Protein AF-0000000085160882 (afdb_homodimer)

Solvent-accessible surface area (backbone atoms only — not comparable to full-atom values): 25507 Å² total; per-residue (Å²): 126,78,73,56,57,63,55,55,50,56,64,57,47,44,73,36,48,62,81,76,40,59,69,75,69,17,59,63,46,35,28,72,73,64,34,52,86,70,51,49,61,49,45,30,41,27,54,64,60,68,56,48,44,94,96,38,24,26,48,46,39,22,46,56,49,47,56,52,55,63,71,40,87,74,83,70,56,66,67,67,45,41,66,39,79,72,28,48,68,69,53,32,46,29,53,46,23,40,47,49,48,30,42,62,68,71,31,66,46,56,45,63,49,86,46,71,68,50,49,44,68,75,46,40,73,56,23,80,40,84,51,26,42,34,32,39,32,21,14,35,87,81,31,22,30,54,40,60,42,69,68,47,78,37,82,88,40,64,85,65,58,45,64,65,69,62,45,49,57,31,59,73,68,61,30,41,27,33,37,39,32,33,34,32,61,85,54,61,35,76,80,50,73,59,51,52,50,41,49,50,52,46,44,54,50,24,58,73,74,66,28,43,63,66,36,46,34,26,28,16,80,88,49,70,31,48,38,45,77,74,44,36,68,74,63,73,100,125,76,73,56,55,62,54,54,52,53,62,58,47,44,73,35,48,62,82,75,41,59,68,74,70,17,58,63,46,36,28,72,74,65,34,52,85,69,50,48,61,49,45,31,41,25,54,64,60,70,56,48,44,96,97,38,26,26,46,46,39,22,46,54,49,48,56,53,55,64,69,41,85,73,82,70,57,64,68,68,44,41,64,39,80,72,29,48,68,68,54,32,46,29,52,46,23,40,46,50,50,28,43,61,67,72,32,65,47,58,44,64,51,88,46,70,66,50,51,44,68,74,46,40,74,56,23,79,39,84,52,25,40,34,33,40,33,22,12,36,87,80,32,24,31,55,38,58,43,68,68,46,76,38,81,88,41,64,86,66,58,46,63,65,68,63,46,51,58,33,58,74,68,60,30,42,26,33,34,37,34,32,33,31,60,86,52,61,35,76,78,52,72,60,52,52,52,40,49,52,51,46,43,55,49,24,57,72,74,66,28,43,64,67,36,45,34,26,28,15,81,89,47,71,31,46,38,46,78,75,42,37,69,75,62,75,100

Radius of gyration: 23.82 Å; Cα contacts (8 Å, |Δi|>4): 794; chains: 2; bounding box: 56×75×54 Å

Organism: Gracilinema caldarium (strain ATCC 51460 / DSM 7334 / H1) (NCBI:txid744872)

Sequence (474 aa):
MDGQCCYEEHTKNLVYSPLELPKAERPRERLAAAGPQSLSDRDLLAILLGAGIRGKSVYQVAEDLLDRLDLSKGLPALEKLSEIYGLGFSKACLVLAMLEFSRRYWGPVGTRIREPADAYQLLRHYADRKQEHFICISLNGAHEVLASRIITIGLVNRTLIHPREVFSDPLIDRACAVIVAHNHPSGQVNPSLEDEEITRRLKATADLVGITLLDHIIFSEDGYYSFSREQNSIFLSMDGQCCYEEHTKNLVYSPLELPKAERPRERLAAAGPQSLSDRDLLAILLGAGIRGKSVYQVAEDLLDRLDLSKGLPALEKLSEIYGLGFSKACLVLAMLEFSRRYWGPVGTRIREPADAYQLLRHYADRKQEHFICISLNGAHEVLASRIITIGLVNRTLIHPREVFSDPLIDRACAVIVAHNHPSGQVNPSLEDEEITRRLKATADLVGITLLDHIIFSEDGYYSFSREQNSIFLS

pLDDT: mean 88.74, std 14.65, range [26.88, 98.5]

Structure (mmCIF, N/CA/C/O backbone):
data_AF-0000000085160882-model_v1
#
loop_
_entity.id
_entity.type
_entity.pdbx_description
1 polymer 'DNA repair protein RadC'
#
loop_
_atom_site.group_PDB
_atom_site.id
_atom_site.type_symbol
_atom_site.label_atom_id
_atom_site.label_alt_id
_atom_site.label_comp_id
_atom_site.label_asym_id
_atom_site.label_entity_id
_atom_site.label_seq_id
_atom_site.pdbx_PDB_ins_code
_atom_site.Cartn_x
_atom_site.Cartn_y
_atom_site.Cartn_z
_atom_site.occupancy
_atom_site.B_iso_or_equiv
_atom_site.auth_seq_id
_atom_site.auth_comp_id
_atom_site.auth_asym_id
_at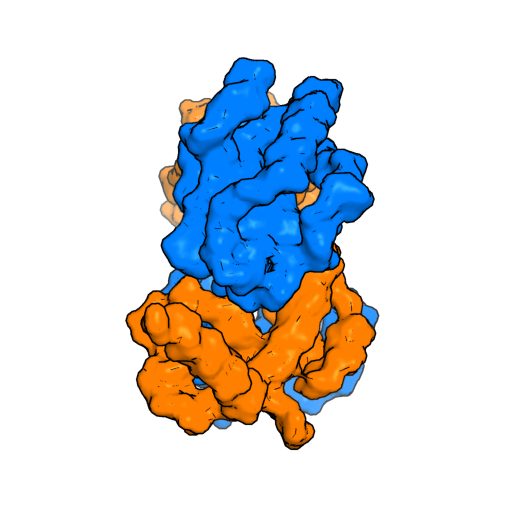om_site.auth_atom_id
_atom_site.pdbx_PDB_model_num
ATOM 1 N N . MET A 1 1 ? -2.088 -39.406 -7.824 1 26.88 1 MET A N 1
ATOM 2 C CA . MET A 1 1 ? -3.508 -39.531 -7.5 1 26.88 1 MET A CA 1
ATOM 3 C C . MET A 1 1 ? -3.971 -38.344 -6.664 1 26.88 1 MET A C 1
ATOM 5 O O . MET A 1 1 ? -5.172 -38.094 -6.535 1 26.88 1 MET A O 1
ATOM 9 N N . ASP A 1 2 ? -2.98 -37.812 -5.805 1 26.95 2 ASP A N 1
ATOM 10 C CA . ASP A 1 2 ? -3.305 -36.781 -4.793 1 26.95 2 ASP A CA 1
ATOM 11 C C . ASP A 1 2 ? -3.441 -35.406 -5.414 1 26.95 2 ASP A C 1
ATOM 13 O O . ASP A 1 2 ? -3.631 -34.406 -4.707 1 26.95 2 ASP A O 1
ATOM 17 N N . GLY A 1 3 ? -3 -35.188 -6.637 1 32.16 3 GLY A N 1
ATOM 18 C CA . GLY A 1 3 ? -3.072 -33.969 -7.387 1 32.16 3 GLY A CA 1
ATOM 19 C C . GLY A 1 3 ? -4.492 -33.562 -7.73 1 32.16 3 GLY A C 1
ATOM 20 O O . GLY A 1 3 ? -4.715 -32.5 -8.328 1 32.16 3 GLY A O 1
ATOM 21 N N . GLN A 1 4 ? -5.414 -34.531 -7.879 1 35.59 4 GLN A N 1
ATOM 22 C CA . GLN A 1 4 ? -6.797 -34.375 -8.312 1 35.59 4 GLN A CA 1
ATOM 23 C C . GLN A 1 4 ? -7.617 -33.594 -7.273 1 35.59 4 GLN A C 1
ATOM 25 O O . GLN A 1 4 ? -8.68 -33.062 -7.586 1 35.59 4 GLN A O 1
ATOM 30 N N . CYS A 1 5 ? -7.176 -33.781 -5.969 1 36.28 5 CYS A N 1
ATOM 31 C CA . CYS A 1 5 ? -8.062 -33.281 -4.926 1 36.28 5 CYS A CA 1
ATOM 32 C C . CYS A 1 5 ? -8.078 -31.75 -4.918 1 36.28 5 CYS A C 1
ATOM 34 O O . CYS A 1 5 ? -9.102 -31.125 -4.617 1 36.28 5 CYS A O 1
ATOM 36 N N . CYS A 1 6 ? -6.906 -31.062 -5.203 1 36.41 6 CYS A N 1
ATOM 37 C CA . CYS A 1 6 ? -6.91 -29.609 -5.078 1 36.41 6 CYS A CA 1
ATOM 38 C C . CYS A 1 6 ? -7.652 -28.969 -6.242 1 36.41 6 CYS A C 1
ATOM 40 O O . CYS A 1 6 ? -8.039 -27.797 -6.164 1 36.41 6 CYS A O 1
ATOM 42 N N . TYR A 1 7 ? -7.695 -29.625 -7.488 1 36.44 7 TYR A N 1
ATOM 43 C CA . TYR A 1 7 ? -8.469 -29.109 -8.609 1 36.44 7 TYR A CA 1
ATOM 44 C C . TYR A 1 7 ? -9.969 -29.172 -8.32 1 36.44 7 TYR A C 1
ATOM 46 O O . TYR A 1 7 ? -10.719 -28.281 -8.695 1 36.44 7 TYR A O 1
ATOM 54 N N . GLU A 1 8 ? -10.508 -30.297 -7.809 1 38.28 8 GLU A N 1
ATOM 55 C CA . GLU A 1 8 ? -11.93 -30.469 -7.52 1 38.28 8 GLU A CA 1
ATOM 56 C C . GLU A 1 8 ? -12.406 -29.5 -6.441 1 38.28 8 GLU A C 1
ATOM 58 O O . GLU A 1 8 ? -13.539 -29.031 -6.48 1 38.28 8 GLU A O 1
ATOM 63 N N . GLU A 1 9 ? -11.5 -29.172 -5.457 1 38.97 9 GLU A N 1
ATOM 64 C CA . GLU A 1 9 ? -11.891 -28.219 -4.414 1 38.97 9 GLU A CA 1
ATOM 65 C C . GLU A 1 9 ? -11.898 -26.797 -4.938 1 38.97 9 GLU A C 1
ATOM 67 O O . GLU A 1 9 ? -12.664 -25.953 -4.461 1 38.97 9 GLU A O 1
ATOM 72 N N . HIS A 1 10 ? -11.047 -26.406 -5.852 1 40.38 10 HIS A N 1
ATOM 73 C CA . HIS A 1 10 ? -11.125 -25.094 -6.477 1 40.38 10 HIS A CA 1
ATOM 74 C C . HIS A 1 10 ? -12.406 -24.938 -7.293 1 40.38 10 HIS A C 1
ATOM 76 O O . HIS A 1 10 ? -13 -23.859 -7.336 1 40.38 10 HIS A O 1
ATOM 82 N N . THR A 1 11 ? -12.875 -25.922 -8.141 1 43.31 11 THR A N 1
ATOM 83 C CA . THR A 1 11 ? -14.125 -25.828 -8.891 1 43.31 11 THR A CA 1
ATOM 84 C C . THR A 1 11 ? -15.312 -25.703 -7.941 1 43.31 11 THR A C 1
ATOM 86 O O . THR A 1 11 ? -16.344 -25.156 -8.297 1 43.31 11 THR A O 1
ATOM 89 N N . LYS A 1 12 ? -15.414 -26.578 -6.938 1 41.78 12 LYS A N 1
ATOM 90 C CA . LYS A 1 12 ? -16.516 -26.578 -5.973 1 41.78 12 LYS A CA 1
ATOM 91 C C . LYS A 1 12 ? -16.547 -25.281 -5.18 1 41.78 12 LYS A C 1
ATOM 93 O O . LYS A 1 12 ? -17.609 -24.859 -4.711 1 41.78 12 LYS A O 1
ATOM 98 N N . ASN A 1 13 ? -15.547 -24.625 -4.91 1 45.28 13 ASN A N 1
ATOM 99 C CA . ASN A 1 13 ? -15.508 -23.453 -4.051 1 45.28 13 ASN A CA 1
ATOM 100 C C . ASN A 1 13 ? -15.984 -22.203 -4.789 1 45.28 13 ASN A C 1
ATOM 102 O O . ASN A 1 13 ? -16 -21.109 -4.223 1 45.28 13 ASN A O 1
ATOM 106 N N . LEU A 1 14 ? -15.906 -22.141 -6.152 1 50.22 14 LEU A N 1
ATOM 107 C CA . LEU A 1 14 ? -16.406 -21 -6.922 1 50.22 14 LEU A CA 1
ATOM 108 C C . LEU A 1 14 ? -17.875 -20.734 -6.625 1 50.22 14 LEU A C 1
ATOM 110 O O . LEU A 1 14 ? -18.344 -19.594 -6.742 1 50.22 14 LEU A O 1
ATOM 114 N N . VAL A 1 15 ? -18.625 -21.828 -6.516 1 54.25 15 VAL A N 1
ATOM 115 C CA . VAL A 1 15 ? -20.062 -21.672 -6.395 1 54.25 15 VAL A CA 1
ATOM 116 C C . VAL A 1 15 ? -20.438 -21.375 -4.941 1 54.25 15 VAL A C 1
ATOM 118 O O . VAL A 1 15 ? -21.578 -21 -4.645 1 54.25 15 VAL A O 1
ATOM 121 N N . TYR A 1 16 ? -19.406 -21.547 -4.016 1 64.94 16 TYR A N 1
ATOM 122 C CA . TYR A 1 16 ? -19.891 -21.625 -2.643 1 64.94 16 TYR A CA 1
ATOM 123 C C . TYR A 1 16 ? -19.641 -20.312 -1.91 1 64.94 16 TYR A C 1
ATOM 125 O O . TYR A 1 16 ? -18.672 -19.609 -2.197 1 64.94 16 TYR A O 1
ATOM 133 N N . SER A 1 17 ? -20.703 -19.875 -1.309 1 77.12 17 SER A N 1
ATOM 134 C CA . SER A 1 17 ? -20.641 -18.828 -0.283 1 77.12 17 SER A CA 1
ATOM 135 C C . SER A 1 17 ? -19.703 -19.234 0.854 1 77.12 17 SER A C 1
ATOM 137 O O . SER A 1 17 ? -19.609 -20.422 1.203 1 77.12 17 SER A O 1
ATOM 139 N N . PRO A 1 18 ? -18.781 -18.406 1.288 1 80.62 18 PRO A N 1
ATOM 140 C CA . PRO A 1 18 ? -17.938 -18.719 2.438 1 80.62 18 PRO A CA 1
ATOM 141 C C . PRO A 1 18 ? -18.703 -19.359 3.586 1 80.62 18 PRO A C 1
ATOM 143 O O . PRO A 1 18 ? -18.125 -20.125 4.371 1 80.62 18 PRO A O 1
ATOM 146 N N . LEU A 1 19 ? -19.969 -19.031 3.594 1 82.12 19 LEU A N 1
ATOM 147 C CA . LEU A 1 19 ? -20.797 -19.531 4.688 1 82.12 19 LEU A CA 1
ATOM 148 C C . LEU A 1 19 ? -21 -21.047 4.559 1 82.12 19 LEU A C 1
ATOM 150 O O . LEU A 1 19 ? -21.375 -21.703 5.523 1 82.12 19 LEU A O 1
ATOM 154 N N . GLU A 1 20 ? -20.766 -21.594 3.398 1 84.31 20 GLU A N 1
ATOM 155 C CA . GLU A 1 20 ? -20.922 -23.031 3.146 1 84.31 20 GLU A CA 1
ATOM 156 C C . GLU A 1 20 ? -19.688 -23.797 3.602 1 84.31 20 GLU A C 1
ATOM 158 O O . GLU A 1 20 ? -19.719 -25.031 3.686 1 84.31 20 GLU A O 1
ATOM 163 N N . LEU A 1 21 ? -18.656 -23.109 3.953 1 87.25 21 LEU A N 1
ATOM 164 C CA . LEU A 1 21 ? -17.438 -23.734 4.453 1 87.25 21 LEU A CA 1
ATOM 165 C C . LEU A 1 21 ? -17.516 -23.938 5.961 1 87.25 21 LEU A C 1
ATOM 167 O O . LEU A 1 21 ? -18.203 -23.203 6.664 1 87.25 21 LEU A O 1
ATOM 171 N N . PRO A 1 22 ? -16.859 -25.016 6.402 1 90.62 22 PRO A N 1
ATOM 172 C CA . PRO A 1 22 ? -16.688 -25.062 7.855 1 90.62 22 PRO A CA 1
ATOM 173 C C . PRO A 1 22 ? -16.141 -23.766 8.43 1 90.62 22 PRO A C 1
ATOM 175 O O . PRO A 1 22 ? -15.32 -23.094 7.777 1 90.62 22 PRO A O 1
ATOM 178 N N . LYS A 1 23 ? -16.641 -23.422 9.594 1 90.62 23 LYS A N 1
ATOM 179 C CA . LYS A 1 23 ? -16.297 -22.141 10.195 1 90.62 23 LYS A CA 1
ATOM 180 C C . LYS A 1 23 ? -14.797 -21.891 10.164 1 90.62 23 LYS A C 1
ATOM 182 O O . LYS A 1 23 ? -14.344 -20.812 9.781 1 90.62 23 LYS A O 1
ATOM 187 N N . ALA A 1 24 ? -14.016 -22.906 10.516 1 91.38 24 ALA A N 1
ATOM 188 C CA . ALA A 1 24 ? -12.57 -22.766 10.641 1 91.38 24 ALA A CA 1
ATOM 189 C C . ALA A 1 24 ? -11.93 -22.5 9.281 1 91.38 24 ALA A C 1
ATOM 191 O O . ALA A 1 24 ? -10.797 -22.016 9.211 1 91.38 24 ALA A O 1
ATOM 192 N N . GLU A 1 25 ? -12.672 -22.719 8.203 1 92.81 25 GLU A N 1
ATOM 193 C CA . GLU A 1 25 ? -12.102 -22.594 6.867 1 92.81 25 GLU A CA 1
ATOM 194 C C . GLU A 1 25 ? -12.539 -21.297 6.195 1 92.81 25 GLU A C 1
ATOM 196 O O . GLU A 1 25 ? -12.078 -20.969 5.102 1 92.81 25 GLU A O 1
ATOM 201 N N . ARG A 1 26 ? -13.344 -20.625 6.918 1 94.06 26 ARG A N 1
ATOM 202 C CA . ARG A 1 26 ? -13.82 -19.359 6.363 1 94.06 26 ARG A CA 1
ATOM 203 C C . ARG A 1 26 ? -12.727 -18.297 6.395 1 94.06 26 ARG A C 1
ATOM 205 O O . ARG A 1 26 ? -11.883 -18.297 7.293 1 94.06 26 ARG A O 1
ATOM 212 N N . PRO A 1 27 ? -12.758 -17.375 5.449 1 95.56 27 PRO A N 1
ATOM 213 C CA . PRO A 1 27 ? -11.648 -16.438 5.266 1 95.56 27 PRO A CA 1
ATOM 214 C C . PRO A 1 27 ? -11.352 -15.617 6.516 1 95.56 27 PRO A C 1
ATOM 216 O O . PRO A 1 27 ? -10.195 -15.469 6.902 1 95.56 27 PRO A O 1
ATOM 219 N N . ARG A 1 28 ? -12.383 -15.156 7.227 1 96.69 28 ARG A N 1
ATOM 220 C CA . ARG A 1 28 ? -12.133 -14.336 8.414 1 96.69 28 ARG A CA 1
ATOM 221 C C . ARG A 1 28 ? -11.531 -15.164 9.539 1 96.69 28 ARG A C 1
ATOM 223 O O . ARG A 1 28 ? -10.617 -14.711 10.227 1 96.69 28 ARG A O 1
ATOM 230 N N . GLU A 1 29 ? -12.016 -16.312 9.695 1 96.81 29 GLU A N 1
ATOM 231 C CA . GLU A 1 29 ? -11.5 -17.203 10.734 1 96.81 29 GLU A CA 1
ATOM 232 C C . GLU A 1 29 ? -10.07 -17.625 10.43 1 96.81 29 GLU A C 1
ATOM 234 O O . GLU A 1 29 ? -9.234 -17.703 11.336 1 96.81 29 GLU A O 1
ATOM 239 N N . ARG A 1 30 ? -9.812 -17.891 9.18 1 96.75 30 ARG A N 1
ATOM 240 C CA . ARG A 1 30 ? -8.445 -18.219 8.781 1 96.75 30 ARG A CA 1
ATOM 241 C C . ARG A 1 30 ? -7.512 -17.031 8.992 1 96.75 30 ARG A C 1
ATOM 243 O O . ARG A 1 30 ? -6.375 -17.219 9.445 1 96.75 30 ARG A O 1
ATOM 250 N N . LEU A 1 31 ? -7.992 -15.867 8.664 1 97.69 31 LEU A N 1
ATOM 251 C CA . LEU A 1 31 ? -7.219 -14.656 8.914 1 97.69 31 LEU A CA 1
ATOM 252 C C . LEU A 1 31 ? -6.887 -14.516 10.391 1 97.69 31 LEU A C 1
ATOM 254 O O . LEU A 1 31 ? -5.75 -14.211 10.75 1 97.69 31 LEU A O 1
ATOM 258 N N . ALA A 1 32 ? -7.863 -14.758 11.211 1 97.06 32 ALA A N 1
ATOM 259 C CA . ALA A 1 32 ? -7.68 -14.641 12.656 1 97.06 32 ALA A CA 1
ATOM 260 C C . ALA A 1 32 ? -6.688 -15.68 13.172 1 97.06 32 ALA A C 1
ATOM 262 O O . ALA A 1 32 ? -5.871 -15.383 14.047 1 97.06 32 ALA A O 1
ATOM 263 N N . ALA A 1 33 ? -6.727 -16.844 12.602 1 96.56 33 ALA A N 1
ATOM 264 C CA . ALA A 1 33 ? -5.926 -17.969 13.094 1 96.56 33 ALA A CA 1
ATOM 265 C C . ALA A 1 33 ? -4.484 -17.859 12.602 1 96.56 33 ALA A C 1
ATOM 267 O O . ALA A 1 33 ? -3.545 -18.156 13.344 1 96.56 33 ALA A O 1
ATOM 268 N N . ALA A 1 34 ? -4.316 -17.391 11.352 1 96.56 34 ALA A N 1
ATOM 269 C CA . ALA A 1 34 ? -2.994 -17.531 10.75 1 96.56 34 ALA A CA 1
ATOM 270 C C . ALA A 1 34 ? -2.488 -16.188 10.227 1 96.56 34 ALA A C 1
ATOM 272 O O . ALA A 1 34 ? -1.36 -16.094 9.742 1 96.56 34 ALA A O 1
ATOM 273 N N . GLY A 1 35 ? -3.283 -15.148 10.305 1 96.69 35 GLY A N 1
ATOM 274 C CA . GLY A 1 35 ? -2.893 -13.828 9.828 1 96.69 35 GLY A CA 1
ATOM 275 C C . GLY A 1 35 ? -3.307 -13.57 8.391 1 96.69 35 GLY A C 1
ATOM 276 O O . GLY A 1 35 ? -3.52 -14.508 7.617 1 96.69 35 GLY A O 1
ATOM 277 N N . PRO A 1 36 ? -3.438 -12.336 8.031 1 97.25 36 PRO A N 1
ATOM 278 C CA . PRO A 1 36 ? -3.885 -12 6.676 1 97.25 36 PRO A CA 1
ATOM 279 C C . PRO A 1 36 ? -2.91 -12.477 5.598 1 97.25 36 PRO A C 1
ATOM 281 O O . PRO A 1 36 ? -3.318 -12.734 4.465 1 97.25 36 PRO A O 1
ATOM 284 N N . GLN A 1 37 ? -1.625 -12.578 5.914 1 94.69 37 GLN A N 1
ATOM 285 C CA . GLN A 1 37 ? -0.605 -12.984 4.953 1 94.69 37 GLN A CA 1
ATOM 286 C C . GLN A 1 37 ? -0.826 -14.422 4.488 1 94.69 37 GLN A C 1
ATOM 288 O O . GLN A 1 37 ? -0.298 -14.828 3.453 1 94.69 37 GLN A O 1
ATOM 293 N N . SER A 1 38 ? -1.555 -15.164 5.223 1 95.12 38 SER A N 1
ATOM 294 C CA . SER A 1 38 ? -1.771 -16.562 4.906 1 95.12 38 SER A CA 1
ATOM 295 C C . SER A 1 38 ? -2.887 -16.734 3.881 1 95.12 38 SER A C 1
ATOM 297 O O . SER A 1 38 ? -3.055 -17.828 3.316 1 95.12 38 SER A O 1
ATOM 299 N N . LEU A 1 39 ? -3.605 -15.75 3.602 1 96.62 39 LEU A N 1
ATOM 300 C CA . LEU A 1 39 ? -4.762 -15.836 2.719 1 96.62 39 LEU A CA 1
ATOM 301 C C . LEU A 1 39 ? -4.375 -15.508 1.281 1 96.62 39 LEU A C 1
ATOM 303 O O . LEU A 1 39 ? -3.449 -14.727 1.048 1 96.62 39 LEU A O 1
ATOM 307 N N . SER A 1 40 ? -5.105 -16.062 0.343 1 95.94 40 SER A N 1
ATOM 308 C CA . SER A 1 40 ? -4.949 -15.719 -1.065 1 95.94 40 SER A CA 1
ATOM 309 C C . SER A 1 40 ? -5.508 -14.328 -1.361 1 95.94 40 SER A C 1
ATOM 311 O O . SER A 1 40 ? -6.289 -13.789 -0.578 1 95.94 40 SER A O 1
ATOM 313 N N . ASP A 1 41 ? -5.129 -13.781 -2.502 1 97.31 41 ASP A N 1
ATOM 314 C CA . ASP A 1 41 ? -5.691 -12.508 -2.93 1 97.31 41 ASP A CA 1
ATOM 315 C C . ASP A 1 41 ? -7.211 -12.586 -3.037 1 97.31 41 ASP A C 1
ATOM 317 O O . ASP A 1 41 ? -7.918 -11.656 -2.635 1 97.31 41 ASP A O 1
ATOM 321 N N . ARG A 1 42 ? -7.66 -13.695 -3.578 1 96 42 ARG A N 1
ATOM 322 C CA . ARG A 1 42 ? -9.102 -13.898 -3.719 1 96 42 ARG A CA 1
ATOM 323 C C . ARG A 1 42 ? -9.789 -13.875 -2.361 1 96 42 ARG A C 1
ATOM 325 O O . ARG A 1 42 ? -10.836 -13.242 -2.205 1 96 42 ARG A O 1
ATOM 332 N N . ASP A 1 43 ? -9.195 -14.562 -1.371 1 97.06 43 ASP A N 1
ATOM 333 C CA . ASP A 1 43 ? -9.781 -14.609 -0.033 1 97.06 43 ASP A CA 1
ATOM 334 C C . ASP A 1 43 ? -9.773 -13.227 0.615 1 97.06 43 ASP A C 1
ATOM 336 O O . ASP A 1 43 ? -10.742 -12.836 1.271 1 97.06 43 ASP A O 1
ATOM 340 N N . LEU A 1 44 ? -8.703 -12.508 0.477 1 98.38 44 LEU A N 1
ATOM 341 C CA . LEU A 1 44 ? -8.625 -11.156 1.023 1 98.38 44 LEU A CA 1
ATOM 342 C C . LEU A 1 44 ? -9.695 -10.266 0.416 1 98.38 44 LEU A C 1
ATOM 344 O O . LEU A 1 44 ? -10.383 -9.531 1.136 1 98.38 44 LEU A O 1
ATOM 348 N N . LEU A 1 45 ? -9.844 -10.344 -0.914 1 98.06 45 LEU A N 1
ATOM 349 C CA . LEU A 1 45 ? -10.852 -9.531 -1.587 1 98.06 45 LEU A CA 1
ATOM 350 C C . LEU A 1 45 ? -12.258 -9.969 -1.188 1 98.06 45 LEU A C 1
ATOM 352 O O . LEU A 1 45 ? -13.164 -9.141 -1.099 1 98.06 45 LEU A O 1
ATOM 356 N N . ALA A 1 46 ? -12.445 -11.266 -0.967 1 97.38 46 ALA A N 1
ATOM 357 C CA . ALA A 1 46 ? -13.75 -11.75 -0.512 1 97.38 46 ALA A CA 1
ATOM 358 C C . ALA A 1 46 ? -14.125 -11.133 0.833 1 97.38 46 ALA A C 1
ATOM 360 O O . ALA A 1 46 ? -15.281 -10.781 1.059 1 97.38 46 ALA A O 1
ATOM 361 N N . ILE A 1 47 ? -13.188 -11.055 1.735 1 97.56 47 ILE A N 1
ATOM 362 C CA . ILE A 1 47 ? -13.422 -10.406 3.02 1 97.56 47 ILE A CA 1
ATOM 363 C C . ILE A 1 47 ? -13.82 -8.945 2.795 1 97.56 47 ILE A C 1
ATOM 365 O O . ILE A 1 47 ? -14.773 -8.453 3.4 1 97.56 47 ILE A O 1
ATOM 369 N N . LEU A 1 48 ? -13.109 -8.273 1.927 1 97.38 48 LEU A N 1
ATOM 370 C CA . LEU A 1 48 ? -13.352 -6.867 1.63 1 97.38 48 LEU A CA 1
ATOM 371 C C . LEU A 1 48 ? -14.758 -6.66 1.078 1 97.38 48 LEU A C 1
ATOM 373 O O . LEU A 1 48 ? -15.469 -5.754 1.512 1 97.38 48 LEU A O 1
ATOM 377 N N . LEU A 1 49 ? -15.156 -7.535 0.206 1 96.81 49 LEU A N 1
ATOM 378 C CA . LEU A 1 49 ? -16.422 -7.367 -0.503 1 96.81 49 LEU A CA 1
ATOM 379 C C . LEU A 1 49 ? -17.594 -7.797 0.37 1 96.81 49 LEU A C 1
ATOM 381 O O . LEU A 1 49 ? -18.703 -7.285 0.218 1 96.81 49 LEU A O 1
ATOM 385 N N . GLY A 1 50 ? -17.422 -8.75 1.271 1 93.62 50 GLY A N 1
ATOM 386 C CA . GLY A 1 50 ? -18.422 -9.164 2.242 1 93.62 50 GLY A CA 1
ATOM 387 C C . GLY A 1 50 ? -19.391 -10.188 1.694 1 93.62 50 GLY A C 1
ATOM 388 O O . GLY A 1 50 ? -19.562 -11.258 2.271 1 93.62 50 GLY A O 1
ATOM 389 N N . ALA A 1 51 ? -20.062 -9.82 0.61 1 91.88 51 ALA A N 1
ATOM 390 C CA . ALA A 1 51 ? -21.094 -10.703 0.046 1 91.88 51 ALA A CA 1
ATOM 391 C C . ALA A 1 51 ? -21.156 -10.562 -1.472 1 91.88 51 ALA A C 1
ATOM 393 O O . ALA A 1 51 ? -20.781 -9.523 -2.023 1 91.88 51 ALA A O 1
ATOM 394 N N . GLY A 1 52 ? -21.516 -11.664 -2.059 1 92.75 52 GLY A N 1
ATOM 395 C CA . GLY A 1 52 ? -21.828 -11.602 -3.479 1 92.75 52 GLY A CA 1
ATOM 396 C C . GLY A 1 52 ? -23.219 -11.078 -3.76 1 92.75 52 GLY A C 1
ATOM 397 O O . GLY A 1 52 ? -23.75 -10.25 -3.008 1 92.75 52 GLY A O 1
ATOM 398 N N . ILE A 1 53 ? -23.703 -11.391 -4.883 1 92.88 53 ILE A N 1
ATOM 399 C CA . ILE A 1 53 ? -25.062 -11.062 -5.27 1 92.88 53 ILE A CA 1
ATOM 400 C C . ILE A 1 53 ? -25.797 -12.336 -5.699 1 92.88 53 ILE A C 1
ATOM 402 O O . ILE A 1 53 ? -25.219 -13.422 -5.684 1 92.88 53 ILE A O 1
ATOM 406 N N . ARG A 1 54 ? -27.109 -12.141 -5.875 1 90.62 54 ARG A N 1
ATOM 407 C CA . ARG A 1 54 ? -27.875 -13.289 -6.336 1 90.62 54 ARG A CA 1
ATOM 408 C C . ARG A 1 54 ? -27.266 -13.883 -7.602 1 90.62 54 ARG A C 1
ATOM 410 O O . ARG A 1 54 ? -27.062 -13.172 -8.594 1 90.62 54 ARG A O 1
ATOM 417 N N . GLY A 1 55 ? -26.875 -15.188 -7.582 1 91.19 55 GLY A N 1
ATOM 418 C CA . GLY A 1 55 ? -26.359 -15.898 -8.75 1 91.19 55 GLY A CA 1
ATOM 419 C C . GLY A 1 55 ? -24.859 -15.773 -8.906 1 91.19 55 GLY A C 1
ATOM 420 O O . GLY A 1 55 ? -24.266 -16.344 -9.828 1 91.19 55 GLY A O 1
ATOM 421 N N . LYS A 1 56 ? -24.297 -15.047 -8.125 1 94.38 56 LYS A N 1
ATOM 422 C CA . LYS A 1 56 ? -22.859 -14.859 -8.211 1 94.38 56 LYS A CA 1
ATOM 423 C C . LYS A 1 56 ? -22.219 -14.766 -6.824 1 94.38 56 LYS A C 1
ATOM 425 O O . LYS A 1 56 ? -22.484 -13.812 -6.086 1 94.38 56 LYS A O 1
ATOM 430 N N . SER A 1 57 ? -21.375 -15.727 -6.465 1 94 57 SER A N 1
ATOM 431 C CA . SER A 1 57 ? -20.781 -15.766 -5.137 1 94 57 SER A CA 1
ATOM 432 C C . SER A 1 57 ? -19.75 -14.648 -4.965 1 94 57 SER A C 1
ATOM 434 O O . SER A 1 57 ? -19.266 -14.078 -5.949 1 94 57 SER A O 1
ATOM 436 N N . VAL A 1 58 ? -19.438 -14.383 -3.721 1 96.12 58 VAL A N 1
ATOM 437 C CA . VAL A 1 58 ? -18.453 -13.344 -3.443 1 96.12 58 VAL A CA 1
ATOM 438 C C . VAL A 1 58 ? -17.109 -13.727 -4.047 1 96.12 58 VAL A C 1
ATOM 440 O O . VAL A 1 58 ? -16.344 -12.867 -4.484 1 96.12 58 VAL A O 1
ATOM 443 N N . TYR A 1 59 ? -16.797 -14.992 -4.117 1 95.31 59 TYR A N 1
ATOM 444 C CA . TYR A 1 59 ? -15.539 -15.469 -4.688 1 95.31 59 TYR A CA 1
ATOM 445 C C . TYR A 1 59 ? -15.477 -15.188 -6.184 1 95.31 59 TYR A C 1
ATOM 447 O O . TYR A 1 59 ? -14.43 -14.797 -6.711 1 95.31 59 TYR A O 1
ATOM 455 N N . GLN A 1 60 ? -16.594 -15.375 -6.828 1 95.62 60 GLN A N 1
ATOM 456 C CA . GLN A 1 60 ? -16.641 -15.086 -8.258 1 95.62 60 GLN A CA 1
ATOM 457 C C . GLN A 1 60 ? -16.469 -13.594 -8.523 1 95.62 60 GLN A C 1
ATOM 459 O O . GLN A 1 60 ? -15.758 -13.195 -9.453 1 95.62 60 GLN A O 1
ATOM 464 N N . VAL A 1 61 ? -17.125 -12.789 -7.719 1 97.12 61 VAL A N 1
ATOM 465 C CA . VAL A 1 61 ? -16.969 -11.344 -7.855 1 97.12 61 VAL A CA 1
ATOM 466 C C . VAL A 1 61 ? -15.508 -10.961 -7.594 1 97.12 61 VAL A C 1
ATOM 468 O O . VAL A 1 61 ? -14.93 -10.156 -8.328 1 97.12 61 VAL A O 1
ATOM 471 N N . ALA A 1 62 ? -14.914 -11.555 -6.547 1 97.31 62 ALA A N 1
ATOM 472 C CA . ALA A 1 62 ? -13.523 -11.289 -6.188 1 97.31 62 ALA A CA 1
ATOM 473 C C . ALA A 1 62 ? -12.578 -11.672 -7.328 1 97.31 62 ALA A C 1
ATOM 475 O O . ALA A 1 62 ? -11.609 -10.961 -7.605 1 97.31 62 ALA A O 1
ATOM 476 N N . GLU A 1 63 ? -12.867 -12.727 -7.957 1 95.62 63 GLU A N 1
ATOM 477 C CA . GLU A 1 63 ? -12.047 -13.172 -9.078 1 95.62 63 GLU A CA 1
ATOM 478 C C . GLU A 1 63 ? -12.109 -12.195 -10.242 1 95.62 63 GLU A C 1
ATOM 480 O O . GLU A 1 63 ? -11.086 -11.844 -10.828 1 95.62 63 GLU A O 1
ATOM 485 N N . ASP A 1 64 ? -13.32 -11.805 -10.586 1 96.56 64 ASP A N 1
ATOM 486 C CA . ASP A 1 64 ? -13.484 -10.805 -11.641 1 96.56 64 ASP A CA 1
ATOM 487 C C . ASP A 1 64 ? -12.742 -9.516 -11.305 1 96.56 64 ASP A C 1
ATOM 489 O O . ASP A 1 64 ? -12.102 -8.922 -12.172 1 96.56 64 ASP A O 1
ATOM 493 N N . LEU A 1 65 ? -12.875 -9.109 -10.07 1 97.56 65 LEU A N 1
ATOM 494 C CA . LEU A 1 65 ? -12.18 -7.91 -9.602 1 97.56 65 LEU A CA 1
ATOM 495 C C . LEU A 1 65 ? -10.664 -8.086 -9.711 1 97.56 65 LEU A C 1
ATOM 497 O O . LEU A 1 65 ? -9.969 -7.18 -10.18 1 97.56 65 LEU A O 1
ATOM 501 N N . LEU A 1 66 ? -10.188 -9.195 -9.242 1 96.44 66 LEU A N 1
ATOM 502 C CA . LEU A 1 66 ? -8.758 -9.484 -9.289 1 96.44 66 LEU A CA 1
ATOM 503 C C . LEU A 1 66 ? -8.242 -9.414 -10.719 1 96.44 66 LEU A C 1
ATOM 505 O O . LEU A 1 66 ? -7.172 -8.859 -10.969 1 96.44 66 LEU A O 1
ATOM 509 N N . ASP A 1 67 ? -9.008 -9.93 -11.664 1 94.44 67 ASP A N 1
ATOM 510 C CA . ASP A 1 67 ? -8.648 -9.883 -13.078 1 94.44 67 ASP A CA 1
ATOM 511 C C . ASP A 1 67 ? -8.492 -8.438 -13.555 1 94.44 67 ASP A C 1
ATOM 513 O O . ASP A 1 67 ? -7.562 -8.117 -14.289 1 94.44 67 ASP A O 1
ATOM 517 N N . ARG A 1 68 ? -9.375 -7.664 -13.125 1 95 68 ARG A N 1
ATOM 518 C CA . ARG A 1 68 ? -9.336 -6.258 -13.516 1 95 68 ARG A CA 1
ATOM 519 C C . ARG A 1 68 ? -8.148 -5.543 -12.875 1 95 68 ARG A C 1
ATOM 521 O O . ARG A 1 68 ? -7.457 -4.762 -13.539 1 95 68 ARG A O 1
ATOM 528 N N . LEU A 1 69 ? -7.875 -5.832 -11.633 1 95.5 69 LEU A N 1
ATOM 529 C CA . LEU A 1 69 ? -6.801 -5.168 -10.898 1 95.5 69 LEU A CA 1
ATOM 530 C C . LEU A 1 69 ? -5.438 -5.602 -11.43 1 95.5 69 LEU A C 1
ATOM 532 O O . LEU A 1 69 ? -4.496 -4.805 -11.461 1 95.5 69 LEU A O 1
ATOM 536 N N . ASP A 1 70 ? -5.332 -6.867 -11.805 1 93.31 70 ASP A N 1
ATOM 537 C CA . ASP A 1 70 ? -4.074 -7.375 -12.336 1 93.31 70 ASP A CA 1
ATOM 538 C C . ASP A 1 70 ? -3.693 -6.648 -13.625 1 93.31 70 ASP A C 1
ATOM 540 O O . ASP A 1 70 ? -2.51 -6.539 -13.953 1 93.31 70 ASP A O 1
ATOM 544 N N . LEU A 1 71 ? -4.723 -6.121 -14.281 1 90 71 LEU A N 1
ATOM 545 C CA . LEU A 1 71 ? -4.5 -5.426 -15.547 1 90 71 LEU A CA 1
ATOM 546 C C . LEU A 1 71 ? -4.242 -3.943 -15.312 1 90 71 LEU A C 1
ATOM 548 O O . LEU A 1 71 ? -3.83 -3.229 -16.234 1 90 71 LEU A O 1
ATOM 552 N N . SER A 1 72 ? -4.469 -3.51 -14.148 1 87.94 72 SER A N 1
ATOM 553 C CA . SER A 1 72 ? -4.395 -2.08 -13.867 1 87.94 72 SER A CA 1
ATOM 554 C C . SER A 1 72 ? -2.992 -1.674 -13.438 1 87.94 72 SER A C 1
ATOM 556 O O . SER A 1 72 ? -2.281 -2.455 -12.797 1 87.94 72 SER A O 1
ATOM 558 N N . LYS A 1 73 ? -2.572 -0.505 -14.008 1 80 73 LYS A N 1
ATOM 559 C CA . LYS A 1 73 ? -1.364 0.152 -13.523 1 80 73 LYS A CA 1
ATOM 560 C C . LYS A 1 73 ? -1.704 1.249 -12.516 1 80 73 LYS A C 1
ATOM 562 O O . LYS A 1 73 ? -2.084 2.355 -12.906 1 80 73 LYS A O 1
ATOM 567 N N . GLY A 1 74 ? -1.806 0.965 -11.281 1 87.38 74 GLY A N 1
ATOM 568 C CA . GLY A 1 74 ? -2.195 1.957 -10.297 1 87.38 74 GLY A CA 1
ATOM 569 C C . GLY A 1 74 ? -3.658 1.871 -9.906 1 87.38 74 GLY A C 1
ATOM 570 O O . GLY A 1 74 ? -4.207 0.775 -9.773 1 87.38 74 GLY A O 1
ATOM 571 N N . LEU A 1 75 ? -4.289 3.094 -9.695 1 92.94 75 LEU A N 1
ATOM 572 C CA . LEU A 1 75 ? -5.703 3.111 -9.328 1 92.94 75 LEU A CA 1
ATOM 573 C C . LEU A 1 75 ? -6.59 2.98 -10.562 1 92.94 75 LEU A C 1
ATOM 575 O O . LEU A 1 75 ? -6.496 3.793 -11.484 1 92.94 75 LEU A O 1
ATOM 579 N N . PRO A 1 76 ? -7.438 1.979 -10.625 1 94.56 76 PRO A N 1
ATOM 580 C CA . PRO A 1 76 ? -8.367 1.877 -11.75 1 94.56 76 PRO A CA 1
ATOM 581 C C . PRO A 1 76 ? -9.438 2.965 -11.734 1 94.56 76 PRO A C 1
ATOM 583 O O . PRO A 1 76 ? -9.719 3.545 -10.68 1 94.56 76 PRO A O 1
ATOM 586 N N . ALA A 1 77 ? -9.953 3.217 -12.922 1 95 77 ALA A N 1
ATOM 587 C CA . ALA A 1 77 ? -11.086 4.129 -13.008 1 95 77 ALA A CA 1
ATOM 588 C C . ALA A 1 77 ? -12.328 3.527 -12.359 1 95 77 ALA A C 1
ATOM 590 O O . ALA A 1 77 ? -12.586 2.328 -12.484 1 95 77 ALA A O 1
ATOM 591 N N . LEU A 1 78 ? -13.086 4.379 -11.711 1 96.69 78 LEU A N 1
ATOM 592 C CA . LEU A 1 78 ? -14.305 3.941 -11.039 1 96.69 78 LEU A CA 1
ATOM 593 C C . LEU A 1 78 ? -15.242 3.252 -12.023 1 96.69 78 LEU A C 1
ATOM 595 O O . LEU A 1 78 ? -15.852 2.23 -11.703 1 96.69 78 LEU A O 1
ATOM 599 N N . GLU A 1 79 ? -15.359 3.777 -13.203 1 94.56 79 GLU A N 1
ATOM 600 C CA . GLU A 1 79 ? -16.234 3.242 -14.227 1 94.56 79 GLU A CA 1
ATOM 601 C C . GLU A 1 79 ? -15.844 1.817 -14.609 1 94.56 79 GLU A C 1
ATOM 603 O O . GLU A 1 79 ? -16.703 0.96 -14.805 1 94.56 79 GLU A O 1
ATOM 608 N N . LYS A 1 80 ? -14.586 1.569 -14.727 1 94.31 80 LYS A N 1
ATOM 609 C CA . LYS A 1 80 ? -14.086 0.246 -15.094 1 94.31 80 LYS A CA 1
ATOM 610 C C . LYS A 1 80 ? -14.422 -0.784 -14.016 1 94.31 80 LYS A C 1
ATOM 612 O O . LYS A 1 80 ? -14.773 -1.923 -14.328 1 94.31 80 LYS A O 1
ATOM 617 N N . LEU A 1 81 ? -14.328 -0.404 -12.766 1 96.81 81 LEU A N 1
ATOM 618 C CA . LEU A 1 81 ? -14.672 -1.304 -11.672 1 96.81 81 LEU A CA 1
ATOM 619 C C . LEU A 1 81 ? -16.172 -1.555 -11.633 1 96.81 81 LEU A C 1
ATOM 621 O O . LEU A 1 81 ? -16.625 -2.689 -11.422 1 96.81 81 LEU A O 1
ATOM 625 N N . SER A 1 82 ? -16.969 -0.518 -11.891 1 94.31 82 SER A N 1
ATOM 626 C CA . SER A 1 82 ? -18.422 -0.61 -11.781 1 94.31 82 SER A CA 1
ATOM 627 C C . SER A 1 82 ? -19 -1.5 -12.875 1 94.31 82 SER A C 1
ATOM 629 O O . SER A 1 82 ? -20.141 -1.938 -12.789 1 94.31 82 SER A O 1
ATOM 631 N N . GLU A 1 83 ? -18.219 -1.754 -13.875 1 94.06 83 GLU A N 1
ATOM 632 C CA . GLU A 1 83 ? -18.641 -2.609 -14.977 1 94.06 83 GLU A CA 1
ATOM 633 C C . GLU A 1 83 ? -18.625 -4.082 -14.57 1 94.06 83 GLU A C 1
ATOM 635 O O . GLU A 1 83 ? -19.219 -4.926 -15.258 1 94.06 83 GLU A O 1
ATOM 640 N N . ILE A 1 84 ? -17.984 -4.395 -13.57 1 96 84 ILE A N 1
ATOM 641 C CA . ILE A 1 84 ? -17.938 -5.777 -13.109 1 96 84 ILE A CA 1
ATOM 642 C C . ILE A 1 84 ? -19.281 -6.172 -12.516 1 96 84 ILE A C 1
ATOM 644 O O . ILE A 1 84 ? -19.75 -5.555 -11.555 1 96 84 ILE A O 1
ATOM 648 N N . TYR A 1 85 ? -19.875 -7.203 -13.078 1 95.75 85 TYR A N 1
ATOM 649 C CA . TYR A 1 85 ? -21.156 -7.672 -12.57 1 95.75 85 TYR A CA 1
ATOM 650 C C . TYR A 1 85 ? -21.047 -8.117 -11.117 1 95.75 85 TYR A C 1
ATOM 652 O O . TYR A 1 85 ? -20.219 -8.977 -10.789 1 95.75 85 TYR A O 1
ATOM 660 N N . GLY A 1 86 ? -21.75 -7.488 -10.25 1 95.06 86 GLY A N 1
ATOM 661 C CA . GLY A 1 86 ? -21.703 -7.82 -8.836 1 95.06 86 GLY A CA 1
ATOM 662 C C . GLY A 1 86 ? -20.906 -6.828 -8.008 1 95.06 86 GLY A C 1
ATOM 663 O O . GLY A 1 86 ? -20.906 -6.891 -6.781 1 95.06 86 GLY A O 1
ATOM 664 N N . LEU A 1 87 ? -20.141 -6.02 -8.781 1 95.5 87 LEU A N 1
ATOM 665 C CA . LEU A 1 87 ? -19.391 -4.941 -8.141 1 95.5 87 LEU A CA 1
ATOM 666 C C . LEU A 1 87 ? -20.078 -3.596 -8.375 1 95.5 87 LEU A C 1
ATOM 668 O O . LEU A 1 87 ? -19.719 -2.861 -9.297 1 95.5 87 LEU A O 1
ATOM 672 N N . GLY A 1 88 ? -21.188 -3.246 -7.621 1 92.06 88 GLY A N 1
ATOM 673 C CA . GLY A 1 88 ? -21.938 -2.006 -7.75 1 92.06 88 GLY A CA 1
ATOM 674 C C . GLY A 1 88 ? -21.156 -0.786 -7.309 1 92.06 88 GLY A C 1
ATOM 675 O O . GLY A 1 88 ? -19.969 -0.89 -6.973 1 92.06 88 GLY A O 1
ATOM 676 N N . PHE A 1 89 ? -21.75 0.296 -7.309 1 94.62 89 PHE A N 1
ATOM 677 C CA . PHE A 1 89 ? -21.156 1.597 -7.02 1 94.62 89 PHE A CA 1
ATOM 678 C C . PHE A 1 89 ? -20.5 1.596 -5.648 1 94.62 89 PHE A C 1
ATOM 680 O O . PHE A 1 89 ? -19.344 1.993 -5.516 1 94.62 89 PHE A O 1
ATOM 687 N N . SER A 1 90 ? -21.188 1.072 -4.668 1 95 90 SER A N 1
ATOM 688 C CA . SER A 1 90 ? -20.688 1.091 -3.301 1 95 90 SER A CA 1
ATOM 689 C C . SER A 1 90 ? -19.422 0.245 -3.166 1 95 90 SER A C 1
ATOM 691 O O . SER A 1 90 ? -18.453 0.67 -2.543 1 95 90 SER A O 1
ATOM 693 N N . LYS A 1 91 ? -19.406 -0.909 -3.729 1 96.81 91 LYS A N 1
ATOM 694 C CA . LYS A 1 91 ? -18.234 -1.791 -3.641 1 96.81 91 LYS A CA 1
ATOM 695 C C . LYS A 1 91 ? -17.062 -1.238 -4.441 1 96.81 91 LYS A C 1
ATOM 697 O O . LYS A 1 91 ? -15.906 -1.398 -4.051 1 96.81 91 LYS A O 1
ATOM 702 N N . ALA A 1 92 ? -17.359 -0.632 -5.594 1 97.88 92 ALA A N 1
ATOM 703 C CA . ALA A 1 92 ? -16.297 -0.01 -6.379 1 97.88 92 ALA A CA 1
ATOM 704 C C . ALA A 1 92 ? -15.609 1.096 -5.59 1 97.88 92 ALA A C 1
ATOM 706 O O . ALA A 1 92 ? -14.375 1.188 -5.59 1 97.88 92 ALA A O 1
ATOM 707 N N . CYS A 1 93 ? -16.422 1.889 -4.914 1 97.88 93 CYS A N 1
ATOM 708 C CA . CYS A 1 93 ? -15.859 2.938 -4.066 1 97.88 93 CYS A CA 1
ATOM 709 C C . CYS A 1 93 ? -15.031 2.34 -2.938 1 97.88 93 CYS A C 1
ATOM 711 O O . CYS A 1 93 ? -13.977 2.879 -2.58 1 97.88 93 CYS A O 1
ATOM 713 N N . LEU A 1 94 ? -15.523 1.261 -2.42 1 97.88 94 LEU A N 1
ATOM 714 C CA . LEU A 1 94 ? -14.812 0.565 -1.354 1 97.88 94 LEU A CA 1
ATOM 715 C C . LEU A 1 94 ? -13.422 0.137 -1.817 1 97.88 94 LEU A C 1
ATOM 717 O O . LEU A 1 94 ? -12.43 0.352 -1.112 1 97.88 94 LEU A O 1
ATOM 721 N N . VAL A 1 95 ? -13.297 -0.421 -2.977 1 98.44 95 VAL A N 1
ATOM 722 C CA . VAL A 1 95 ? -12.039 -0.907 -3.527 1 98.44 95 VAL A CA 1
ATOM 723 C C . VAL A 1 95 ? -11.078 0.262 -3.73 1 98.44 95 VAL A C 1
ATOM 725 O O . VAL A 1 95 ? -9.914 0.188 -3.344 1 98.44 95 VAL A O 1
ATOM 728 N N . LEU A 1 96 ? -11.602 1.328 -4.281 1 98.5 96 LEU A N 1
ATOM 729 C CA . LEU A 1 96 ? -10.766 2.494 -4.539 1 98.5 96 LEU A CA 1
ATOM 730 C C . LEU A 1 96 ? -10.305 3.133 -3.232 1 98.5 96 LEU A C 1
ATOM 732 O O . LEU A 1 96 ? -9.148 3.559 -3.117 1 98.5 96 LEU A O 1
ATOM 736 N N . ALA A 1 97 ? -11.203 3.217 -2.264 1 98.5 97 ALA A N 1
ATOM 737 C CA . ALA A 1 97 ? -10.844 3.758 -0.956 1 98.5 97 ALA A CA 1
ATOM 738 C C . ALA A 1 97 ? -9.758 2.914 -0.292 1 98.5 97 ALA A C 1
ATOM 740 O O . ALA A 1 97 ? -8.805 3.451 0.276 1 98.5 97 ALA A O 1
ATOM 741 N N . MET A 1 98 ? -9.898 1.597 -0.38 1 98.06 98 MET A N 1
ATOM 742 C CA . MET A 1 98 ? -8.922 0.676 0.185 1 98.06 98 MET A CA 1
ATOM 743 C C . MET A 1 98 ? -7.547 0.886 -0.451 1 98.06 98 MET A C 1
ATOM 745 O O . MET A 1 98 ? -6.543 0.986 0.253 1 98.06 98 MET A O 1
ATOM 749 N N . LEU A 1 99 ? -7.512 0.948 -1.725 1 97 99 LEU A N 1
ATOM 750 C CA . LEU A 1 99 ? -6.246 1.072 -2.436 1 97 99 LEU A CA 1
ATOM 751 C C . LEU A 1 99 ? -5.582 2.412 -2.131 1 97 99 LEU A C 1
ATOM 753 O O . LEU A 1 99 ? -4.375 2.467 -1.875 1 97 99 LEU A O 1
ATOM 757 N N . GLU A 1 100 ? -6.355 3.484 -2.1 1 96.94 100 GLU A N 1
ATOM 758 C CA . GLU A 1 100 ? -5.793 4.805 -1.837 1 96.94 100 GLU A CA 1
ATOM 759 C C . GLU A 1 100 ? -5.312 4.922 -0.394 1 96.94 100 GLU A C 1
ATOM 761 O O . GLU A 1 100 ? -4.203 5.398 -0.141 1 96.94 100 GLU A O 1
ATOM 766 N N . PHE A 1 101 ? -6.148 4.477 0.522 1 97.44 101 PHE A N 1
ATOM 767 C CA . PHE A 1 101 ? -5.762 4.57 1.925 1 97.44 101 PHE A CA 1
ATOM 768 C C . PHE A 1 101 ? -4.477 3.787 2.184 1 97.44 101 PHE A C 1
ATOM 770 O O . PHE A 1 101 ? -3.572 4.277 2.859 1 97.44 101 PHE A O 1
ATOM 777 N N . SER A 1 102 ? -4.469 2.602 1.67 1 95.56 102 SER A N 1
ATOM 778 C CA . SER A 1 102 ? -3.322 1.733 1.926 1 95.56 102 SER A CA 1
ATOM 779 C C . SER A 1 102 ? -2.064 2.262 1.245 1 95.56 102 SER A C 1
ATOM 781 O O . SER A 1 102 ? -0.957 2.086 1.755 1 95.56 102 SER A O 1
ATOM 783 N N . ARG A 1 103 ? -2.248 2.867 0.049 1 92.31 103 ARG A N 1
ATOM 784 C CA . ARG A 1 103 ? -1.111 3.512 -0.599 1 92.31 103 ARG A CA 1
ATOM 785 C C . ARG A 1 103 ? -0.467 4.539 0.325 1 92.31 103 ARG A C 1
ATOM 787 O O . ARG A 1 103 ? 0.76 4.605 0.43 1 92.31 103 ARG A O 1
ATOM 794 N N . ARG A 1 104 ? -1.29 5.309 0.993 1 92.06 104 ARG A N 1
ATOM 795 C CA . ARG A 1 104 ? -0.817 6.301 1.952 1 92.06 104 ARG A CA 1
ATOM 796 C C . ARG A 1 104 ? -0.196 5.633 3.174 1 92.06 104 ARG A C 1
ATOM 798 O O . ARG A 1 104 ? 0.866 6.047 3.643 1 92.06 104 ARG A O 1
ATOM 805 N N . TYR A 1 105 ? -0.809 4.613 3.637 1 92.62 105 TYR A N 1
ATOM 806 C CA . TYR A 1 105 ? -0.416 3.922 4.859 1 92.62 105 TYR A CA 1
ATOM 807 C C . TYR A 1 105 ? 0.961 3.285 4.707 1 92.62 105 TYR A C 1
ATOM 809 O O . TYR A 1 105 ? 1.818 3.428 5.582 1 92.62 105 TYR A O 1
ATOM 817 N N . TRP A 1 106 ? 1.104 2.564 3.553 1 87.31 106 TRP A N 1
ATOM 818 C CA . TRP A 1 106 ? 2.365 1.864 3.34 1 87.31 106 TRP A CA 1
ATOM 819 C C . TRP A 1 106 ? 3.428 2.811 2.787 1 87.31 106 TRP A C 1
ATOM 821 O O . TRP A 1 106 ? 4.621 2.518 2.852 1 87.31 106 TRP A O 1
ATOM 831 N N . GLY A 1 107 ? 3.02 4.012 2.389 1 81.62 107 GLY A N 1
ATOM 832 C CA . GLY A 1 107 ? 3.945 5 1.859 1 81.62 107 GLY A CA 1
ATOM 833 C C . GLY A 1 107 ? 4.23 4.82 0.38 1 81.62 107 GLY A C 1
ATOM 834 O O . GLY A 1 107 ? 4.297 3.691 -0.111 1 81.62 107 GLY A O 1
ATOM 835 N N . PRO A 1 108 ? 4.141 5.984 -0.316 1 76.31 108 PRO A N 1
ATOM 836 C CA . PRO A 1 108 ? 4.449 5.914 -1.746 1 76.31 108 PRO A CA 1
ATOM 837 C C . PRO A 1 108 ? 5.938 5.695 -2.02 1 76.31 108 PRO A C 1
ATOM 839 O O . PRO A 1 108 ? 6.629 6.609 -2.473 1 76.31 108 PRO A O 1
ATOM 842 N N . VAL A 1 109 ? 6.363 4.594 -1.88 1 73.75 109 VAL A N 1
ATOM 843 C CA . VAL A 1 109 ? 7.762 4.223 -2.072 1 73.75 109 VAL A CA 1
ATOM 844 C C . VAL A 1 109 ? 8.156 4.441 -3.529 1 73.75 109 VAL A C 1
ATOM 846 O O . VAL A 1 109 ? 7.367 4.184 -4.441 1 73.75 109 VAL A O 1
ATOM 849 N N . GLY A 1 110 ? 9.281 5.012 -3.705 1 76.44 110 GLY A N 1
ATOM 850 C CA . GLY A 1 110 ? 9.797 5.215 -5.051 1 76.44 110 GLY A CA 1
ATOM 851 C C . GLY A 1 110 ? 9.531 6.605 -5.59 1 76.44 110 GLY A C 1
ATOM 852 O O . GLY A 1 110 ? 10.117 7.012 -6.594 1 76.44 110 GLY A O 1
ATOM 853 N N . THR A 1 111 ? 8.695 7.285 -4.879 1 83.69 111 THR A N 1
ATOM 854 C CA . THR A 1 111 ? 8.422 8.656 -5.301 1 83.69 111 THR A CA 1
ATOM 855 C C . THR A 1 111 ? 9.648 9.539 -5.105 1 83.69 111 THR A C 1
ATOM 857 O O . THR A 1 111 ? 10.25 9.547 -4.031 1 83.69 111 THR A O 1
ATOM 860 N N . ARG A 1 112 ? 10 10.188 -6.078 1 88.62 112 ARG A N 1
ATOM 861 C CA . ARG A 1 112 ? 11.164 11.07 -6 1 88.62 112 ARG A CA 1
ATOM 862 C C . ARG A 1 112 ? 10.773 12.438 -5.453 1 88.62 112 ARG A C 1
ATOM 864 O O . ARG A 1 112 ? 9.773 13.016 -5.875 1 88.62 112 ARG A O 1
ATOM 871 N N . ILE A 1 113 ? 11.547 12.922 -4.531 1 94.25 113 ILE A N 1
ATOM 872 C CA . ILE A 1 113 ? 11.352 14.25 -3.965 1 94.25 113 ILE A CA 1
ATOM 873 C C . ILE A 1 113 ? 12.367 15.219 -4.555 1 94.25 113 ILE A C 1
ATOM 875 O O . ILE A 1 113 ? 13.578 15.07 -4.332 1 94.25 113 ILE A O 1
ATOM 879 N N . ARG A 1 114 ? 11.883 16.203 -5.25 1 93.62 114 ARG A N 1
ATOM 880 C CA . ARG A 1 114 ? 12.758 17.172 -5.906 1 93.62 114 ARG A CA 1
ATOM 881 C C . ARG A 1 114 ? 12.688 18.531 -5.219 1 93.62 114 ARG A C 1
ATOM 883 O O . ARG A 1 114 ? 13.633 19.312 -5.297 1 93.62 114 ARG A O 1
ATOM 890 N N . GLU A 1 115 ? 11.617 18.75 -4.613 1 95.75 115 GLU A N 1
ATOM 891 C CA . GLU A 1 115 ? 11.328 20.016 -3.947 1 95.75 115 GLU A CA 1
ATOM 892 C C . GLU A 1 115 ? 10.375 19.812 -2.771 1 95.75 115 GLU A C 1
ATOM 894 O O . GLU A 1 115 ? 9.734 18.781 -2.66 1 95.75 115 GLU A O 1
ATOM 899 N N . PRO A 1 116 ? 10.312 20.859 -1.93 1 96.5 116 PRO A N 1
ATOM 900 C CA . PRO A 1 116 ? 9.469 20.719 -0.736 1 96.5 116 PRO A CA 1
ATOM 901 C C . PRO A 1 116 ? 8.016 20.406 -1.069 1 96.5 116 PRO A C 1
ATOM 903 O O . PRO A 1 116 ? 7.352 19.672 -0.323 1 96.5 116 PRO A O 1
ATOM 906 N N . ALA A 1 117 ? 7.559 20.891 -2.152 1 96.5 117 ALA A N 1
ATOM 907 C CA . ALA A 1 117 ? 6.176 20.656 -2.553 1 96.5 117 ALA A CA 1
ATOM 908 C C . ALA A 1 117 ? 5.91 19.172 -2.756 1 96.5 117 ALA A C 1
ATOM 910 O O . ALA A 1 117 ? 4.816 18.688 -2.465 1 96.5 117 ALA A O 1
ATOM 911 N N . ASP A 1 118 ? 6.887 18.453 -3.256 1 96.19 118 ASP A N 1
ATOM 912 C CA . ASP A 1 118 ? 6.754 17 -3.428 1 96.19 118 ASP A CA 1
ATOM 913 C C . ASP A 1 118 ? 6.57 16.297 -2.082 1 96.19 118 ASP A C 1
ATOM 915 O O . ASP A 1 118 ? 5.723 15.422 -1.948 1 96.19 118 ASP A O 1
ATOM 919 N N . ALA A 1 119 ? 7.367 16.719 -1.139 1 96.31 119 ALA A N 1
ATOM 920 C CA . ALA A 1 119 ? 7.254 16.156 0.202 1 96.31 119 ALA A CA 1
ATOM 921 C C . ALA A 1 119 ? 5.895 16.469 0.817 1 96.31 119 ALA A C 1
ATOM 923 O O . ALA A 1 119 ? 5.266 15.609 1.436 1 96.31 119 ALA A O 1
ATOM 924 N N . TYR A 1 120 ? 5.496 17.719 0.597 1 96.75 120 TYR A N 1
ATOM 925 C CA . TYR A 1 120 ? 4.207 18.141 1.132 1 96.75 120 TYR A CA 1
ATOM 926 C C . TYR A 1 120 ? 3.078 17.266 0.605 1 96.75 120 TYR A C 1
ATOM 928 O O . TYR A 1 120 ? 2.162 16.906 1.35 1 96.75 120 TYR A O 1
ATOM 936 N N . GLN A 1 121 ? 3.137 16.922 -0.626 1 94.12 121 GLN A N 1
ATOM 937 C CA . GLN A 1 121 ? 2.096 16.094 -1.224 1 94.12 121 GLN A CA 1
ATOM 938 C C . GLN A 1 121 ? 1.992 14.742 -0.514 1 94.12 121 GLN A C 1
ATOM 940 O O . GLN A 1 121 ? 0.906 14.172 -0.412 1 94.12 121 GLN A O 1
ATOM 945 N N . LEU A 1 122 ? 3.072 14.266 0.004 1 93.62 122 LEU A N 1
ATOM 946 C CA . LEU A 1 122 ? 3.105 12.984 0.703 1 93.62 122 LEU A CA 1
ATOM 947 C C . LEU A 1 122 ? 2.623 13.141 2.143 1 93.62 122 LEU A C 1
ATOM 949 O O . LEU A 1 122 ? 2.229 12.156 2.777 1 93.62 122 LEU A O 1
ATOM 953 N N . LEU A 1 123 ? 2.633 14.328 2.645 1 95.94 123 LEU A N 1
ATOM 954 C CA . LEU A 1 123 ? 2.414 14.586 4.066 1 95.94 123 LEU A CA 1
ATOM 955 C C . LEU A 1 123 ? 1.007 15.117 4.312 1 95.94 123 LEU A C 1
ATOM 957 O O . LEU A 1 123 ? 0.495 15.039 5.43 1 95.94 123 LEU A O 1
ATOM 961 N N . ARG A 1 124 ? 0.394 15.625 3.318 1 94.56 124 ARG A N 1
ATOM 962 C CA . ARG A 1 124 ? -0.807 16.453 3.438 1 94.56 124 ARG A CA 1
ATOM 963 C C . ARG A 1 124 ? -1.947 15.664 4.078 1 94.56 124 ARG A C 1
ATOM 965 O O . ARG A 1 124 ? -2.754 16.219 4.82 1 94.56 124 ARG A O 1
ATOM 972 N N . HIS A 1 125 ? -1.991 14.422 3.812 1 93.44 125 HIS A N 1
ATOM 973 C CA . HIS A 1 125 ? -3.104 13.625 4.32 1 93.44 125 HIS A CA 1
ATOM 974 C C . HIS A 1 125 ? -3.033 13.484 5.84 1 93.44 125 HIS A C 1
ATOM 976 O O . HIS A 1 125 ? -4.012 13.094 6.477 1 93.44 125 HIS A O 1
ATOM 982 N N . TYR A 1 126 ? -1.926 13.852 6.5 1 95.38 126 TYR A N 1
ATOM 983 C CA . TYR A 1 126 ? -1.789 13.852 7.953 1 95.38 126 TYR A CA 1
ATOM 984 C C . TYR A 1 126 ? -2.242 15.18 8.547 1 95.38 126 TYR A C 1
ATOM 986 O O . TYR A 1 126 ? -2.318 15.328 9.766 1 95.38 126 TYR A O 1
ATOM 994 N N . ALA A 1 127 ? -2.535 16.156 7.746 1 94.88 127 ALA A N 1
ATOM 995 C CA . ALA A 1 127 ? -2.752 17.531 8.203 1 94.88 127 ALA A CA 1
ATOM 996 C C . ALA A 1 127 ? -3.984 17.609 9.102 1 94.88 127 ALA A C 1
ATOM 998 O O . ALA A 1 127 ? -4.07 18.484 9.961 1 94.88 127 ALA A O 1
ATOM 999 N N . ASP A 1 128 ? -4.871 16.719 8.961 1 92.38 128 ASP A N 1
ATOM 1000 C CA . ASP A 1 128 ? -6.145 16.828 9.672 1 92.38 128 ASP A CA 1
ATOM 1001 C C . ASP A 1 128 ? -6.09 16.125 11.023 1 92.38 128 ASP A C 1
ATOM 1003 O O . ASP A 1 128 ? -7.09 16.062 11.742 1 92.38 128 ASP A O 1
ATOM 1007 N N . ARG A 1 129 ? -4.918 15.57 11.344 1 94.19 129 ARG A N 1
ATOM 1008 C CA . ARG A 1 129 ? -4.785 14.938 12.656 1 94.19 129 ARG A CA 1
ATOM 1009 C C . ARG A 1 129 ? -4.957 15.961 13.773 1 94.19 1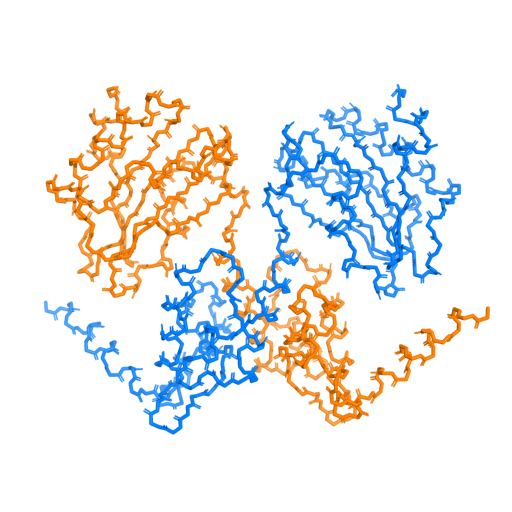29 ARG A C 1
ATOM 1011 O O . ARG A 1 129 ? -4.469 17.094 13.672 1 94.19 129 ARG A O 1
ATOM 1018 N N . LYS A 1 130 ? -5.512 15.531 14.859 1 90.81 130 LYS A N 1
ATOM 1019 C CA . LYS A 1 130 ? -5.809 16.422 15.977 1 90.81 130 LYS A CA 1
ATOM 1020 C C . LYS A 1 130 ? -4.57 16.656 16.828 1 90.81 130 LYS A C 1
ATOM 1022 O O . LYS A 1 130 ? -4.52 17.625 17.609 1 90.81 130 LYS A O 1
ATOM 1027 N N . GLN A 1 131 ? -3.67 15.766 16.766 1 91.75 131 GLN A N 1
ATOM 1028 C CA . GLN A 1 131 ? -2.398 15.898 17.469 1 91.75 131 GLN A CA 1
ATOM 1029 C C . GLN A 1 131 ? -1.242 16.078 16.5 1 91.75 131 GLN A C 1
ATOM 1031 O O . GLN A 1 131 ? -1.352 15.695 15.328 1 91.75 131 GLN A O 1
ATOM 1036 N N . GLU A 1 132 ? -0.183 16.641 17.016 1 93.44 132 GLU A N 1
ATOM 1037 C CA . GLU A 1 132 ? 1.017 16.75 16.188 1 93.44 132 GLU A CA 1
ATOM 1038 C C . GLU A 1 132 ? 1.634 15.391 15.906 1 93.44 132 GLU A C 1
ATOM 1040 O O . GLU A 1 132 ? 1.805 14.578 16.828 1 93.44 132 GLU A O 1
ATOM 1045 N N . HIS A 1 133 ? 1.756 15.125 14.711 1 95.19 133 HIS A N 1
ATOM 1046 C CA . HIS A 1 133 ? 2.477 13.945 14.25 1 95.19 133 HIS A CA 1
ATOM 1047 C C . HIS A 1 133 ? 3.852 14.32 13.703 1 95.19 133 HIS A C 1
ATOM 1049 O O . HIS A 1 133 ? 3.953 15.07 12.727 1 95.19 133 HIS A O 1
ATOM 1055 N N . PHE A 1 134 ? 4.879 13.852 14.359 1 96.25 134 PHE A N 1
ATOM 1056 C CA . PHE A 1 134 ? 6.23 14.031 13.836 1 96.25 134 PHE A CA 1
ATOM 1057 C C . PHE A 1 134 ? 6.621 12.867 12.938 1 96.25 134 PHE A C 1
ATOM 1059 O O . PHE A 1 134 ? 6.645 11.711 13.375 1 96.25 134 PHE A O 1
ATOM 1066 N N . ILE A 1 135 ? 6.934 13.18 11.703 1 96.62 135 ILE A N 1
ATOM 1067 C CA . ILE A 1 135 ? 7.109 12.172 10.664 1 96.62 135 ILE A CA 1
ATOM 1068 C C . ILE A 1 135 ? 8.531 12.25 10.109 1 96.62 135 ILE A C 1
ATOM 1070 O O . ILE A 1 135 ? 9.086 13.336 9.945 1 96.62 135 ILE A O 1
ATOM 1074 N N . CYS A 1 136 ? 9.102 11.117 9.82 1 96.81 136 CYS A N 1
ATOM 1075 C CA . CYS A 1 136 ? 10.398 11.031 9.156 1 96.81 136 CYS A CA 1
ATOM 1076 C C . CYS A 1 136 ? 10.281 10.289 7.832 1 96.81 136 CYS A C 1
ATOM 1078 O O . CYS A 1 136 ? 9.773 9.172 7.781 1 96.81 136 CYS A O 1
ATOM 1080 N N . ILE A 1 137 ? 10.703 10.883 6.785 1 96.5 137 ILE A N 1
ATOM 1081 C CA . ILE A 1 137 ? 10.742 10.273 5.461 1 96.5 137 ILE A CA 1
ATOM 1082 C C . ILE A 1 137 ? 12.18 9.883 5.113 1 96.5 137 ILE A C 1
ATOM 1084 O O . ILE A 1 137 ? 13.062 10.742 5.043 1 96.5 137 ILE A O 1
ATOM 1088 N N . SER A 1 138 ? 12.414 8.617 4.871 1 94.62 138 SER A N 1
ATOM 1089 C CA . SER A 1 138 ? 13.719 8.102 4.453 1 94.62 138 SER A CA 1
ATOM 1090 C C . SER A 1 138 ? 13.859 8.125 2.934 1 94.62 138 SER A C 1
ATOM 1092 O O . SER A 1 138 ? 12.938 7.727 2.213 1 94.62 138 SER A O 1
ATOM 1094 N N . LEU A 1 139 ? 15.031 8.555 2.541 1 93.38 139 LEU A N 1
ATOM 1095 C CA . LEU A 1 139 ? 15.266 8.672 1.105 1 93.38 139 LEU A CA 1
ATOM 1096 C C . LEU A 1 139 ? 16.562 7.969 0.705 1 93.38 139 LEU A C 1
ATOM 1098 O O . LEU A 1 139 ? 17.531 7.953 1.471 1 93.38 139 LEU A O 1
ATOM 1102 N N . ASN A 1 140 ? 16.531 7.473 -0.506 1 87.19 140 ASN A N 1
ATOM 1103 C CA . ASN A 1 140 ? 17.781 6.934 -1.041 1 87.19 140 ASN A CA 1
ATOM 1104 C C . ASN A 1 140 ? 18.625 8.023 -1.698 1 87.19 140 ASN A C 1
ATOM 1106 O O . ASN A 1 140 ? 18.328 9.211 -1.565 1 87.19 140 ASN A O 1
ATOM 1110 N N . GLY A 1 141 ? 19.672 7.648 -2.352 1 86.94 141 GLY A N 1
ATOM 1111 C CA . GLY A 1 141 ? 20.594 8.602 -2.941 1 86.94 141 GLY A CA 1
ATOM 1112 C C . GLY A 1 141 ? 19.969 9.453 -4.027 1 86.94 141 GLY A C 1
ATOM 1113 O O . GLY A 1 141 ? 20.375 10.602 -4.234 1 86.94 141 GLY A O 1
ATOM 1114 N N . ALA A 1 142 ? 19.016 8.906 -4.676 1 84.06 142 ALA A N 1
ATOM 1115 C CA . ALA A 1 142 ? 18.312 9.625 -5.734 1 84.06 142 ALA A CA 1
ATOM 1116 C C . ALA A 1 142 ? 17.156 10.445 -5.172 1 84.06 142 ALA A C 1
ATOM 1118 O O . ALA A 1 142 ? 16.375 11.039 -5.926 1 84.06 142 ALA A O 1
ATOM 1119 N N . HIS A 1 143 ? 17 10.453 -3.83 1 92.88 143 HIS A N 1
ATOM 1120 C CA . HIS A 1 143 ? 15.945 11.133 -3.094 1 92.88 143 HIS A CA 1
ATOM 1121 C C . HIS A 1 143 ? 14.578 10.547 -3.414 1 92.88 143 HIS A C 1
ATOM 1123 O O . HIS A 1 143 ? 13.594 11.281 -3.561 1 92.88 143 HIS A O 1
ATOM 1129 N N . GLU A 1 144 ? 14.633 9.297 -3.605 1 88.38 144 GLU A N 1
ATOM 1130 C CA . GLU A 1 144 ? 13.391 8.547 -3.688 1 88.38 144 GLU A CA 1
ATOM 1131 C C . GLU A 1 144 ? 12.961 8.039 -2.314 1 88.38 144 GLU A C 1
ATOM 1133 O O . GLU A 1 144 ? 13.797 7.598 -1.521 1 88.38 144 GLU A O 1
ATOM 1138 N N . VAL A 1 145 ? 11.688 8.047 -2.105 1 90.75 145 VAL A N 1
ATOM 1139 C CA . VAL A 1 145 ? 11.133 7.684 -0.803 1 90.75 145 VAL A CA 1
ATOM 1140 C C . VAL A 1 145 ? 11.352 6.195 -0.547 1 90.75 145 VAL A C 1
ATOM 1142 O O . VAL A 1 145 ? 10.992 5.359 -1.377 1 90.75 145 VAL A O 1
ATOM 1145 N N . LEU A 1 146 ? 11.961 5.945 0.581 1 85.44 146 LEU A N 1
ATOM 1146 C CA . LEU A 1 146 ? 12.117 4.574 1.045 1 85.44 146 LEU A CA 1
ATOM 1147 C C . LEU A 1 146 ? 11.016 4.199 2.033 1 85.44 146 LEU A C 1
ATOM 1149 O O . LEU A 1 146 ? 10.523 3.07 2.021 1 85.44 146 LEU A O 1
ATOM 1153 N N . ALA A 1 147 ? 10.703 5.148 2.834 1 88.25 147 ALA A N 1
ATOM 1154 C CA . ALA A 1 147 ? 9.68 4.934 3.857 1 88.25 147 ALA A CA 1
ATOM 1155 C C . ALA A 1 147 ? 9.258 6.254 4.496 1 88.25 147 ALA A C 1
ATOM 1157 O O . ALA A 1 147 ? 10.008 7.23 4.465 1 88.25 147 ALA A O 1
ATOM 1158 N N . SER A 1 148 ? 8.086 6.305 4.961 1 92.19 148 SER A N 1
ATOM 1159 C CA . SER A 1 148 ? 7.555 7.383 5.789 1 92.19 148 SER A CA 1
ATOM 1160 C C . SER A 1 148 ? 7 6.844 7.105 1 92.19 148 SER A C 1
ATOM 1162 O O . SER A 1 148 ? 6.145 5.957 7.109 1 92.19 148 SER A O 1
ATOM 1164 N N . ARG A 1 149 ? 7.531 7.414 8.188 1 92.31 149 ARG A N 1
ATOM 1165 C CA . ARG A 1 149 ? 7.152 6.836 9.477 1 92.31 149 ARG A CA 1
ATOM 1166 C C . ARG A 1 149 ? 6.805 7.926 10.484 1 92.31 149 ARG A C 1
ATOM 1168 O O . ARG A 1 149 ? 7.484 8.953 10.562 1 92.31 149 ARG A O 1
ATOM 1175 N N . ILE A 1 150 ? 5.75 7.66 11.258 1 93.75 150 ILE A N 1
ATOM 1176 C CA . ILE A 1 150 ? 5.449 8.516 12.398 1 93.75 150 ILE A CA 1
ATOM 1177 C C . ILE A 1 150 ? 6.383 8.172 13.562 1 93.75 150 ILE A C 1
ATOM 1179 O O . ILE A 1 150 ? 6.43 7.023 14.008 1 93.75 150 ILE A O 1
ATOM 1183 N N . ILE A 1 151 ? 7.094 9.148 14.016 1 94.06 151 ILE A N 1
ATOM 1184 C CA . ILE A 1 151 ? 8.078 8.953 15.078 1 94.06 151 ILE A CA 1
ATOM 1185 C C . ILE A 1 151 ? 7.43 9.195 16.438 1 94.06 151 ILE A C 1
ATOM 1187 O O . ILE A 1 151 ? 7.617 8.406 17.375 1 94.06 151 ILE A O 1
ATOM 1191 N N . THR A 1 152 ? 6.676 10.273 16.547 1 92.31 152 THR A N 1
ATOM 1192 C CA . THR A 1 152 ? 5.992 10.617 17.781 1 92.31 152 THR A CA 1
ATOM 1193 C C . THR A 1 152 ? 4.648 11.281 17.5 1 92.31 152 THR A C 1
ATOM 1195 O O . THR A 1 152 ? 4.461 11.883 16.438 1 92.31 152 THR A O 1
ATOM 1198 N N . ILE A 1 153 ? 3.742 11.062 18.406 1 92.69 153 ILE A N 1
ATOM 1199 C CA . ILE A 1 153 ? 2.441 11.727 18.375 1 92.69 153 ILE A CA 1
ATOM 1200 C C . ILE A 1 153 ? 2.252 12.547 19.656 1 92.69 153 ILE A C 1
ATOM 1202 O O . ILE A 1 153 ? 2.463 12.039 20.766 1 92.69 153 ILE A O 1
ATOM 1206 N N . GLY A 1 154 ? 1.847 13.766 19.469 1 87.44 154 GLY A N 1
ATOM 1207 C CA . GLY A 1 154 ? 1.696 14.664 20.609 1 87.44 154 GLY A CA 1
ATOM 1208 C C . GLY A 1 154 ? 2.641 15.852 20.562 1 87.44 154 GLY A C 1
ATOM 1209 O O . GLY A 1 154 ? 3.088 16.25 19.484 1 87.44 154 GLY A O 1
ATOM 1210 N N . LEU A 1 155 ? 2.932 16.328 21.672 1 74.62 155 LEU A N 1
ATOM 1211 C CA . LEU A 1 155 ? 3.717 17.562 21.719 1 74.62 155 LEU A CA 1
ATOM 1212 C C . LEU A 1 155 ? 5.121 17.328 21.172 1 74.62 155 LEU A C 1
ATOM 1214 O O . LEU A 1 155 ? 5.805 16.391 21.578 1 74.62 155 LEU A O 1
ATOM 1218 N N . VAL A 1 156 ? 5.344 18.141 20.109 1 71.44 156 VAL A N 1
ATOM 1219 C CA . VAL A 1 156 ? 6.691 18.125 19.547 1 71.44 156 VAL A CA 1
ATOM 1220 C C . VAL A 1 156 ? 7.598 19.047 20.359 1 71.44 156 VAL A C 1
ATOM 1222 O O . VAL A 1 156 ? 7.434 20.266 20.344 1 71.44 156 VAL A O 1
ATOM 1225 N N . ASN A 1 157 ? 8.266 18.531 21.312 1 72 157 ASN A N 1
ATOM 1226 C CA . ASN A 1 157 ? 9.289 19.297 22.016 1 72 157 ASN A CA 1
ATOM 1227 C C . ASN A 1 157 ? 10.617 18.547 22.062 1 72 157 ASN A C 1
ATOM 1229 O O . ASN A 1 157 ? 10.68 17.375 21.703 1 72 157 ASN A O 1
ATOM 1233 N N . ARG A 1 158 ? 11.586 19.297 22.203 1 69.88 158 ARG A N 1
ATOM 1234 C CA . ARG A 1 158 ? 12.953 18.781 22.172 1 69.88 158 ARG A CA 1
ATOM 1235 C C . ARG A 1 158 ? 13.086 17.516 23.016 1 69.88 158 ARG A C 1
ATOM 1237 O O . ARG A 1 158 ? 13.828 16.594 22.656 1 69.88 158 ARG A O 1
ATOM 1244 N N . THR A 1 159 ? 12.305 17.453 24.031 1 62.56 159 THR A N 1
ATOM 1245 C CA . THR A 1 159 ? 12.445 16.328 24.953 1 62.56 159 THR A CA 1
ATOM 1246 C C . THR A 1 159 ? 11.773 15.086 24.391 1 62.56 159 THR A C 1
ATOM 1248 O O . THR A 1 159 ? 12.227 13.969 24.641 1 62.56 159 THR A O 1
ATOM 1251 N N . LEU A 1 160 ? 10.891 15.336 23.484 1 76.38 160 LEU A N 1
ATOM 1252 C CA . LEU A 1 160 ? 10.086 14.203 23.031 1 76.38 160 LEU A CA 1
ATOM 1253 C C . LEU A 1 160 ? 10.648 13.633 21.734 1 76.38 160 LEU A C 1
ATOM 1255 O O . LEU A 1 160 ? 10.391 12.477 21.391 1 76.38 160 LEU A O 1
ATOM 1259 N N . ILE A 1 161 ? 11.414 14.453 21.094 1 88.25 161 ILE A N 1
ATOM 1260 C CA . ILE A 1 161 ? 11.977 13.961 19.828 1 88.25 161 ILE A CA 1
ATOM 1261 C C . ILE A 1 161 ? 13.461 13.641 20.031 1 88.25 161 ILE A C 1
ATOM 1263 O O . ILE A 1 161 ? 14.305 14.539 20 1 88.25 161 ILE A O 1
ATOM 1267 N N . HIS A 1 162 ? 13.742 12.414 20.297 1 88.56 162 HIS A N 1
ATOM 1268 C CA . HIS A 1 162 ? 15.125 11.961 20.438 1 88.56 162 HIS A CA 1
ATOM 1269 C C . HIS A 1 162 ? 15.719 11.562 19.094 1 88.56 162 HIS A C 1
ATOM 1271 O O . HIS A 1 162 ? 15.109 10.789 18.344 1 88.56 162 HIS A O 1
ATOM 1277 N N . PRO A 1 163 ? 16.922 12.109 18.859 1 93.12 163 PRO A N 1
ATOM 1278 C CA . PRO A 1 163 ? 17.547 11.773 17.578 1 93.12 163 PRO A CA 1
ATOM 1279 C C . PRO A 1 163 ? 17.641 10.273 17.328 1 93.12 163 PRO A C 1
ATOM 1281 O O . PRO A 1 163 ? 17.5 9.82 16.188 1 93.12 163 PRO A O 1
ATOM 1284 N N . ARG A 1 164 ? 17.734 9.531 18.406 1 91 164 ARG A N 1
ATOM 1285 C CA . ARG A 1 164 ? 17.797 8.078 18.25 1 91 164 ARG A CA 1
ATOM 1286 C C . ARG A 1 164 ? 16.531 7.535 17.609 1 91 164 ARG A C 1
ATOM 1288 O O . ARG A 1 164 ? 16.578 6.648 16.766 1 91 164 ARG A O 1
ATOM 1295 N N . GLU A 1 165 ? 15.438 8.055 18.016 1 92.06 165 GLU A N 1
ATOM 1296 C CA . GLU A 1 165 ? 14.156 7.602 17.5 1 92.06 165 GLU A CA 1
ATOM 1297 C C . GLU A 1 165 ? 13.969 8.023 16.047 1 92.06 165 GLU A C 1
ATOM 1299 O O . GLU A 1 165 ? 13.359 7.301 15.25 1 92.06 165 GLU A O 1
ATOM 1304 N N . VAL A 1 166 ? 14.531 9.117 15.727 1 95.62 166 VAL A N 1
ATOM 1305 C CA . VAL A 1 166 ? 14.352 9.68 14.391 1 95.62 166 VAL A CA 1
ATOM 1306 C C . VAL A 1 166 ? 15.234 8.93 13.398 1 95.62 166 VAL A C 1
ATOM 1308 O O . VAL A 1 166 ? 14.797 8.633 12.281 1 95.62 166 VAL A O 1
ATOM 1311 N N . PHE A 1 167 ? 16.438 8.523 13.828 1 95.94 167 PHE A N 1
ATOM 1312 C CA . PHE A 1 167 ? 17.406 8.086 12.836 1 95.94 167 PHE A CA 1
ATOM 1313 C C . PHE A 1 167 ? 17.562 6.57 12.867 1 95.94 167 PHE A C 1
ATOM 1315 O O . PHE A 1 167 ? 18.188 5.988 11.977 1 95.94 167 PHE A O 1
ATOM 1322 N N . SER A 1 168 ? 16.906 5.891 13.812 1 93.19 168 SER A N 1
ATOM 1323 C CA . SER A 1 168 ? 17.016 4.438 13.898 1 93.19 168 SER A CA 1
ATOM 1324 C C . SER A 1 168 ? 16.547 3.771 12.609 1 93.19 168 SER A C 1
ATOM 1326 O O . SER A 1 168 ? 17.297 3.004 11.992 1 93.19 168 SER A O 1
ATOM 1328 N N . ASP A 1 169 ? 15.414 4.137 12.156 1 91.06 169 ASP A N 1
ATOM 1329 C CA . ASP A 1 169 ? 14.836 3.49 10.984 1 91.06 169 ASP A CA 1
ATOM 1330 C C . ASP A 1 169 ? 15.562 3.91 9.711 1 91.06 169 ASP A C 1
ATOM 1332 O O . ASP A 1 169 ? 15.914 3.066 8.883 1 91.06 169 ASP A O 1
ATOM 1336 N N . PRO A 1 170 ? 15.844 5.156 9.57 1 93.69 170 PRO A N 1
ATOM 1337 C CA . PRO A 1 170 ? 16.609 5.555 8.383 1 93.69 170 PRO A CA 1
ATOM 1338 C C . PRO A 1 170 ? 17.938 4.805 8.258 1 93.69 170 PRO A C 1
ATOM 1340 O O . PRO A 1 170 ? 18.344 4.473 7.145 1 93.69 170 PRO A O 1
ATOM 1343 N N . LEU A 1 171 ? 18.562 4.598 9.359 1 91.06 171 LEU A N 1
ATOM 1344 C CA . LEU A 1 171 ? 19.812 3.861 9.336 1 91.06 171 LEU A CA 1
ATOM 1345 C C . LEU A 1 171 ? 19.594 2.418 8.898 1 91.06 171 LEU A C 1
ATOM 1347 O O . LEU A 1 171 ? 20.359 1.886 8.094 1 91.06 171 LEU A O 1
ATOM 1351 N N . ILE A 1 172 ? 18.578 1.853 9.406 1 84.88 172 ILE A N 1
ATOM 1352 C CA . ILE A 1 172 ? 18.219 0.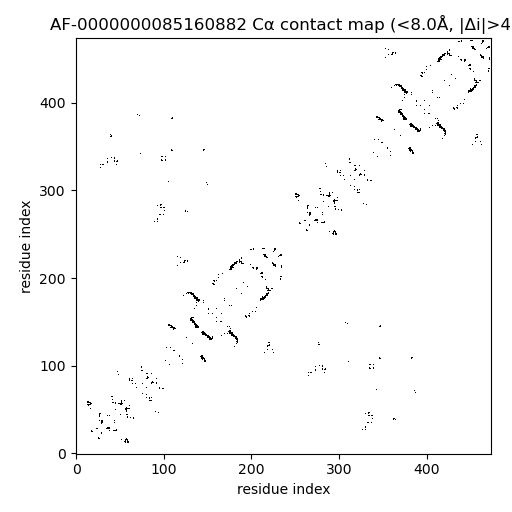49 9.023 1 84.88 172 ILE A CA 1
ATOM 1353 C C . ILE A 1 172 ? 17.891 0.442 7.539 1 84.88 172 ILE A C 1
ATOM 1355 O O . ILE A 1 172 ? 18.266 -0.502 6.84 1 84.88 172 ILE A O 1
ATOM 1359 N N . ASP A 1 173 ? 17.219 1.465 7.023 1 84.12 173 ASP A N 1
ATOM 1360 C CA . ASP A 1 173 ? 16.828 1.584 5.625 1 84.12 173 ASP A CA 1
ATOM 1361 C C . ASP A 1 173 ? 18.031 1.822 4.727 1 84.12 173 ASP A C 1
ATOM 1363 O O . ASP A 1 173 ? 17.922 1.793 3.498 1 84.12 173 ASP A O 1
ATOM 1367 N N . ARG A 1 174 ? 19.109 2.188 5.34 1 85.5 174 ARG A N 1
ATOM 1368 C CA . ARG A 1 174 ? 20.281 2.65 4.602 1 85.5 174 ARG A CA 1
ATOM 1369 C C . ARG A 1 174 ? 19.969 3.91 3.803 1 85.5 174 ARG A C 1
ATOM 1371 O O . ARG A 1 174 ? 20.344 4.023 2.633 1 85.5 174 ARG A O 1
ATOM 1378 N N . ALA A 1 175 ? 19.234 4.738 4.402 1 92.38 175 ALA A N 1
ATOM 1379 C CA . ALA A 1 175 ? 18.859 6 3.773 1 92.38 175 ALA A CA 1
ATOM 1380 C C . ALA A 1 175 ? 20.062 6.914 3.604 1 92.38 175 ALA A C 1
ATOM 1382 O O . ALA A 1 175 ? 20.938 6.957 4.473 1 92.38 175 ALA A O 1
ATOM 1383 N N . CYS A 1 176 ? 20.047 7.621 2.475 1 93.94 176 CYS A N 1
ATOM 1384 C CA . CYS A 1 176 ? 21.062 8.625 2.236 1 93.94 176 CYS A CA 1
ATOM 1385 C C . CYS A 1 176 ? 20.641 9.984 2.785 1 93.94 176 CYS A C 1
ATOM 1387 O O . CYS A 1 176 ? 21.484 10.805 3.156 1 93.94 176 CYS A O 1
ATOM 1389 N N . ALA A 1 177 ? 19.375 10.172 2.855 1 97.06 177 ALA A N 1
ATOM 1390 C CA . ALA A 1 177 ? 18.828 11.445 3.318 1 97.06 177 ALA A CA 1
ATOM 1391 C C . ALA A 1 177 ? 17.484 11.234 4.035 1 97.06 177 ALA A C 1
ATOM 1393 O O . ALA A 1 177 ? 16.891 10.156 3.939 1 97.06 177 ALA A O 1
ATOM 1394 N N . VAL A 1 178 ? 17.094 12.281 4.797 1 97.75 178 VAL A N 1
ATOM 1395 C CA . VAL A 1 178 ? 15.789 12.25 5.445 1 97.75 178 VAL A CA 1
ATOM 1396 C C . VAL A 1 178 ? 15.133 13.625 5.348 1 97.75 178 VAL A C 1
ATOM 1398 O O . VAL A 1 178 ? 15.82 14.641 5.172 1 97.75 178 VAL A O 1
ATOM 1401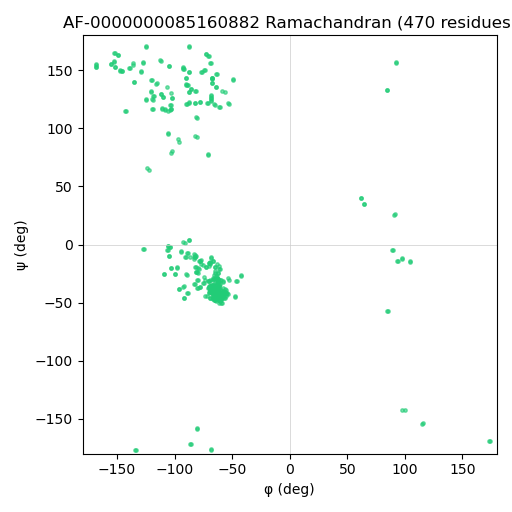 N N . ILE A 1 179 ? 13.859 13.602 5.352 1 97.88 179 ILE A N 1
ATOM 1402 C CA . ILE A 1 179 ? 13.023 14.773 5.594 1 97.88 179 ILE A CA 1
ATOM 1403 C C . ILE A 1 179 ? 12.172 14.547 6.844 1 97.88 179 ILE A C 1
ATOM 1405 O O . ILE A 1 179 ? 11.539 13.5 6.992 1 97.88 179 ILE A O 1
ATOM 1409 N N . VAL A 1 180 ? 12.266 15.5 7.719 1 97.56 180 VAL A N 1
ATOM 1410 C CA . VAL A 1 180 ? 11.367 15.422 8.867 1 97.56 180 VAL A CA 1
ATOM 1411 C C . VAL A 1 180 ? 10.234 16.438 8.703 1 97.56 180 VAL A C 1
ATOM 1413 O O . VAL A 1 180 ? 10.375 17.422 7.973 1 97.56 180 VAL A O 1
ATOM 1416 N N . ALA A 1 181 ? 9.109 16.109 9.344 1 97.56 181 ALA A N 1
ATOM 1417 C CA . ALA A 1 181 ? 7.941 16.969 9.195 1 97.56 181 ALA A CA 1
ATOM 1418 C C . ALA A 1 181 ? 6.996 16.828 10.383 1 97.56 181 ALA A C 1
ATOM 1420 O O . ALA A 1 181 ? 7.031 15.812 11.086 1 97.56 181 ALA A O 1
ATOM 1421 N N . HIS A 1 182 ? 6.227 17.828 10.633 1 96.69 182 HIS A N 1
ATOM 1422 C CA . HIS A 1 182 ? 5.133 17.688 11.586 1 96.69 182 HIS A CA 1
ATOM 1423 C C . HIS A 1 182 ? 3.988 18.641 11.258 1 96.69 182 HIS A C 1
ATOM 1425 O O . HIS A 1 182 ? 4.199 19.656 10.609 1 96.69 182 HIS A O 1
ATOM 1431 N N . ASN A 1 183 ? 2.795 18.234 11.656 1 95.94 183 ASN A N 1
ATOM 1432 C CA . ASN A 1 183 ? 1.63 19.078 11.453 1 95.94 183 ASN A CA 1
ATOM 1433 C C . ASN A 1 183 ? 1.367 19.969 12.672 1 95.94 183 ASN A C 1
ATOM 1435 O O . ASN A 1 183 ? 1.755 19.609 13.789 1 95.94 183 ASN A O 1
ATOM 1439 N N . HIS A 1 184 ? 0.818 21.062 12.453 1 92.12 184 HIS A N 1
ATOM 1440 C CA . HIS A 1 184 ? 0.257 21.875 13.516 1 92.12 184 HIS A CA 1
ATOM 1441 C C . HIS A 1 184 ? -1.268 21.875 13.477 1 92.12 184 HIS A C 1
ATOM 1443 O O . HIS A 1 184 ? -1.867 22.438 12.555 1 92.12 184 HIS A O 1
ATOM 1449 N N . PRO A 1 185 ? -1.868 21.375 14.469 1 88.75 185 PRO A N 1
ATOM 1450 C CA . PRO A 1 185 ? -3.332 21.328 14.477 1 88.75 185 PRO A CA 1
ATOM 1451 C C . PRO A 1 185 ? -3.967 22.719 14.406 1 88.75 185 PRO A C 1
ATOM 1453 O O . PRO A 1 185 ? -5.09 22.859 13.914 1 88.75 185 PRO A O 1
ATOM 1456 N N . SER A 1 186 ? -3.201 23.703 14.773 1 88.94 186 SER A N 1
ATOM 1457 C CA . SER A 1 186 ? -3.689 25.078 14.758 1 88.94 186 SER A CA 1
ATOM 1458 C C . SER A 1 186 ? -3.814 25.594 13.328 1 88.94 186 SER A C 1
ATOM 1460 O O . SER A 1 186 ? -4.473 26.609 13.086 1 88.94 186 SER A O 1
ATOM 1462 N N . GLY A 1 187 ? -3.141 24.969 12.383 1 90.19 187 GLY A N 1
ATOM 1463 C CA . GLY A 1 187 ? -3.16 25.391 10.992 1 90.19 187 GLY A CA 1
ATOM 1464 C C . GLY A 1 187 ? -2.018 26.328 10.641 1 90.19 187 GLY A C 1
ATOM 1465 O O . GLY A 1 187 ? -1.722 26.547 9.469 1 90.19 187 GLY A O 1
ATOM 1466 N N . GLN A 1 188 ? -1.314 26.891 11.656 1 92.38 188 GLN A N 1
ATOM 1467 C CA . GLN A 1 188 ? -0.196 27.797 11.406 1 92.38 188 GLN A CA 1
ATOM 1468 C C . GLN A 1 188 ? 1.08 27.031 11.094 1 92.38 188 GLN A C 1
ATOM 1470 O O . GLN A 1 188 ? 1.427 26.078 11.805 1 92.38 188 GLN A O 1
ATOM 1475 N N . VAL A 1 189 ? 1.751 27.438 10.039 1 95.56 189 VAL A N 1
ATOM 1476 C CA . VAL A 1 189 ? 2.889 26.625 9.617 1 95.56 189 VAL A CA 1
ATOM 1477 C C . VAL A 1 189 ? 4.191 27.328 9.992 1 95.56 189 VAL A C 1
ATOM 1479 O O . VAL A 1 189 ? 5.277 26.781 9.812 1 95.56 189 VAL A O 1
ATOM 1482 N N . ASN A 1 190 ? 4.121 28.516 10.578 1 94.75 190 ASN A N 1
ATOM 1483 C CA . ASN A 1 190 ? 5.336 29.188 11 1 94.75 190 ASN A CA 1
ATOM 1484 C C . ASN A 1 190 ? 6.02 28.453 12.148 1 94.75 190 ASN A C 1
ATOM 1486 O O . ASN A 1 190 ? 5.359 28.031 13.102 1 94.75 190 ASN A O 1
ATOM 1490 N N . PRO A 1 191 ? 7.27 28.375 12.102 1 94.12 191 PRO A N 1
ATOM 1491 C CA . PRO A 1 191 ? 7.988 27.594 13.125 1 94.12 191 PRO A CA 1
ATOM 1492 C C . PRO A 1 191 ? 8.078 28.328 14.453 1 94.12 191 PRO A C 1
ATOM 1494 O O . PRO A 1 191 ? 8.18 29.562 14.484 1 94.12 191 PRO A O 1
ATOM 1497 N N . SER A 1 192 ? 8.086 27.531 15.555 1 90.75 192 SER A N 1
ATOM 1498 C CA . SER A 1 192 ? 8.414 28.031 16.875 1 90.75 192 SER A CA 1
ATOM 1499 C C . SER A 1 192 ? 9.922 27.984 17.141 1 90.75 192 SER A C 1
ATOM 1501 O O . SER A 1 192 ? 10.672 27.453 16.312 1 90.75 192 SER A O 1
ATOM 1503 N N . LEU A 1 193 ? 10.312 28.625 18.266 1 91 193 LEU A N 1
ATOM 1504 C CA . LEU A 1 193 ? 11.711 28.531 18.672 1 91 193 LEU A CA 1
ATOM 1505 C C . LEU A 1 193 ? 12.102 27.078 18.953 1 91 193 LEU A C 1
ATOM 1507 O O . LEU A 1 193 ? 13.227 26.672 18.641 1 91 193 LEU A O 1
ATOM 1511 N N . GLU A 1 194 ? 11.18 26.359 19.5 1 90.75 194 GLU A N 1
ATOM 1512 C CA . GLU A 1 194 ? 11.438 24.953 19.781 1 90.75 194 GLU A CA 1
ATOM 1513 C C . GLU A 1 194 ? 11.641 24.156 18.5 1 90.75 194 GLU A C 1
ATOM 1515 O O . GLU A 1 194 ? 12.477 23.25 18.453 1 90.75 194 GLU A O 1
ATOM 1520 N N . ASP A 1 195 ? 10.875 24.5 17.469 1 92.25 195 ASP A N 1
ATOM 1521 C CA . ASP A 1 195 ? 11.039 23.844 16.172 1 92.25 195 ASP A CA 1
ATOM 1522 C C . ASP A 1 195 ? 12.438 24.094 15.609 1 92.25 195 ASP A C 1
ATOM 1524 O O . ASP A 1 195 ? 13.062 23.172 15.062 1 92.25 195 ASP A O 1
ATOM 1528 N N . GLU A 1 196 ? 12.891 25.281 15.734 1 93.25 196 GLU A N 1
ATOM 1529 C CA . GLU A 1 196 ? 14.227 25.641 15.25 1 93.25 196 GLU A CA 1
ATOM 1530 C C . GLU A 1 196 ? 15.305 24.859 16 1 93.25 196 GLU A C 1
ATOM 1532 O O . GLU A 1 196 ? 16.25 24.359 15.398 1 93.25 196 GLU A O 1
ATOM 1537 N N . GLU A 1 197 ? 15.102 24.797 17.266 1 91.56 197 GLU A N 1
ATOM 1538 C CA . GLU A 1 197 ? 16.078 24.109 18.109 1 91.56 197 GLU A CA 1
ATOM 1539 C C . GLU A 1 197 ? 16.156 22.625 17.75 1 91.56 197 GLU A C 1
ATOM 1541 O O . GLU A 1 197 ? 17.25 22.062 17.625 1 91.56 197 GLU A O 1
ATOM 1546 N N . ILE A 1 198 ? 15.023 22.031 17.625 1 92.94 198 ILE A N 1
ATOM 1547 C CA . ILE A 1 198 ? 14.977 20.609 17.297 1 92.94 198 ILE A CA 1
ATOM 1548 C C . ILE A 1 198 ? 15.602 20.391 15.914 1 92.94 198 ILE A C 1
ATOM 1550 O O . ILE A 1 198 ? 16.312 19.406 15.711 1 92.94 198 ILE A O 1
ATOM 1554 N N . THR A 1 199 ? 15.312 21.25 14.992 1 94.31 199 THR A N 1
ATOM 1555 C CA . THR A 1 199 ? 15.859 21.141 13.641 1 94.31 199 THR A CA 1
ATOM 1556 C C . THR A 1 199 ? 17.391 21.203 13.672 1 94.31 199 THR A C 1
ATOM 1558 O O . THR A 1 199 ? 18.047 20.391 13.023 1 94.31 199 THR A O 1
ATOM 1561 N N . ARG A 1 200 ? 17.922 22.125 14.43 1 93.69 200 ARG A N 1
ATOM 1562 C CA . ARG A 1 200 ? 19.359 22.25 14.555 1 93.69 200 ARG A CA 1
ATOM 1563 C C . ARG A 1 200 ? 19.984 20.984 15.156 1 93.69 200 ARG A C 1
ATOM 1565 O O . ARG A 1 200 ? 21.016 20.5 14.68 1 93.69 200 ARG A O 1
ATOM 1572 N N . ARG A 1 201 ? 19.328 20.531 16.156 1 92.81 201 ARG A N 1
ATOM 1573 C CA . ARG A 1 201 ? 19.812 19.312 16.828 1 92.81 201 ARG A CA 1
ATOM 1574 C C . ARG A 1 201 ? 19.797 18.125 15.867 1 92.81 201 ARG A C 1
ATOM 1576 O O . ARG A 1 201 ? 20.766 17.375 15.805 1 92.81 201 ARG A O 1
ATOM 1583 N N . LEU A 1 202 ? 18.734 17.969 15.125 1 95.5 202 LEU A N 1
ATOM 1584 C CA . LEU A 1 202 ? 18.609 16.859 14.188 1 95.5 202 LEU A CA 1
ATOM 1585 C C . LEU A 1 202 ? 19.625 17.016 13.047 1 95.5 202 LEU A C 1
ATOM 1587 O O . LEU A 1 202 ? 20.172 16.016 12.57 1 95.5 202 LEU A O 1
ATOM 1591 N N . LYS A 1 203 ? 19.797 18.219 12.617 1 95.56 203 LYS A N 1
ATOM 1592 C CA . LYS A 1 203 ? 20.781 18.469 11.57 1 95.56 203 LYS A CA 1
ATOM 1593 C C . LYS A 1 203 ? 22.188 18.047 12.008 1 95.56 203 LYS A C 1
ATOM 1595 O O . LYS A 1 203 ? 22.891 17.375 11.266 1 95.56 203 LYS A O 1
ATOM 1600 N N . ALA A 1 204 ? 22.531 18.469 13.18 1 94.88 204 ALA A N 1
ATOM 1601 C CA . ALA A 1 204 ? 23.828 18.125 13.727 1 94.88 204 ALA A CA 1
ATOM 1602 C C . ALA A 1 204 ? 24 16.609 13.844 1 94.88 204 ALA A C 1
ATOM 1604 O O . ALA A 1 204 ? 25.047 16.062 13.484 1 94.88 204 ALA A O 1
ATOM 1605 N N . THR A 1 205 ? 22.984 15.984 14.352 1 95.31 205 THR A N 1
ATOM 1606 C CA . THR A 1 205 ? 23.031 14.539 14.516 1 95.31 205 THR A CA 1
ATOM 1607 C C . THR A 1 205 ? 23.125 13.844 13.164 1 95.31 205 THR A C 1
ATOM 1609 O O . THR A 1 205 ? 23.891 12.891 13 1 95.31 205 THR A O 1
ATOM 1612 N N . ALA A 1 206 ? 22.297 14.281 12.211 1 96.25 206 ALA A N 1
ATOM 1613 C CA . ALA A 1 206 ? 22.312 13.719 10.867 1 96.25 206 ALA A CA 1
ATOM 1614 C C . ALA A 1 206 ? 23.719 13.758 10.266 1 96.25 206 ALA A C 1
ATOM 1616 O O . ALA A 1 206 ? 24.188 12.766 9.711 1 96.25 206 ALA A O 1
ATOM 1617 N N . ASP A 1 207 ? 24.406 14.852 10.445 1 94.38 207 ASP A N 1
ATOM 1618 C CA . ASP A 1 207 ? 25.75 15.016 9.938 1 94.38 207 ASP A CA 1
ATOM 1619 C C . ASP A 1 207 ? 26.719 14.016 10.586 1 94.38 207 ASP A C 1
ATOM 1621 O O . ASP A 1 207 ? 27.562 13.445 9.906 1 94.38 207 ASP A O 1
ATOM 1625 N N . LEU A 1 208 ? 26.531 13.82 11.781 1 95 208 LEU A N 1
ATOM 1626 C CA . LEU A 1 208 ? 27.422 12.93 12.531 1 95 208 LEU A CA 1
ATOM 1627 C C . LEU A 1 208 ? 27.234 11.484 12.094 1 95 208 LEU A C 1
ATOM 1629 O O . LEU A 1 208 ? 28.203 10.719 12.039 1 95 208 LEU A O 1
ATOM 1633 N N . VAL A 1 209 ? 26.047 11.141 11.789 1 94.69 209 VAL A N 1
ATOM 1634 C CA . VAL A 1 209 ? 25.797 9.734 11.492 1 94.69 209 VAL A CA 1
ATOM 1635 C C . VAL A 1 209 ? 25.891 9.508 9.984 1 94.69 209 VAL A C 1
ATOM 1637 O O . VAL A 1 209 ? 25.688 8.391 9.508 1 94.69 209 VAL A O 1
ATOM 1640 N N . GLY A 1 210 ? 26.031 10.5 9.219 1 94.62 210 GLY A N 1
ATOM 1641 C CA . GLY A 1 210 ? 26.281 10.375 7.789 1 94.62 210 GLY A CA 1
ATOM 1642 C C . GLY A 1 210 ? 25 10.367 6.965 1 94.62 210 GLY A C 1
ATOM 1643 O O . GLY A 1 210 ? 24.938 9.734 5.91 1 94.62 210 GLY A O 1
ATOM 1644 N N . ILE A 1 211 ? 23.953 10.945 7.438 1 96.25 211 ILE A N 1
ATOM 1645 C CA . ILE A 1 211 ? 22.688 11.109 6.734 1 96.25 211 ILE A CA 1
ATOM 1646 C C . ILE A 1 211 ? 22.422 12.602 6.512 1 96.25 211 ILE A C 1
ATOM 1648 O O . ILE A 1 211 ? 22.641 13.422 7.402 1 96.25 211 ILE A O 1
ATOM 1652 N N . THR A 1 212 ? 21.953 12.906 5.332 1 96.75 212 THR A N 1
ATOM 1653 C CA . THR A 1 212 ? 21.656 14.305 5.047 1 96.75 212 THR A CA 1
ATOM 1654 C C . THR A 1 212 ? 20.234 14.648 5.484 1 96.75 212 THR A C 1
ATOM 1656 O O . THR A 1 212 ? 19.281 13.992 5.07 1 96.75 212 THR A O 1
ATOM 1659 N N . LEU A 1 213 ? 20.109 15.617 6.336 1 97.44 213 LEU A N 1
ATOM 1660 C CA . LEU A 1 213 ? 18.797 16.188 6.578 1 97.44 213 LEU A CA 1
ATOM 1661 C C . LEU A 1 213 ? 18.438 17.203 5.5 1 97.44 213 LEU A C 1
ATOM 1663 O O . LEU A 1 213 ? 18.953 18.328 5.496 1 97.44 213 LEU A O 1
ATOM 1667 N N . LEU A 1 214 ? 17.5 16.875 4.672 1 96.88 214 LEU A N 1
ATOM 1668 C CA . LEU A 1 214 ? 17.203 17.688 3.5 1 96.88 214 LEU A CA 1
ATOM 1669 C C . LEU A 1 214 ? 16.281 18.844 3.865 1 96.88 214 LEU A C 1
ATOM 1671 O O . LEU A 1 214 ? 16.344 19.906 3.25 1 96.88 214 LEU A O 1
ATOM 1675 N N . ASP A 1 215 ? 15.406 18.562 4.816 1 97.38 215 ASP A N 1
ATOM 1676 C CA . ASP A 1 215 ? 14.414 19.578 5.141 1 97.38 215 ASP A CA 1
ATOM 1677 C C . ASP A 1 215 ? 13.672 19.25 6.43 1 97.38 215 ASP A C 1
ATOM 1679 O O . ASP A 1 215 ? 13.688 18.094 6.875 1 97.38 215 ASP A O 1
ATOM 1683 N N . HIS A 1 216 ? 13.211 20.203 7.023 1 97.56 216 HIS A N 1
ATOM 1684 C CA . HIS A 1 216 ? 12.172 20.109 8.039 1 97.56 216 HIS A CA 1
ATOM 1685 C C . HIS A 1 216 ? 10.922 20.875 7.629 1 97.56 216 HIS A C 1
ATOM 1687 O O . HIS A 1 216 ? 10.945 22.094 7.531 1 97.56 216 HIS A O 1
ATOM 1693 N N . ILE A 1 217 ? 9.836 20.109 7.457 1 97.62 217 ILE A N 1
ATOM 1694 C CA . ILE A 1 217 ? 8.633 20.719 6.902 1 97.62 217 ILE A CA 1
ATOM 1695 C C . ILE A 1 217 ? 7.559 20.812 7.984 1 97.62 217 ILE A C 1
ATOM 1697 O O . ILE A 1 217 ? 7.273 19.844 8.68 1 97.62 217 ILE A O 1
ATOM 1701 N N . ILE A 1 218 ? 7.055 21.953 8.164 1 97.19 218 ILE A N 1
ATOM 1702 C CA . ILE A 1 218 ? 5.852 22.156 8.969 1 97.19 218 ILE A CA 1
ATOM 1703 C C . ILE A 1 218 ? 4.645 22.359 8.055 1 97.19 218 ILE A C 1
ATOM 1705 O O . ILE A 1 218 ? 4.676 23.188 7.145 1 97.19 218 ILE A O 1
ATOM 1709 N N . PHE A 1 219 ? 3.561 21.516 8.289 1 97.31 219 PHE A N 1
ATOM 1710 C CA . PHE A 1 219 ? 2.539 21.531 7.25 1 97.31 219 PHE A CA 1
ATOM 1711 C C . PHE A 1 219 ? 1.145 21.578 7.863 1 97.31 219 PHE A C 1
ATOM 1713 O O . PHE A 1 219 ? 0.97 21.266 9.047 1 97.31 219 PHE A O 1
ATOM 1720 N N . SER A 1 220 ? 0.206 22.094 7.117 1 96.19 220 SER A N 1
ATOM 1721 C CA . SER A 1 220 ? -1.231 22.125 7.371 1 96.19 220 SER A CA 1
ATOM 1722 C C . SER A 1 220 ? -2.018 21.719 6.125 1 96.19 220 SER A C 1
ATOM 1724 O O . SER A 1 220 ? -1.433 21.312 5.121 1 96.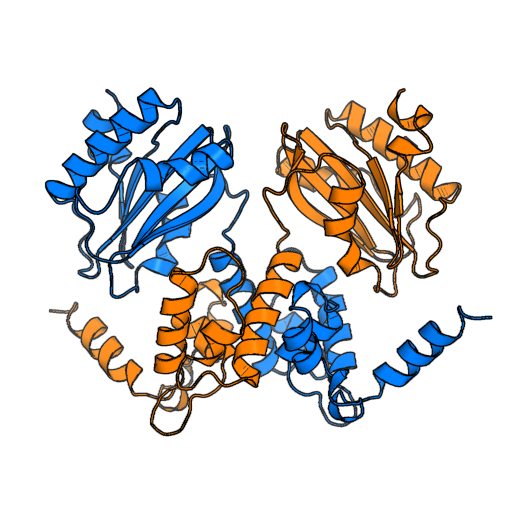19 220 SER A O 1
ATOM 1726 N N . GLU A 1 221 ? -3.316 21.781 6.227 1 93 221 GLU A N 1
ATOM 1727 C CA . GLU A 1 221 ? -4.16 21.438 5.086 1 93 221 GLU A CA 1
ATOM 1728 C C . GLU A 1 221 ? -3.975 22.438 3.943 1 93 221 GLU A C 1
ATOM 1730 O O . GLU A 1 221 ? -4.086 22.078 2.771 1 93 221 GLU A O 1
ATOM 1735 N N . ASP A 1 222 ? -3.586 23.609 4.32 1 93.38 222 ASP A N 1
ATOM 1736 C CA . ASP A 1 222 ? -3.65 24.703 3.344 1 93.38 222 ASP A CA 1
ATOM 1737 C C . ASP A 1 222 ? -2.26 25.047 2.822 1 93.38 222 ASP A C 1
ATOM 1739 O O . ASP A 1 222 ? -2.121 25.891 1.923 1 93.38 222 ASP A O 1
ATOM 1743 N N . GLY A 1 223 ? -1.23 24.469 3.48 1 95.69 223 GLY A N 1
ATOM 1744 C CA . GLY A 1 223 ? 0.11 24.812 3.031 1 95.69 223 GLY A CA 1
ATOM 1745 C C . GLY A 1 223 ? 1.2 24.234 3.922 1 95.69 223 GLY A C 1
ATOM 1746 O O . GLY A 1 223 ? 0.943 23.359 4.746 1 95.69 223 GLY A O 1
ATOM 1747 N N . TYR A 1 224 ? 2.469 24.781 3.627 1 97.44 224 TYR A N 1
ATOM 1748 C CA . TYR A 1 224 ? 3.6 24.25 4.383 1 97.44 224 TYR A CA 1
ATOM 1749 C C . TYR A 1 224 ? 4.707 25.297 4.496 1 97.44 224 TYR A C 1
ATOM 1751 O O . TYR A 1 224 ? 4.703 26.297 3.785 1 97.44 224 TYR A O 1
ATOM 1759 N N . TYR A 1 225 ? 5.547 25.094 5.512 1 97.38 225 TYR A N 1
ATOM 1760 C CA . TYR A 1 225 ? 6.805 25.797 5.719 1 97.38 225 TYR A CA 1
ATOM 1761 C C . TYR A 1 225 ? 7.992 24.859 5.543 1 97.38 225 TYR A C 1
ATOM 1763 O O . TYR A 1 225 ? 8 23.75 6.098 1 97.38 225 TYR A O 1
ATOM 1771 N N . SER A 1 226 ? 8.938 25.266 4.75 1 97.5 226 SER A N 1
ATOM 1772 C CA . SER A 1 226 ? 10.164 24.516 4.516 1 97.5 226 SER A CA 1
ATOM 1773 C C . SER A 1 226 ? 11.367 25.234 5.125 1 97.5 226 SER A C 1
ATOM 1775 O O . SER A 1 226 ? 11.719 26.344 4.719 1 97.5 226 SER A O 1
ATOM 1777 N N . PHE A 1 227 ? 12.016 24.625 6.07 1 95.88 227 PHE A N 1
ATOM 1778 C CA . PHE A 1 227 ? 13.203 25.219 6.684 1 95.88 227 PHE A CA 1
ATOM 1779 C C . PHE A 1 227 ? 14.312 25.391 5.66 1 95.88 227 PHE A C 1
ATOM 1781 O O . PHE A 1 227 ? 15.016 26.406 5.668 1 95.88 227 PHE A O 1
ATOM 1788 N N . SER A 1 228 ? 14.461 24.406 4.828 1 93.56 228 SER A N 1
ATOM 1789 C CA . SER A 1 228 ? 15.539 24.453 3.842 1 93.56 228 SER A CA 1
ATOM 1790 C C . SER A 1 228 ? 15.359 25.625 2.887 1 93.56 228 SER A C 1
ATOM 1792 O O . SER A 1 228 ? 16.344 26.234 2.443 1 93.56 228 SER A O 1
ATOM 1794 N N . ARG A 1 229 ? 14.18 26.047 2.613 1 90.31 229 ARG A N 1
ATOM 1795 C CA . ARG A 1 229 ? 13.914 27.141 1.698 1 90.31 229 ARG A CA 1
ATOM 1796 C C . ARG A 1 229 ? 13.922 28.484 2.434 1 90.31 229 ARG A C 1
ATOM 1798 O O . ARG A 1 229 ? 14.469 29.469 1.936 1 90.31 229 ARG A O 1
ATOM 1805 N N . GLU A 1 230 ? 13.344 28.516 3.582 1 86.5 230 GLU A N 1
ATOM 1806 C CA . GLU A 1 230 ? 13.109 29.766 4.285 1 86.5 230 GLU A CA 1
ATOM 1807 C C . GLU A 1 230 ? 14.258 30.109 5.227 1 86.5 230 GLU A C 1
ATOM 1809 O O . GLU A 1 230 ? 14.492 31.266 5.547 1 86.5 230 GLU A O 1
ATOM 1814 N N . GLN A 1 231 ? 14.867 29.172 5.855 1 80.69 231 GLN A N 1
ATOM 1815 C CA . GLN A 1 231 ? 15.977 29.359 6.785 1 80.69 231 GLN A CA 1
ATOM 1816 C C . GLN A 1 231 ? 17.188 28.547 6.355 1 80.69 231 GLN A C 1
ATOM 1818 O O . GLN A 1 231 ? 17.641 27.656 7.082 1 80.69 231 GLN A O 1
ATOM 1823 N N . ASN A 1 232 ? 17.672 28.875 5.348 1 74.69 232 ASN A N 1
ATOM 1824 C CA . ASN A 1 232 ? 18.75 28.141 4.688 1 74.69 232 ASN A CA 1
ATOM 1825 C C . ASN A 1 232 ? 20.016 28.109 5.543 1 74.69 232 ASN A C 1
ATOM 1827 O O . ASN A 1 232 ? 20.859 27.219 5.391 1 74.69 232 ASN A O 1
ATOM 1831 N N . SER A 1 233 ? 20.047 29 6.5 1 75.69 233 SER A N 1
ATOM 1832 C CA . SER A 1 233 ? 21.25 29.078 7.328 1 75.69 233 SER A CA 1
ATOM 1833 C C . SER A 1 233 ? 21.438 27.797 8.133 1 75.69 233 SER A C 1
ATOM 1835 O O . SER A 1 233 ? 22.578 27.375 8.375 1 75.69 233 SER A O 1
ATOM 1837 N N . ILE A 1 234 ? 20.375 27.188 8.516 1 77.75 234 ILE A N 1
ATOM 1838 C CA . ILE A 1 234 ? 20.438 25.953 9.281 1 77.75 234 ILE A CA 1
ATOM 1839 C C . ILE A 1 234 ? 20.953 24.812 8.391 1 77.75 234 ILE A C 1
ATOM 1841 O O . ILE A 1 234 ? 21.656 23.922 8.859 1 77.75 234 ILE A O 1
ATOM 1845 N N . PHE A 1 235 ? 20.672 24.859 7.141 1 79.25 235 PHE A N 1
ATOM 1846 C CA . PHE A 1 235 ? 20.953 23.75 6.242 1 79.25 235 PHE A CA 1
ATOM 1847 C C . PHE A 1 235 ? 22.234 24 5.457 1 79.25 235 PHE A C 1
ATOM 1849 O O . PHE A 1 235 ? 22.812 23.062 4.887 1 79.25 235 PHE A O 1
ATOM 1856 N N . LEU A 1 236 ? 22.625 25.219 5.254 1 67.94 236 LEU A N 1
ATOM 1857 C CA . LEU A 1 236 ? 23.859 25.562 4.555 1 67.94 236 LEU A CA 1
ATOM 1858 C C . LEU A 1 236 ? 25.062 25.375 5.469 1 67.94 236 LEU A C 1
ATOM 1860 O O . LEU A 1 236 ? 26.203 25.266 4.996 1 67.94 236 LEU A O 1
ATOM 1864 N N . SER A 1 237 ? 24.797 25.234 6.773 1 54.12 237 SER A N 1
ATOM 1865 C CA . SER A 1 237 ? 26.016 25.156 7.594 1 54.12 237 SER A CA 1
ATOM 1866 C C . SER A 1 237 ? 26.516 23.719 7.695 1 54.12 237 SER A C 1
ATOM 1868 O O . SER A 1 237 ? 25.734 22.766 7.629 1 54.12 237 SER A O 1
ATOM 1870 N N . MET B 1 1 ? -12.297 35.75 10.102 1 28.22 1 MET B N 1
ATOM 1871 C CA . MET B 1 1 ? -13.648 35.375 10.492 1 28.22 1 MET B CA 1
ATOM 1872 C C . MET B 1 1 ? -14.039 34.031 9.883 1 28.22 1 MET B C 1
ATOM 1874 O O . MET B 1 1 ? -15.016 33.406 10.305 1 28.22 1 MET B O 1
ATOM 1878 N N . ASP B 1 2 ? -13.438 33.781 8.633 1 27.86 2 ASP B N 1
ATOM 1879 C CA . ASP B 1 2 ? -13.836 32.656 7.801 1 27.86 2 ASP B CA 1
ATOM 1880 C C . ASP B 1 2 ? -13.211 31.344 8.297 1 27.86 2 ASP B C 1
ATOM 1882 O O . ASP B 1 2 ? -13.367 30.297 7.672 1 27.86 2 ASP B O 1
ATOM 1886 N N . GLY B 1 3 ? -12.227 31.391 9.164 1 33.12 3 GLY B N 1
ATOM 1887 C CA . GLY B 1 3 ? -11.57 30.234 9.742 1 33.12 3 GLY B CA 1
ATOM 1888 C C . GLY B 1 3 ? -12.477 29.422 10.648 1 33.12 3 GLY B C 1
ATOM 1889 O O . GLY B 1 3 ? -12.078 28.375 11.164 1 33.12 3 GLY B O 1
ATOM 1890 N N . GLN B 1 4 ? -13.484 30.078 11.305 1 34.41 4 GLN B N 1
ATOM 1891 C CA . GLN B 1 4 ? -14.406 29.5 12.273 1 34.41 4 GLN B CA 1
ATOM 1892 C C . GLN B 1 4 ? -15.328 28.484 11.609 1 34.41 4 GLN B C 1
ATOM 1894 O O . GLN B 1 4 ? -15.883 27.609 12.289 1 34.41 4 GLN B O 1
ATOM 1899 N N . CYS B 1 5 ? -15.594 28.75 10.266 1 35.44 5 CYS B N 1
ATOM 1900 C CA . CYS B 1 5 ? -16.609 27.906 9.656 1 35.44 5 CYS B CA 1
ATOM 1901 C C . CYS B 1 5 ? -16.094 26.484 9.469 1 35.44 5 CYS B C 1
ATOM 1903 O O . CYS B 1 5 ? -16.875 25.516 9.57 1 35.44 5 CYS B O 1
ATOM 1905 N N . CYS B 1 6 ? -14.797 26.312 9.117 1 36.78 6 CYS B N 1
ATOM 1906 C CA . CYS B 1 6 ? -14.344 24.953 8.852 1 36.78 6 CYS B CA 1
ATOM 1907 C C . CYS B 1 6 ? -14.203 24.156 10.141 1 36.78 6 CYS B C 1
ATOM 1909 O O . CYS B 1 6 ? -14.211 22.922 10.117 1 36.78 6 CYS B O 1
ATOM 1911 N N . TYR B 1 7 ? -13.867 24.828 11.32 1 37.41 7 TYR B N 1
ATOM 1912 C CA . TYR B 1 7 ? -13.828 24.141 12.609 1 37.41 7 TYR B CA 1
ATOM 1913 C C . TYR B 1 7 ? -15.219 23.703 13.039 1 37.41 7 TYR B C 1
ATOM 1915 O O . TYR B 1 7 ? -15.391 22.609 13.594 1 37.41 7 TYR B O 1
ATOM 1923 N N . GLU B 1 8 ? -16.219 24.547 12.945 1 39.62 8 GLU B N 1
ATOM 1924 C CA . GLU B 1 8 ? -17.594 24.234 13.336 1 39.62 8 GLU B CA 1
ATOM 1925 C C . GLU B 1 8 ? -18.172 23.109 12.477 1 39.62 8 GLU B C 1
ATOM 1927 O O . GLU B 1 8 ? -18.922 22.266 12.969 1 39.62 8 GLU B O 1
ATOM 1932 N N . GLU B 1 9 ? -17.766 23.078 11.172 1 40.75 9 GLU B N 1
ATOM 1933 C CA . GLU B 1 9 ? -18.234 22 10.305 1 40.75 9 GLU B CA 1
ATOM 1934 C C . GLU B 1 9 ? -17.531 20.688 10.609 1 40.75 9 GLU B C 1
ATOM 1936 O O . GLU B 1 9 ? -18.109 19.609 10.477 1 40.75 9 GLU B O 1
ATOM 1941 N N . HIS B 1 10 ? -16.266 20.703 11.016 1 42.66 10 HIS B N 1
ATOM 1942 C CA . HIS B 1 10 ? -15.594 19.484 11.461 1 42.66 10 HIS B CA 1
ATOM 1943 C C . HIS B 1 10 ? -16.203 18.953 12.75 1 42.66 10 HIS B C 1
ATOM 1945 O O . HIS B 1 10 ? -16.312 17.734 12.93 1 42.66 10 HIS B O 1
ATOM 1951 N N . THR B 1 11 ? -16.5 19.766 13.797 1 44.91 11 THR B N 1
ATOM 1952 C CA . THR B 1 11 ? -17.125 19.297 15.031 1 44.91 11 THR B CA 1
ATOM 1953 C C . THR B 1 11 ? -18.5 18.688 14.742 1 44.91 11 THR B C 1
ATOM 1955 O O . THR B 1 11 ? -18.953 17.797 15.453 1 44.91 11 THR B O 1
ATOM 1958 N N . LYS B 1 12 ? -19.328 19.359 13.977 1 43 12 LYS B N 1
ATOM 1959 C CA . LYS B 1 12 ? -20.672 18.906 13.648 1 43 12 LYS B CA 1
ATOM 1960 C C . LYS B 1 12 ? -20.625 17.594 12.867 1 43 12 LYS B C 1
ATOM 1962 O O . LYS B 1 12 ? -21.562 16.797 12.93 1 43 12 LYS B O 1
ATOM 1967 N N . ASN B 1 13 ? -19.672 17.281 12.125 1 46.97 13 ASN B N 1
ATOM 1968 C CA . ASN B 1 13 ? -19.625 16.094 11.266 1 46.97 13 ASN B CA 1
ATOM 1969 C C . ASN B 1 13 ? -19.234 14.859 12.055 1 46.97 13 ASN B C 1
ATOM 1971 O O . ASN B 1 13 ? -19.156 13.758 11.5 1 46.97 13 ASN B O 1
ATOM 1975 N N . LEU B 1 14 ? -18.531 14.992 13.219 1 51.59 14 LEU B N 1
ATOM 1976 C CA . LEU B 1 14 ? -18.172 13.859 14.062 1 51.59 14 LEU B CA 1
ATOM 1977 C C . LEU B 1 14 ? -19.422 13.094 14.5 1 51.59 14 LEU B C 1
ATOM 1979 O O . LEU B 1 14 ? -19.375 11.891 14.734 1 51.59 14 LEU B O 1
ATOM 1983 N N . VAL B 1 15 ? -20.5 13.844 14.766 1 55.06 15 VAL B N 1
ATOM 1984 C CA . VAL B 1 15 ? -21.688 13.211 15.328 1 55.06 15 VAL B CA 1
ATOM 1985 C C . VAL B 1 15 ? -22.562 12.672 14.203 1 55.06 15 VAL B C 1
ATOM 1987 O O . VAL B 1 15 ? -23.469 11.883 14.453 1 55.06 15 VAL B O 1
ATOM 1990 N N . TYR B 1 16 ? -22.203 13.07 12.93 1 65.06 16 TYR B N 1
ATOM 1991 C CA . TYR B 1 16 ? -23.25 12.82 11.945 1 65.06 16 TYR B CA 1
ATOM 1992 C C . TYR B 1 16 ? -22.875 11.648 11.047 1 65.06 16 TYR B C 1
ATOM 1994 O O . TYR B 1 16 ? -21.703 11.383 10.82 1 65.06 16 TYR B O 1
ATOM 2002 N N . SER B 1 17 ? -23.875 10.828 10.867 1 77.25 17 SER B N 1
ATOM 2003 C CA . SER B 1 17 ? -23.859 9.805 9.828 1 77.25 17 SER B CA 1
ATOM 2004 C C . SER B 1 17 ? -23.688 10.422 8.445 1 77.25 17 SER B C 1
ATOM 2006 O O . SER B 1 17 ? -24.188 11.516 8.188 1 77.25 17 SER B O 1
ATOM 2008 N N . PRO B 1 18 ? -22.812 9.938 7.598 1 80.75 18 PRO B N 1
ATOM 2009 C CA . PRO B 1 18 ? -22.688 10.438 6.23 1 80.75 18 PRO B CA 1
ATOM 2010 C C . PRO B 1 18 ? -24.031 10.672 5.555 1 80.75 18 PRO B C 1
ATOM 2012 O O . PRO B 1 18 ? -24.141 11.531 4.672 1 80.75 18 PRO B O 1
ATOM 2015 N N . LEU B 1 19 ? -24.984 9.906 6.027 1 82.31 19 LEU B N 1
ATOM 2016 C CA . LEU B 1 19 ? -26.297 10.008 5.41 1 82.31 19 LEU B CA 1
ATOM 2017 C C . LEU B 1 19 ? -26.953 11.344 5.734 1 82.31 19 LEU B C 1
ATOM 2019 O O . LEU B 1 19 ? -27.906 11.758 5.066 1 82.31 19 LEU B O 1
ATOM 2023 N N . GLU B 1 20 ? -26.469 12.031 6.734 1 84.69 20 GLU B N 1
ATOM 2024 C CA . GLU B 1 20 ? -27.016 13.328 7.141 1 84.69 20 GLU B CA 1
ATOM 2025 C C . GLU B 1 20 ? -26.438 14.453 6.285 1 84.69 20 GLU B C 1
ATOM 2027 O O . GLU B 1 20 ? -26.938 15.578 6.328 1 84.69 20 GLU B O 1
ATOM 2032 N N . LEU B 1 21 ? -25.469 14.141 5.484 1 87.56 21 LEU B N 1
ATOM 2033 C CA . LEU B 1 21 ? -24.875 15.117 4.578 1 87.56 21 LEU B CA 1
ATOM 2034 C C . LEU B 1 21 ? -25.641 15.164 3.256 1 87.56 21 LEU B C 1
ATOM 2036 O O . LEU B 1 21 ? -26.234 14.172 2.844 1 87.56 21 LEU B O 1
ATOM 2040 N N . PRO B 1 22 ? -25.656 16.359 2.676 1 90.88 22 PRO B N 1
ATOM 2041 C CA . PRO B 1 22 ? -26.125 16.359 1.289 1 90.88 22 PRO B CA 1
ATOM 2042 C C . PRO B 1 22 ? -25.422 15.297 0.438 1 90.88 22 PRO B C 1
ATOM 2044 O O . PRO B 1 22 ? -24.234 15.016 0.639 1 90.88 22 PRO B O 1
ATOM 2047 N N . LYS B 1 23 ? -26.203 14.695 -0.436 1 90.75 23 LYS B N 1
ATOM 2048 C CA . LYS B 1 23 ? -25.703 13.57 -1.222 1 90.75 23 LYS B CA 1
ATOM 2049 C C . LYS B 1 23 ? -24.344 13.875 -1.835 1 90.75 23 LYS B C 1
ATOM 2051 O O . LYS B 1 23 ? -23.422 13.062 -1.757 1 90.75 23 LYS B O 1
ATOM 2056 N N . ALA B 1 24 ? -24.203 15.07 -2.396 1 91.44 24 ALA B N 1
ATOM 2057 C CA . ALA B 1 24 ? -22.984 15.445 -3.113 1 91.44 24 ALA B CA 1
ATOM 2058 C C . ALA B 1 24 ? -21.797 15.539 -2.166 1 91.44 24 ALA B C 1
ATOM 2060 O O . ALA B 1 24 ? -20.641 15.484 -2.602 1 91.44 24 ALA B O 1
ATOM 2061 N N . GLU B 1 25 ? -22.062 15.562 -0.867 1 92.94 25 GLU B N 1
ATOM 2062 C CA . GLU B 1 25 ? -20.984 15.758 0.104 1 92.94 25 GLU B CA 1
ATOM 2063 C C . GLU B 1 25 ? -20.625 14.445 0.795 1 92.94 25 GLU B C 1
ATOM 2065 O O . GLU B 1 25 ? -19.672 14.391 1.575 1 92.94 25 GLU B O 1
ATOM 2070 N N . ARG B 1 26 ? -21.344 13.484 0.42 1 94.19 26 ARG B N 1
ATOM 2071 C CA . ARG B 1 26 ? -21.078 12.18 1.025 1 94.19 26 ARG B CA 1
ATOM 2072 C C . ARG B 1 26 ? -19.797 11.57 0.464 1 94.19 26 ARG B C 1
ATOM 2074 O O . ARG B 1 26 ? -19.453 11.797 -0.7 1 94.19 26 ARG B O 1
ATOM 2081 N N . PRO B 1 27 ? -19.109 10.781 1.258 1 95.69 27 PRO B N 1
ATOM 2082 C CA . PRO B 1 27 ? -17.766 10.312 0.896 1 95.69 27 PRO B CA 1
ATOM 2083 C C . PRO B 1 27 ? -17.75 9.547 -0.424 1 95.69 27 PRO B C 1
ATOM 2085 O O . PRO B 1 27 ? -16.875 9.789 -1.264 1 95.69 27 PRO B O 1
ATOM 2088 N N . ARG B 1 28 ? -18.719 8.695 -0.68 1 96.81 28 ARG B N 1
ATOM 2089 C CA . ARG B 1 28 ? -18.719 7.926 -1.919 1 96.81 28 ARG B CA 1
ATOM 2090 C C . ARG B 1 28 ? -18.969 8.828 -3.125 1 96.81 28 ARG B C 1
ATOM 2092 O O . ARG B 1 28 ? -18.312 8.672 -4.164 1 96.81 28 ARG B O 1
ATOM 2099 N N . GLU B 1 29 ? -19.844 9.719 -2.982 1 96.88 29 GLU B N 1
ATOM 2100 C CA . GLU B 1 29 ? -20.141 10.648 -4.066 1 96.88 29 GLU B CA 1
ATOM 2101 C C . GLU B 1 29 ? -18.969 11.578 -4.344 1 96.88 29 GLU B C 1
ATOM 2103 O O . GLU B 1 29 ? -18.656 11.859 -5.5 1 96.88 29 GLU B O 1
ATOM 2108 N N . ARG B 1 30 ? -18.328 12 -3.293 1 96.81 30 ARG B N 1
ATOM 2109 C CA . ARG B 1 30 ? -17.141 12.82 -3.467 1 96.81 30 ARG B CA 1
ATOM 2110 C C . ARG B 1 30 ? -16.031 12.031 -4.141 1 96.81 30 ARG B C 1
ATOM 2112 O O . ARG B 1 30 ? -15.312 12.562 -4.996 1 96.81 30 ARG B O 1
ATOM 2119 N N . LEU B 1 31 ? -15.883 10.797 -3.732 1 97.75 31 LEU B N 1
ATOM 2120 C CA . LEU B 1 31 ? -14.906 9.914 -4.367 1 97.75 31 LEU B CA 1
ATOM 2121 C C . LEU B 1 31 ? -15.18 9.781 -5.859 1 97.75 31 LEU B C 1
ATOM 2123 O O . LEU B 1 31 ? -14.258 9.875 -6.676 1 97.75 31 LEU B O 1
ATOM 2127 N N . ALA B 1 32 ? -16.422 9.609 -6.184 1 97.19 32 ALA B N 1
ATOM 2128 C CA . ALA B 1 32 ? -16.812 9.453 -7.582 1 97.19 32 ALA B CA 1
ATOM 2129 C C . ALA B 1 32 ? -16.562 10.727 -8.375 1 97.19 32 ALA B C 1
ATOM 2131 O O . ALA B 1 32 ? -16.125 10.672 -9.531 1 97.19 32 ALA B O 1
ATOM 2132 N N . ALA B 1 33 ? -16.766 11.844 -7.754 1 96.56 33 ALA B N 1
ATOM 2133 C CA . ALA B 1 33 ? -16.688 13.133 -8.438 1 96.56 33 ALA B CA 1
ATOM 2134 C C . ALA B 1 33 ? -15.242 13.586 -8.586 1 96.56 33 ALA B C 1
ATOM 2136 O O . ALA B 1 33 ? -14.859 14.133 -9.625 1 96.56 33 ALA B O 1
ATOM 2137 N N . ALA B 1 34 ? -14.438 13.312 -7.562 1 96.56 34 ALA B N 1
ATOM 2138 C CA . ALA B 1 34 ? -13.125 13.961 -7.543 1 96.56 34 ALA B CA 1
ATOM 2139 C C . ALA B 1 34 ? -12.008 12.93 -7.387 1 96.56 34 ALA B C 1
ATOM 2141 O O . ALA B 1 34 ? -10.828 13.273 -7.41 1 96.56 34 ALA B O 1
ATOM 2142 N N . GLY B 1 35 ? -12.336 11.656 -7.215 1 96.75 35 GLY B N 1
ATOM 2143 C CA . GLY B 1 35 ? -11.352 10.609 -7.043 1 96.75 35 GLY B CA 1
ATOM 2144 C C . GLY B 1 35 ? -11.016 10.328 -5.59 1 96.75 35 GLY B C 1
ATOM 2145 O O . GLY B 1 35 ? -11.211 11.188 -4.73 1 96.75 35 GLY B O 1
ATOM 2146 N N . PRO B 1 36 ? -10.539 9.164 -5.312 1 97.38 36 PRO B N 1
ATOM 2147 C CA . PRO B 1 36 ? -10.242 8.797 -3.924 1 97.38 36 PRO B CA 1
ATOM 2148 C C . PRO B 1 36 ? -9.156 9.672 -3.307 1 97.38 36 PRO B C 1
ATOM 2150 O O . PRO B 1 36 ? -9.125 9.867 -2.09 1 97.38 36 PRO B O 1
ATOM 2153 N N . GLN B 1 37 ? -8.25 10.195 -4.117 1 94.81 37 GLN B N 1
ATOM 2154 C CA . GLN B 1 37 ? -7.141 11.008 -3.629 1 94.81 37 GLN B CA 1
ATOM 2155 C C . GLN B 1 37 ? -7.645 12.305 -3.008 1 94.81 37 GLN B C 1
ATOM 2157 O O . GLN B 1 37 ? -6.922 12.961 -2.252 1 94.81 37 GLN B O 1
ATOM 2162 N N . SER B 1 38 ? -8.82 12.688 -3.307 1 95.25 38 SER B N 1
ATOM 2163 C CA . SER B 1 38 ? -9.375 13.953 -2.82 1 95.25 38 SER B CA 1
ATOM 2164 C C . SER B 1 38 ? -9.945 13.805 -1.417 1 95.25 38 SER B C 1
ATOM 2166 O O . SER B 1 38 ? -10.242 14.797 -0.749 1 95.25 38 SER B O 1
ATOM 2168 N N . LEU B 1 39 ? -10.094 12.648 -0.951 1 96.69 39 LEU B N 1
ATOM 2169 C CA . LEU B 1 39 ? -10.727 12.391 0.335 1 96.69 39 LEU B CA 1
ATOM 2170 C C . LEU B 1 39 ? -9.695 12.328 1.454 1 96.69 39 LEU B C 1
ATOM 2172 O O . LEU B 1 39 ? -8.547 11.945 1.224 1 96.69 39 LEU B O 1
ATOM 2176 N N . SER B 1 40 ? -10.125 12.672 2.65 1 96 40 SER B N 1
ATOM 2177 C CA . SER B 1 40 ? -9.289 12.516 3.836 1 96 40 SER B CA 1
ATOM 2178 C C . SER B 1 40 ? -9.148 11.047 4.223 1 96 40 SER B C 1
ATOM 2180 O O . SER B 1 40 ? -9.938 10.203 3.793 1 96 40 SER B O 1
ATOM 2182 N N . ASP B 1 41 ? -8.164 10.766 5.066 1 97.38 41 ASP B N 1
ATOM 2183 C CA . ASP B 1 41 ? -8.016 9.406 5.582 1 97.38 41 ASP B CA 1
ATOM 2184 C C . ASP B 1 41 ? -9.273 8.953 6.312 1 97.38 41 ASP B C 1
ATOM 2186 O O . ASP B 1 41 ? -9.703 7.809 6.164 1 97.38 41 ASP B O 1
ATOM 2190 N N . ARG B 1 42 ? -9.812 9.867 7.074 1 96 42 ARG B N 1
ATOM 2191 C CA . ARG B 1 42 ? -11.031 9.57 7.809 1 96 42 ARG B CA 1
ATOM 2192 C C . ARG B 1 42 ? -12.164 9.188 6.859 1 96 42 ARG B C 1
ATOM 2194 O O . ARG B 1 42 ? -12.883 8.219 7.098 1 96 42 ARG B O 1
ATOM 2201 N N . ASP B 1 43 ? -12.32 9.961 5.781 1 97.06 43 ASP B N 1
ATOM 2202 C CA . ASP B 1 43 ? -13.375 9.695 4.809 1 97.06 43 ASP B CA 1
ATOM 2203 C C . ASP B 1 43 ? -13.148 8.359 4.105 1 97.06 43 ASP B C 1
ATOM 2205 O O . ASP B 1 43 ? -14.102 7.609 3.871 1 97.06 43 ASP B O 1
ATOM 2209 N N . LEU B 1 44 ? -11.945 8.078 3.727 1 98.38 44 LEU B N 1
ATOM 2210 C CA . LEU B 1 44 ? -11.625 6.805 3.09 1 98.38 44 LEU B CA 1
ATOM 2211 C C . LEU B 1 44 ? -11.961 5.637 4.012 1 98.38 44 LEU B C 1
ATOM 2213 O O . LEU B 1 44 ? -12.57 4.656 3.582 1 98.38 44 LEU B O 1
ATOM 2217 N N . LEU B 1 45 ? -11.57 5.762 5.293 1 98.06 45 LEU B N 1
ATOM 2218 C CA . LEU B 1 45 ? -11.852 4.699 6.254 1 98.06 45 LEU B CA 1
ATOM 2219 C C . LEU B 1 45 ? -13.352 4.578 6.5 1 98.06 45 LEU B C 1
ATOM 2221 O O . LEU B 1 45 ? -13.859 3.475 6.727 1 98.06 45 LEU B O 1
ATOM 2225 N N . ALA B 1 46 ? -14.055 5.707 6.477 1 97.44 46 ALA B N 1
ATOM 2226 C CA . ALA B 1 46 ? -15.5 5.66 6.637 1 97.44 46 ALA B CA 1
ATOM 2227 C C . ALA B 1 46 ? -16.156 4.848 5.52 1 97.44 46 ALA B C 1
ATOM 2229 O O . ALA B 1 46 ? -17.094 4.09 5.762 1 97.44 46 ALA B O 1
ATOM 2230 N N . ILE B 1 47 ? -15.703 5.027 4.305 1 97.56 47 ILE B N 1
ATOM 2231 C CA . ILE B 1 47 ? -16.203 4.234 3.186 1 97.56 47 ILE B CA 1
ATOM 2232 C C . ILE B 1 47 ? -15.922 2.756 3.438 1 97.56 47 ILE B C 1
ATOM 2234 O O . ILE B 1 47 ? -16.797 1.911 3.238 1 97.56 47 ILE B O 1
ATOM 2238 N N . LEU B 1 48 ? -14.742 2.449 3.889 1 97.44 48 LEU B N 1
ATOM 2239 C CA . LEU B 1 48 ? -14.32 1.074 4.145 1 97.44 48 LEU B CA 1
ATOM 2240 C C . LEU B 1 48 ? -15.195 0.426 5.207 1 97.44 48 LEU B C 1
ATOM 2242 O O . LEU B 1 48 ? -15.656 -0.707 5.035 1 97.44 48 LEU B O 1
ATOM 2246 N N . LEU B 1 49 ? -15.5 1.176 6.227 1 96.81 49 LEU B N 1
ATOM 2247 C CA . LEU B 1 49 ? -16.219 0.631 7.375 1 96.81 49 LEU B CA 1
ATOM 2248 C C . LEU B 1 49 ? -17.703 0.546 7.098 1 96.81 49 LEU B C 1
ATOM 2250 O O . LEU B 1 49 ? -18.406 -0.309 7.656 1 96.81 49 LEU B O 1
ATOM 2254 N N . GLY B 1 50 ? -18.266 1.429 6.273 1 93.56 50 GLY B N 1
ATOM 2255 C CA . GLY B 1 50 ? -19.656 1.376 5.832 1 93.56 50 GLY B CA 1
ATOM 2256 C C . GLY B 1 50 ? -20.609 2.021 6.809 1 93.56 50 GLY B C 1
ATOM 2257 O O . GLY B 1 50 ? -21.391 2.906 6.434 1 93.56 50 GLY B O 1
ATOM 2258 N N . ALA B 1 51 ? -20.594 1.534 8.055 1 91.81 51 ALA B N 1
ATOM 2259 C CA . ALA B 1 51 ? -21.531 2.035 9.055 1 91.81 51 ALA B CA 1
ATOM 2260 C C . ALA B 1 51 ? -20.922 2.01 10.445 1 91.81 51 ALA B C 1
ATOM 2262 O O . ALA B 1 51 ? -20 1.222 10.719 1 91.81 51 ALA B O 1
ATOM 2263 N N . GLY B 1 52 ? -21.391 2.955 11.211 1 92.69 52 GLY B N 1
ATOM 2264 C CA . GLY B 1 52 ? -21.047 2.9 12.625 1 92.69 52 GLY B CA 1
ATOM 2265 C C . GLY B 1 52 ? -21.906 1.936 13.414 1 92.69 52 GLY B C 1
ATOM 2266 O O . GLY B 1 52 ? -22.359 0.92 12.875 1 92.69 52 GLY B O 1
ATOM 2267 N N . ILE B 1 53 ? -21.953 2.146 14.656 1 92.81 53 ILE B N 1
ATOM 2268 C CA . ILE B 1 53 ? -22.828 1.388 15.547 1 92.81 53 ILE B CA 1
ATOM 2269 C C . ILE B 1 53 ? -23.719 2.344 16.344 1 92.81 53 ILE B C 1
ATOM 2271 O O . ILE B 1 53 ? -23.625 3.564 16.172 1 92.81 53 ILE B O 1
ATOM 2275 N N . ARG B 1 54 ? -24.672 1.712 17.016 1 90.62 54 ARG B N 1
ATOM 2276 C CA . ARG B 1 54 ? -25.531 2.549 17.844 1 90.62 54 ARG B CA 1
ATOM 2277 C C . ARG B 1 54 ? -24.719 3.422 18.781 1 90.62 54 ARG B C 1
ATOM 2279 O O . ARG B 1 54 ? -23.891 2.916 19.547 1 90.62 54 ARG B O 1
ATOM 2286 N N . GLY B 1 55 ? -24.859 4.781 18.703 1 91.19 55 GLY B N 1
ATOM 2287 C CA . GLY B 1 55 ? -24.203 5.715 19.609 1 91.19 55 GLY B CA 1
ATOM 2288 C C . GLY B 1 55 ? -22.844 6.148 19.125 1 91.19 55 GLY B C 1
ATOM 2289 O O . GLY B 1 55 ? -22.172 6.965 19.766 1 91.19 55 GLY B O 1
ATOM 2290 N N . LYS B 1 56 ? -22.438 5.613 18.125 1 94.38 56 LYS B N 1
ATOM 2291 C CA . LYS B 1 56 ? -21.125 5.957 17.594 1 94.38 56 LYS B CA 1
ATOM 2292 C C . LYS B 1 56 ? -21.125 5.973 16.078 1 94.38 56 LYS B C 1
ATOM 2294 O O . LYS B 1 56 ? -21.312 4.934 15.438 1 94.38 56 LYS B O 1
ATOM 2299 N N . SER B 1 57 ? -20.906 7.145 15.477 1 94 57 SER B N 1
ATOM 2300 C CA . SER B 1 57 ? -20.953 7.281 14.023 1 94 57 SER B CA 1
ATOM 2301 C C . SER B 1 57 ? -19.766 6.586 13.359 1 94 57 SER B C 1
ATOM 2303 O O . SER B 1 57 ? -18.75 6.309 14.016 1 94 57 SER B O 1
ATOM 2305 N N . VAL B 1 58 ? -19.906 6.348 12.078 1 96.12 58 VAL B N 1
ATOM 2306 C CA . VAL B 1 58 ? -18.828 5.703 11.344 1 96.12 58 VAL B CA 1
ATOM 2307 C C . VAL B 1 58 ? -17.578 6.59 11.375 1 96.12 58 VAL B C 1
ATOM 2309 O O . VAL B 1 58 ? -16.453 6.086 11.391 1 96.12 58 VAL B O 1
ATOM 2312 N N . TYR B 1 59 ? -17.734 7.895 11.406 1 95.31 59 TYR B N 1
ATOM 2313 C CA . TYR B 1 59 ? -16.625 8.82 11.445 1 95.31 59 TYR B CA 1
ATOM 2314 C C . TYR B 1 59 ? -15.852 8.695 12.758 1 95.31 59 TYR B C 1
ATOM 2316 O O . TYR B 1 59 ? -14.625 8.75 12.773 1 95.31 59 TYR B O 1
ATOM 2324 N N . GLN B 1 60 ? -16.594 8.539 13.812 1 95.69 60 GLN B N 1
ATOM 2325 C CA . GLN B 1 60 ? -15.945 8.359 15.109 1 95.69 60 GLN B CA 1
ATOM 2326 C C . GLN B 1 60 ? -15.164 7.055 15.164 1 95.69 60 GLN B C 1
ATOM 2328 O O . GLN B 1 60 ? -14.047 7.012 15.688 1 95.69 60 GLN B O 1
ATOM 2333 N N . VAL B 1 61 ? -15.758 6.008 14.648 1 97.12 61 VAL B N 1
ATOM 2334 C CA . VAL B 1 61 ? -15.055 4.73 14.594 1 97.12 61 VAL B CA 1
ATOM 2335 C C . VAL B 1 61 ? -13.805 4.863 13.734 1 97.12 61 VAL B C 1
ATOM 2337 O O . VAL B 1 61 ? -12.734 4.371 14.102 1 97.12 61 VAL B O 1
ATOM 2340 N N . ALA B 1 62 ? -13.945 5.539 12.57 1 97.31 62 ALA B N 1
ATOM 2341 C CA . ALA B 1 62 ? -12.828 5.754 11.656 1 97.31 62 ALA B CA 1
ATOM 2342 C C . ALA B 1 62 ? -11.703 6.531 12.336 1 97.31 62 ALA B C 1
ATOM 2344 O O . ALA B 1 62 ? -10.523 6.23 12.141 1 97.31 62 ALA B O 1
ATOM 2345 N N . GLU B 1 63 ? -12.055 7.469 13.117 1 95.62 63 GLU B N 1
ATOM 2346 C CA . GLU B 1 63 ? -11.07 8.266 13.828 1 95.62 63 GLU B CA 1
ATOM 2347 C C . GLU B 1 63 ? -10.297 7.418 14.844 1 95.62 63 GLU B C 1
ATOM 2349 O O . GLU B 1 63 ? -9.07 7.504 14.93 1 95.62 63 GLU B O 1
ATOM 2354 N N . ASP B 1 64 ? -11.039 6.656 15.617 1 96.56 64 ASP B N 1
ATOM 2355 C CA . ASP B 1 64 ? -10.391 5.754 16.562 1 96.56 64 ASP B CA 1
ATOM 2356 C C . ASP B 1 64 ? -9.445 4.793 15.852 1 96.56 64 ASP B C 1
ATOM 2358 O O . ASP B 1 64 ? -8.344 4.531 16.328 1 96.56 64 ASP B O 1
ATOM 2362 N N . LEU B 1 65 ? -9.922 4.258 14.758 1 97.56 65 LEU B N 1
ATOM 2363 C CA . LEU B 1 65 ? -9.102 3.35 13.953 1 97.56 65 LEU B CA 1
ATOM 2364 C C . LEU B 1 65 ? -7.844 4.051 13.453 1 97.56 65 LEU B C 1
ATOM 2366 O O . LEU B 1 65 ? -6.75 3.492 13.516 1 97.56 65 LEU B O 1
ATOM 2370 N N . LEU B 1 66 ? -8.039 5.219 12.898 1 96.44 66 LEU B N 1
ATOM 2371 C CA . LEU B 1 66 ? -6.918 6 12.383 1 96.44 66 LEU B CA 1
ATOM 2372 C C . LEU B 1 66 ? -5.867 6.23 13.469 1 96.44 66 LEU B C 1
ATOM 2374 O O . LEU B 1 66 ? -4.668 6.105 13.211 1 96.44 66 LEU B O 1
ATOM 2378 N N . ASP B 1 67 ? -6.309 6.52 14.68 1 94.44 67 ASP B N 1
ATOM 2379 C CA . ASP B 1 67 ? -5.41 6.715 15.812 1 94.44 67 ASP B CA 1
ATOM 2380 C C . ASP B 1 67 ? -4.578 5.461 16.078 1 94.44 67 ASP B C 1
ATOM 2382 O O . ASP B 1 67 ? -3.377 5.547 16.344 1 94.44 67 ASP B O 1
ATOM 2386 N N . ARG B 1 68 ? -5.211 4.387 15.984 1 95 68 ARG B N 1
ATOM 2387 C CA . ARG B 1 68 ? -4.523 3.121 16.219 1 95 68 ARG B CA 1
ATOM 2388 C C . ARG B 1 68 ? -3.533 2.824 15.094 1 95 68 ARG B C 1
ATOM 2390 O O . ARG B 1 68 ? -2.406 2.395 15.352 1 95 68 ARG B O 1
ATOM 2397 N N . LEU B 1 69 ? -3.92 3.082 13.867 1 95.5 69 LEU B N 1
ATOM 2398 C CA . LEU B 1 69 ? -3.078 2.785 12.719 1 95.5 69 LEU B CA 1
ATOM 2399 C C . LEU B 1 69 ? -1.867 3.711 12.672 1 95.5 69 LEU B C 1
ATOM 2401 O O . LEU B 1 69 ? -0.779 3.299 12.266 1 95.5 69 LEU B O 1
ATOM 2405 N N . ASP B 1 70 ? -2.074 4.953 13.07 1 93.25 70 ASP B N 1
ATOM 2406 C CA . ASP B 1 70 ? -0.976 5.914 13.078 1 93.25 70 ASP B CA 1
ATOM 2407 C C . ASP B 1 70 ? 0.129 5.473 14.039 1 93.25 70 ASP B C 1
ATOM 2409 O O . ASP B 1 70 ? 1.297 5.82 13.852 1 93.25 70 ASP B O 1
ATOM 2413 N N . LEU B 1 71 ? -0.286 4.672 15 1 90 71 LEU B N 1
ATOM 2414 C CA . LEU B 1 71 ? 0.665 4.203 16 1 90 71 LEU B CA 1
ATOM 2415 C C . LEU B 1 71 ? 1.309 2.891 15.57 1 90 71 LEU B C 1
ATOM 2417 O O . LEU B 1 71 ? 2.279 2.439 16.188 1 90 71 LEU B O 1
ATOM 2421 N N . SER B 1 72 ? 0.802 2.316 14.57 1 88.12 72 SER B N 1
ATOM 2422 C CA . SER B 1 72 ? 1.249 0.985 14.172 1 88.12 72 SER B CA 1
ATOM 2423 C C . SER B 1 72 ? 2.404 1.062 13.18 1 88.12 72 SER B C 1
ATOM 2425 O O . SER B 1 72 ? 2.482 1.999 12.383 1 88.12 72 SER B O 1
ATOM 2427 N N . LYS B 1 73 ? 3.389 0.155 13.422 1 80.25 73 LYS B N 1
ATOM 2428 C CA . LYS B 1 73 ? 4.438 -0.08 12.43 1 80.25 73 LYS B CA 1
ATOM 2429 C C . LYS B 1 73 ? 4.125 -1.304 11.578 1 80.25 73 LYS B C 1
ATOM 2431 O O . LYS B 1 73 ? 4.344 -2.439 12.008 1 80.25 73 LYS B O 1
ATOM 2436 N N . GLY B 1 74 ? 3.471 -1.17 10.5 1 87.38 74 GLY B N 1
ATOM 2437 C CA . GLY B 1 74 ? 3.08 -2.311 9.688 1 87.38 74 GLY B CA 1
ATOM 2438 C C . GLY B 1 74 ? 1.659 -2.77 9.945 1 87.38 74 GLY B C 1
ATOM 2439 O O . GLY B 1 74 ? 0.763 -1.949 10.156 1 87.38 74 GLY B O 1
ATOM 2440 N N . LEU B 1 75 ? 1.463 -4.141 9.914 1 92.94 75 LEU B N 1
ATOM 2441 C CA . LEU B 1 75 ? 0.129 -4.68 10.164 1 92.94 75 LEU B CA 1
ATOM 2442 C C . LEU B 1 75 ? -0.151 -4.77 11.656 1 92.94 75 LEU B C 1
ATOM 2444 O O . LEU B 1 75 ? 0.592 -5.426 12.398 1 92.94 75 LEU B O 1
ATOM 2448 N N . PRO B 1 76 ? -1.189 -4.129 12.156 1 94.56 76 PRO B N 1
ATOM 2449 C CA . PRO B 1 76 ? -1.545 -4.273 13.57 1 94.56 76 PRO B CA 1
ATOM 2450 C C . PRO B 1 76 ? -2.068 -5.668 13.906 1 94.56 76 PRO B C 1
ATOM 2452 O O . PRO B 1 76 ? -2.533 -6.387 13.016 1 94.56 76 PRO B O 1
ATOM 2455 N N . ALA B 1 77 ? -1.928 -5.98 15.18 1 95 77 ALA B N 1
ATOM 2456 C CA . ALA B 1 77 ? -2.521 -7.227 15.656 1 95 77 ALA B CA 1
ATOM 2457 C C . ALA B 1 77 ? -4.047 -7.156 15.617 1 95 77 ALA B C 1
ATOM 2459 O O . ALA B 1 77 ? -4.633 -6.117 15.938 1 95 77 ALA B O 1
ATOM 2460 N N . LEU B 1 78 ? -4.641 -8.281 15.266 1 96.75 78 LEU B N 1
ATOM 2461 C CA . LEU B 1 78 ? -6.098 -8.359 15.203 1 96.75 78 LEU B CA 1
ATOM 2462 C C . LEU B 1 78 ? -6.723 -7.969 16.531 1 96.75 78 LEU B C 1
ATOM 2464 O O . LEU B 1 78 ? -7.73 -7.258 16.562 1 96.75 78 LEU B O 1
ATOM 2468 N N . GLU B 1 79 ? -6.152 -8.391 17.609 1 94.62 79 GLU B N 1
ATOM 2469 C CA . GLU B 1 79 ? -6.664 -8.125 18.953 1 94.62 79 GLU B CA 1
ATOM 2470 C C . GLU B 1 79 ? -6.68 -6.625 19.234 1 94.62 79 GLU B C 1
ATOM 2472 O O . GLU B 1 79 ? -7.629 -6.117 19.844 1 94.62 79 GLU B O 1
ATOM 2477 N N . LYS B 1 80 ? -5.664 -5.938 18.844 1 94.31 80 LYS B N 1
ATOM 2478 C CA . LYS B 1 80 ? -5.57 -4.5 19.078 1 94.31 80 LYS B CA 1
ATOM 2479 C C . LYS B 1 80 ? -6.656 -3.746 18.312 1 94.31 80 LYS B C 1
ATOM 2481 O O . LYS B 1 80 ? -7.223 -2.781 18.828 1 94.31 80 LYS B O 1
ATOM 2486 N N . LEU B 1 81 ? -6.953 -4.164 17.109 1 96.81 81 LEU B N 1
ATOM 2487 C CA . LEU B 1 81 ? -8.016 -3.537 16.328 1 96.81 81 LEU B CA 1
ATOM 2488 C C . LEU B 1 81 ? -9.383 -3.838 16.938 1 96.81 81 LEU B C 1
ATOM 2490 O O . LEU B 1 81 ? -10.234 -2.955 17.016 1 96.81 81 LEU B O 1
ATOM 2494 N N . SER B 1 82 ? -9.578 -5.062 17.406 1 94.31 82 SER B N 1
ATOM 2495 C CA . SER B 1 82 ? -10.875 -5.5 17.906 1 94.31 82 SER B CA 1
ATOM 2496 C C . SER B 1 82 ? -11.227 -4.789 19.219 1 94.31 82 SER B C 1
ATOM 2498 O O . SER B 1 82 ? -12.383 -4.797 19.641 1 94.31 82 SER B O 1
ATOM 2500 N N . GLU B 1 83 ? -10.266 -4.188 19.812 1 93.94 83 GLU B N 1
ATOM 2501 C CA . GLU B 1 83 ? -10.477 -3.455 21.062 1 93.94 83 GLU B CA 1
ATOM 2502 C C . GLU B 1 83 ? -11.148 -2.111 20.797 1 93.94 83 GLU B C 1
ATOM 2504 O O . GLU B 1 83 ? -11.656 -1.477 21.734 1 93.94 83 GLU B O 1
ATOM 2509 N N . ILE B 1 84 ? -11.125 -1.682 19.656 1 96.06 84 ILE B N 1
ATOM 2510 C CA . ILE B 1 84 ? -11.758 -0.411 19.312 1 96.06 84 ILE B CA 1
ATOM 2511 C C . ILE B 1 84 ? -13.281 -0.565 19.359 1 96.06 84 ILE B C 1
ATOM 2513 O O . ILE B 1 84 ? -13.844 -1.383 18.625 1 96.06 84 ILE B O 1
ATOM 2517 N N . TYR B 1 85 ? -13.898 0.243 20.188 1 95.75 85 TYR B N 1
ATOM 2518 C CA . TYR B 1 85 ? -15.352 0.185 20.297 1 95.75 85 TYR B CA 1
ATOM 2519 C C . TYR B 1 85 ? -16 0.526 18.969 1 95.75 85 TYR B C 1
ATOM 2521 O O . TYR B 1 85 ? -15.75 1.591 18.391 1 95.75 85 TYR B O 1
ATOM 2529 N N . GLY B 1 86 ? -16.719 -0.371 18.422 1 95 86 GLY B N 1
ATOM 2530 C CA . GLY B 1 86 ? -17.391 -0.16 17.156 1 95 86 GLY B CA 1
ATOM 2531 C C . GLY B 1 86 ? -16.703 -0.862 16 1 95 86 GLY B C 1
ATOM 2532 O O . GLY B 1 86 ? -17.234 -0.896 14.883 1 95 86 GLY B O 1
ATOM 2533 N N . LEU B 1 87 ? -15.438 -1.269 16.359 1 95.19 87 LEU B N 1
ATOM 2534 C CA . LEU B 1 87 ? -14.695 -2.064 15.383 1 95.19 87 LEU B CA 1
ATOM 2535 C C . LEU B 1 87 ? -14.711 -3.541 15.766 1 95.19 87 LEU B C 1
ATOM 2537 O O . LEU B 1 87 ? -13.812 -4.012 16.469 1 95.19 87 LEU B O 1
ATOM 2541 N N . GLY B 1 88 ? -15.852 -4.34 15.469 1 91.81 88 GLY B N 1
ATOM 2542 C CA . GLY B 1 88 ? -16 -5.75 15.781 1 91.81 88 GLY B CA 1
ATOM 2543 C C . GLY B 1 88 ? -15.086 -6.645 14.969 1 91.81 88 GLY B C 1
ATOM 2544 O O . GLY B 1 88 ? -14.266 -6.16 14.195 1 91.81 88 GLY B O 1
ATOM 2545 N N . PHE B 1 89 ? -15.203 -7.867 15.141 1 94.62 89 PHE B N 1
ATOM 2546 C CA . PHE B 1 89 ? -14.359 -8.891 14.539 1 94.62 89 PHE B CA 1
ATOM 2547 C C . PHE B 1 89 ? -14.359 -8.766 13.016 1 94.62 89 PHE B C 1
ATOM 2549 O O . PHE B 1 89 ? -13.297 -8.742 12.391 1 94.62 89 PHE B O 1
ATOM 2556 N N . SER B 1 90 ? -15.531 -8.602 12.453 1 94.88 90 SER B N 1
ATOM 2557 C CA . SER B 1 90 ? -15.664 -8.547 11 1 94.88 90 SER B CA 1
ATOM 2558 C C . SER B 1 90 ? -14.953 -7.324 10.422 1 94.88 90 SER B C 1
ATOM 2560 O O . SER B 1 90 ? -14.234 -7.43 9.43 1 94.88 90 SER B O 1
ATOM 2562 N N . LYS B 1 91 ? -15.109 -6.203 11.016 1 96.75 91 LYS B N 1
ATOM 2563 C CA . LYS B 1 91 ? -14.477 -4.977 10.531 1 96.75 91 LYS B CA 1
ATOM 2564 C C . LYS B 1 91 ? -12.969 -5.016 10.734 1 96.75 91 LYS B C 1
ATOM 2566 O O . LYS B 1 91 ? -12.211 -4.492 9.914 1 96.75 91 LYS B O 1
ATOM 2571 N N . ALA B 1 92 ? -12.531 -5.598 11.859 1 97.88 92 ALA B N 1
ATOM 2572 C CA . ALA B 1 92 ? -11.102 -5.742 12.094 1 97.88 92 ALA B CA 1
ATOM 2573 C C . ALA B 1 92 ? -10.445 -6.59 11 1 97.88 92 ALA B C 1
ATOM 2575 O O . ALA B 1 92 ? -9.383 -6.238 10.484 1 97.88 92 ALA B O 1
ATOM 2576 N N . CYS B 1 93 ? -11.125 -7.672 10.656 1 97.88 93 CYS B N 1
ATOM 2577 C CA . CYS B 1 93 ? -10.633 -8.516 9.57 1 97.88 93 CYS B CA 1
ATOM 2578 C C . CYS B 1 93 ? -10.602 -7.762 8.25 1 97.88 93 CYS B C 1
ATOM 2580 O O . CYS B 1 93 ? -9.68 -7.922 7.457 1 97.88 93 CYS B O 1
ATOM 2582 N N . LEU B 1 94 ? -11.609 -6.969 8.062 1 97.88 94 LEU B N 1
ATOM 2583 C CA . LEU B 1 94 ? -11.695 -6.152 6.852 1 97.88 94 LEU B CA 1
ATOM 2584 C C . LEU B 1 94 ? -10.484 -5.227 6.742 1 97.88 94 LEU B C 1
ATOM 2586 O O . LEU B 1 94 ? -9.859 -5.137 5.68 1 97.88 94 LEU B O 1
ATOM 2590 N N . VAL B 1 95 ? -10.109 -4.57 7.793 1 98.44 95 VAL B N 1
ATOM 2591 C CA . VAL B 1 95 ? -9 -3.627 7.816 1 98.44 95 VAL B CA 1
ATOM 2592 C C . VAL B 1 95 ? -7.691 -4.359 7.52 1 98.44 95 VAL B C 1
ATOM 2594 O O . VAL B 1 95 ? -6.895 -3.908 6.695 1 98.44 95 VAL B O 1
ATOM 2597 N N . LEU B 1 96 ? -7.531 -5.488 8.141 1 98.5 96 LEU B N 1
ATOM 2598 C CA . LEU B 1 96 ? -6.309 -6.258 7.941 1 98.5 96 LEU B CA 1
ATOM 2599 C C . LEU B 1 96 ? -6.23 -6.793 6.516 1 98.5 96 LEU B C 1
ATOM 2601 O O . LEU B 1 96 ? -5.16 -6.789 5.906 1 98.5 96 LEU B O 1
ATOM 2605 N N . ALA B 1 97 ? -7.344 -7.266 6.004 1 98.5 97 ALA B N 1
ATOM 2606 C CA . ALA B 1 97 ? -7.391 -7.75 4.625 1 98.5 97 ALA B CA 1
ATOM 2607 C C . ALA B 1 97 ? -7.051 -6.633 3.641 1 98.5 97 ALA B C 1
ATOM 2609 O O . ALA B 1 97 ? -6.289 -6.844 2.691 1 98.5 97 ALA B O 1
ATOM 2610 N N . MET B 1 98 ? -7.605 -5.465 3.883 1 98 98 MET B N 1
ATOM 2611 C CA . MET B 1 98 ? -7.344 -4.312 3.029 1 98 98 MET B CA 1
ATOM 2612 C C . MET B 1 98 ? -5.863 -3.955 3.033 1 98 98 MET B C 1
ATOM 2614 O O . MET B 1 98 ? -5.27 -3.73 1.976 1 98 98 MET B O 1
ATOM 2618 N N . LEU B 1 99 ? -5.285 -3.895 4.168 1 97 99 LEU B N 1
ATOM 2619 C CA . LEU B 1 99 ? -3.887 -3.5 4.281 1 97 99 LEU B CA 1
ATOM 2620 C C . LEU B 1 99 ? -2.975 -4.535 3.629 1 97 99 LEU B C 1
ATOM 2622 O O . LEU B 1 99 ? -2.049 -4.176 2.898 1 97 99 LEU B O 1
ATOM 2626 N N . GLU B 1 100 ? -3.26 -5.809 3.84 1 96.88 100 GLU B N 1
ATOM 2627 C CA . GLU B 1 100 ? -2.424 -6.859 3.27 1 96.88 100 GLU B CA 1
ATOM 2628 C C . GLU B 1 100 ? -2.564 -6.918 1.751 1 96.88 100 GLU B C 1
ATOM 2630 O O . GLU B 1 100 ? -1.566 -6.992 1.031 1 96.88 100 GLU B O 1
ATOM 2635 N N . PHE B 1 101 ? -3.809 -6.867 1.294 1 97.44 101 PHE B N 1
ATOM 2636 C CA . PHE B 1 101 ? -4.02 -6.93 -0.147 1 97.44 101 PHE B CA 1
ATOM 2637 C C . PHE B 1 101 ? -3.322 -5.77 -0.847 1 97.44 101 PHE B C 1
ATOM 2639 O O . PHE B 1 101 ? -2.66 -5.961 -1.868 1 97.44 101 PHE B O 1
ATOM 2646 N N . SER B 1 102 ? -3.514 -4.621 -0.292 1 95.5 102 SER B N 1
ATOM 2647 C CA . SER B 1 102 ? -2.961 -3.428 -0.926 1 95.5 102 SER B CA 1
ATOM 2648 C C . SER B 1 102 ? -1.438 -3.42 -0.859 1 95.5 102 SER B C 1
ATOM 2650 O O . SER B 1 102 ? -0.773 -2.904 -1.76 1 95.5 102 SER B O 1
ATOM 2652 N N . ARG B 1 103 ? -0.893 -3.949 0.252 1 92.25 103 ARG B N 1
ATOM 2653 C CA . ARG B 1 103 ? 0.558 -4.098 0.327 1 92.25 103 ARG B CA 1
ATOM 2654 C C . ARG B 1 103 ? 1.088 -4.898 -0.856 1 92.25 103 ARG B C 1
ATOM 2656 O O . ARG B 1 103 ? 2.104 -4.535 -1.455 1 92.25 103 ARG B O 1
ATOM 2663 N N . ARG B 1 104 ? 0.395 -5.969 -1.153 1 92.25 104 ARG B N 1
ATOM 2664 C CA . ARG B 1 104 ? 0.754 -6.801 -2.297 1 92.25 104 ARG B CA 1
ATOM 2665 C C . ARG B 1 104 ? 0.546 -6.047 -3.607 1 92.25 104 ARG B C 1
ATOM 2667 O O . ARG B 1 104 ? 1.397 -6.098 -4.5 1 92.25 104 ARG B O 1
ATOM 2674 N N . TYR B 1 105 ? -0.522 -5.371 -3.701 1 92.5 105 TYR B N 1
ATOM 2675 C CA . TYR B 1 105 ? -0.935 -4.688 -4.922 1 92.5 105 TYR B CA 1
ATOM 2676 C C . TYR B 1 105 ? 0.059 -3.596 -5.297 1 92.5 105 TYR B C 1
ATOM 2678 O O . TYR B 1 105 ? 0.47 -3.494 -6.457 1 92.5 105 TYR B O 1
ATOM 2686 N N . TRP B 1 106 ? 0.403 -2.756 -4.277 1 88 106 TRP B N 1
ATOM 2687 C CA . TRP B 1 106 ? 1.302 -1.639 -4.543 1 88 106 TRP B CA 1
ATOM 2688 C C . TRP B 1 106 ? 2.756 -2.098 -4.547 1 88 106 TRP B C 1
ATOM 2690 O O . TRP B 1 106 ? 3.631 -1.405 -5.07 1 88 106 TRP B O 1
ATOM 2700 N N . GLY B 1 107 ? 2.992 -3.346 -4.121 1 81.44 107 GLY B N 1
ATOM 2701 C CA . GLY B 1 107 ? 4.34 -3.893 -4.094 1 81.44 107 GLY B CA 1
ATOM 2702 C C . GLY B 1 107 ? 5.109 -3.525 -2.838 1 81.44 107 GLY B C 1
ATOM 2703 O O . GLY B 1 107 ? 4.961 -2.42 -2.314 1 81.44 107 GLY B O 1
ATOM 2704 N N . PRO B 1 108 ? 5.73 -4.582 -2.27 1 76.19 108 PRO B N 1
ATOM 2705 C CA . PRO B 1 108 ? 6.543 -4.316 -1.08 1 76.19 108 PRO B CA 1
ATOM 2706 C C . PRO B 1 108 ? 7.828 -3.557 -1.399 1 76.19 108 PRO B C 1
ATOM 2708 O O . PRO B 1 108 ? 8.922 -4.125 -1.331 1 76.19 108 PRO B O 1
ATOM 2711 N N . VAL B 1 109 ? 7.738 -2.398 -1.601 1 73.56 109 VAL B N 1
ATOM 2712 C CA . VAL B 1 109 ? 8.859 -1.539 -1.956 1 73.56 109 VAL B CA 1
ATOM 2713 C C . VAL B 1 109 ? 9.867 -1.495 -0.805 1 73.56 109 VAL B C 1
ATOM 2715 O O . VAL B 1 109 ? 9.477 -1.476 0.365 1 73.56 109 VAL B O 1
ATOM 2718 N N . GLY B 1 110 ? 11.094 -1.614 -1.15 1 76.5 110 GLY B N 1
ATOM 2719 C CA . GLY B 1 110 ? 12.141 -1.521 -0.148 1 76.5 110 GLY B CA 1
ATOM 2720 C C . GLY B 1 110 ? 12.625 -2.873 0.337 1 76.5 110 GLY B C 1
ATOM 2721 O O . GLY B 1 110 ? 13.672 -2.969 0.98 1 76.5 110 GLY B O 1
ATOM 2722 N N . THR B 1 111 ? 11.875 -3.852 -0.024 1 83.56 111 THR B N 1
ATOM 2723 C CA . THR B 1 111 ? 12.297 -5.195 0.361 1 83.56 111 THR B CA 1
ATOM 2724 C C . THR B 1 111 ? 13.562 -5.598 -0.386 1 83.56 111 THR B C 1
ATOM 2726 O O . THR B 1 111 ? 13.633 -5.473 -1.61 1 83.56 111 THR B O 1
ATOM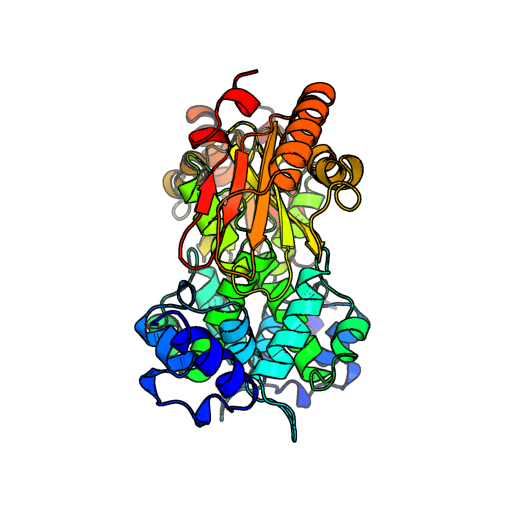 2729 N N . ARG B 1 112 ? 14.492 -6.02 0.295 1 88.56 112 ARG B N 1
ATOM 2730 C CA . ARG B 1 112 ? 15.742 -6.434 -0.323 1 88.56 112 ARG B CA 1
ATOM 2731 C C . ARG B 1 112 ? 15.68 -7.887 -0.774 1 88.56 112 ARG B C 1
ATOM 2733 O O . ARG B 1 112 ? 15.211 -8.75 -0.033 1 88.56 112 ARG B O 1
ATOM 2740 N N . ILE B 1 113 ? 16.125 -8.133 -1.965 1 94.31 113 ILE B N 1
ATOM 2741 C CA . ILE B 1 113 ? 16.188 -9.484 -2.508 1 94.31 113 ILE B CA 1
ATOM 2742 C C . ILE B 1 113 ? 17.641 -9.984 -2.463 1 94.31 113 ILE B C 1
ATOM 2744 O O . ILE B 1 113 ? 18.516 -9.438 -3.143 1 94.31 113 ILE B O 1
ATOM 2748 N N . ARG B 1 114 ? 17.859 -11.016 -1.707 1 93.69 114 ARG B N 1
ATOM 2749 C CA . ARG B 1 114 ? 19.203 -11.555 -1.541 1 93.69 114 ARG B CA 1
ATOM 2750 C C . ARG B 1 114 ? 19.359 -12.898 -2.244 1 93.69 114 ARG B C 1
ATOM 2752 O O . ARG B 1 114 ? 20.453 -13.297 -2.615 1 93.69 114 ARG B O 1
ATOM 2759 N N . GLU B 1 115 ? 18.266 -13.523 -2.385 1 95.75 115 GLU B N 1
ATOM 2760 C CA . GLU B 1 115 ? 18.203 -14.859 -2.977 1 95.75 115 GLU B CA 1
ATOM 2761 C C . GLU B 1 115 ? 16.844 -15.102 -3.643 1 95.75 115 GLU B C 1
ATOM 2763 O O . GLU B 1 115 ? 15.891 -14.367 -3.4 1 95.75 115 GLU B O 1
ATOM 2768 N N . PRO B 1 116 ? 16.828 -16.156 -4.473 1 96.5 116 PRO B N 1
ATOM 2769 C CA . PRO B 1 116 ? 15.586 -16.406 -5.207 1 96.5 116 PRO B CA 1
ATOM 2770 C C . PRO B 1 116 ? 14.383 -16.609 -4.289 1 96.5 116 PRO B C 1
ATOM 2772 O O . PRO B 1 116 ? 13.266 -16.219 -4.637 1 96.5 116 PRO B O 1
ATOM 2775 N N . ALA B 1 117 ? 14.609 -17.141 -3.148 1 96.5 117 ALA B N 1
ATOM 2776 C CA . ALA B 1 117 ? 13.523 -17.375 -2.201 1 96.5 117 ALA B CA 1
ATOM 2777 C C . ALA B 1 117 ? 12.859 -16.062 -1.789 1 96.5 117 ALA B C 1
ATOM 2779 O O . ALA B 1 117 ? 11.648 -16.016 -1.569 1 96.5 117 ALA B O 1
ATOM 2780 N N . ASP B 1 118 ? 13.633 -15.016 -1.663 1 96.19 118 ASP B N 1
ATOM 2781 C CA . ASP B 1 118 ? 13.086 -13.703 -1.337 1 96.19 118 ASP B CA 1
ATOM 2782 C C . ASP B 1 118 ? 12.133 -13.227 -2.43 1 96.19 118 ASP B C 1
ATOM 2784 O O . ASP B 1 118 ? 11.047 -12.711 -2.137 1 96.19 118 ASP B O 1
ATOM 2788 N N . ALA B 1 119 ? 12.562 -13.406 -3.656 1 96.31 119 ALA B N 1
ATOM 2789 C CA . ALA B 1 119 ? 11.719 -13.016 -4.781 1 96.31 119 ALA B CA 1
ATOM 2790 C C . ALA B 1 119 ? 10.438 -13.844 -4.816 1 96.31 119 ALA B C 1
ATOM 2792 O O . ALA B 1 119 ? 9.352 -13.305 -5.051 1 96.31 119 ALA B O 1
ATOM 2793 N N . TYR B 1 120 ? 10.625 -15.125 -4.555 1 96.75 120 TYR B N 1
ATOM 2794 C CA . TYR B 1 120 ? 9.477 -16.016 -4.551 1 96.75 120 TYR B CA 1
ATOM 2795 C C . TYR B 1 120 ? 8.43 -15.562 -3.543 1 96.75 120 TYR B C 1
ATOM 2797 O O . TYR B 1 120 ? 7.227 -15.602 -3.82 1 96.75 120 TYR B O 1
ATOM 2805 N N . GLN B 1 121 ? 8.852 -15.133 -2.41 1 94.19 121 GLN B N 1
ATOM 2806 C CA . GLN B 1 121 ? 7.93 -14.68 -1.376 1 94.19 121 GLN B CA 1
ATOM 2807 C C . GLN B 1 121 ? 7.078 -13.516 -1.87 1 94.19 121 GLN B C 1
ATOM 2809 O O . GLN B 1 121 ? 5.922 -13.375 -1.474 1 94.19 121 GLN B O 1
ATOM 2814 N N . LEU B 1 122 ? 7.617 -12.734 -2.748 1 93.56 122 LEU B N 1
ATOM 2815 C CA . LEU B 1 122 ? 6.91 -11.578 -3.293 1 93.56 122 LEU B CA 1
ATOM 2816 C C . LEU B 1 122 ? 5.969 -12 -4.418 1 93.56 122 LEU B C 1
ATOM 2818 O O . LEU B 1 122 ? 5.027 -11.273 -4.75 1 93.56 122 LEU B O 1
ATOM 2822 N N . LEU B 1 123 ? 6.191 -13.141 -4.973 1 95.94 123 LEU B N 1
ATOM 2823 C CA . LEU B 1 123 ? 5.516 -13.562 -6.195 1 95.94 123 LEU B CA 1
ATOM 2824 C C . LEU B 1 123 ? 4.418 -14.57 -5.887 1 95.94 123 LEU B C 1
ATOM 2826 O O . LEU B 1 123 ? 3.498 -14.758 -6.688 1 95.94 123 LEU B O 1
ATOM 2830 N N . ARG B 1 124 ? 4.492 -15.188 -4.777 1 94.62 124 ARG B N 1
ATOM 2831 C CA . ARG B 1 124 ? 3.723 -16.391 -4.461 1 94.62 124 ARG B CA 1
ATOM 2832 C C . ARG B 1 124 ? 2.225 -16.109 -4.52 1 94.62 124 ARG B C 1
ATOM 2834 O O . ARG B 1 124 ? 1.44 -16.969 -4.914 1 94.62 124 ARG B O 1
ATOM 2841 N N . HIS B 1 125 ? 1.855 -14.938 -4.152 1 93.5 125 HIS B N 1
ATOM 2842 C CA . HIS B 1 125 ? 0.431 -14.633 -4.102 1 93.5 125 HIS B CA 1
ATOM 2843 C C . HIS B 1 125 ? -0.176 -14.594 -5.5 1 93.5 125 HIS B C 1
ATOM 2845 O O . HIS B 1 125 ? -1.399 -14.617 -5.652 1 93.5 125 HIS B O 1
ATOM 2851 N N . TYR B 1 126 ? 0.61 -14.602 -6.582 1 95.38 126 TYR B N 1
ATOM 2852 C CA . TYR B 1 126 ? 0.134 -14.664 -7.961 1 95.38 126 TYR B CA 1
ATOM 2853 C C . TYR B 1 126 ? -0.019 -16.109 -8.422 1 95.38 126 TYR B C 1
ATOM 2855 O O . TYR B 1 126 ? -0.529 -16.359 -9.516 1 95.38 126 TYR B O 1
ATOM 2863 N N . ALA B 1 127 ? 0.409 -17.062 -7.656 1 94.94 127 ALA B N 1
ATOM 2864 C CA . ALA B 1 127 ? 0.521 -18.453 -8.094 1 94.94 127 ALA B CA 1
ATOM 2865 C C . ALA B 1 127 ? -0.851 -19.047 -8.406 1 94.94 127 ALA B C 1
ATOM 2867 O O . ALA B 1 127 ? -0.967 -19.969 -9.211 1 94.94 127 ALA B O 1
ATOM 2868 N N . ASP B 1 128 ? -1.858 -18.5 -7.855 1 92.5 128 ASP B N 1
ATOM 2869 C CA . ASP B 1 128 ? -3.18 -19.109 -7.984 1 92.5 128 ASP B CA 1
ATOM 2870 C C . ASP B 1 128 ? -3.932 -18.531 -9.188 1 92.5 128 ASP B C 1
ATOM 2872 O O . ASP B 1 128 ? -5.086 -18.891 -9.43 1 92.5 128 ASP B O 1
ATOM 2876 N N . ARG B 1 129 ? -3.271 -17.641 -9.922 1 94.25 129 ARG B N 1
ATOM 2877 C CA . ARG B 1 129 ? -3.918 -17.109 -11.117 1 94.25 129 ARG B CA 1
ATOM 2878 C C . ARG B 1 129 ? -4.16 -18.203 -12.148 1 94.25 129 ARG B C 1
ATOM 2880 O O . ARG B 1 129 ? -3.314 -19.078 -12.344 1 94.25 129 ARG B O 1
ATOM 2887 N N . LYS B 1 130 ? -5.227 -18.078 -12.875 1 90.88 130 LYS B N 1
ATOM 2888 C CA . LYS B 1 130 ? -5.625 -19.094 -13.844 1 90.88 130 LYS B CA 1
ATOM 2889 C C . LYS B 1 130 ? -4.848 -18.953 -15.148 1 90.88 130 LYS B C 1
ATOM 2891 O O . LYS B 1 130 ? -4.785 -19.875 -15.945 1 90.88 130 LYS B O 1
ATOM 2896 N N . GLN B 1 131 ? -4.375 -17.797 -15.383 1 91.94 131 GLN B N 1
ATOM 2897 C CA . GLN B 1 131 ? -3.543 -17.531 -16.547 1 91.94 131 GLN B CA 1
ATOM 2898 C C . GLN B 1 131 ? -2.111 -17.203 -16.141 1 91.94 131 GLN B C 1
ATOM 2900 O O . GLN B 1 131 ? -1.861 -16.797 -15.008 1 91.94 131 GLN B O 1
ATOM 2905 N N . GLU B 1 132 ? -1.23 -17.391 -17.094 1 93.5 132 GLU B N 1
ATOM 2906 C CA . GLU B 1 132 ? 0.156 -17.016 -16.828 1 93.5 132 GLU B CA 1
ATOM 2907 C C . GLU B 1 132 ? 0.303 -15.492 -16.719 1 93.5 132 GLU B C 1
ATOM 2909 O O . GLU B 1 132 ? -0.213 -14.75 -17.562 1 93.5 132 GLU B O 1
ATOM 2914 N N . HIS B 1 133 ? 0.817 -15.117 -15.656 1 95.19 133 HIS B N 1
ATOM 2915 C CA . HIS B 1 133 ? 1.193 -13.727 -15.438 1 95.19 133 HIS B CA 1
ATOM 2916 C C . HIS B 1 133 ? 2.705 -13.547 -15.523 1 95.19 133 HIS B C 1
ATOM 2918 O O . HIS B 1 133 ? 3.453 -14.133 -14.742 1 95.19 133 HIS B O 1
ATOM 2924 N N . PHE B 1 134 ? 3.129 -12.797 -16.516 1 96.31 134 PHE B N 1
ATOM 2925 C CA . PHE B 1 134 ? 4.539 -12.445 -16.609 1 96.31 134 PHE B CA 1
ATOM 2926 C C . PHE B 1 134 ? 4.824 -11.148 -15.852 1 96.31 134 PHE B C 1
ATOM 2928 O O . PHE B 1 134 ? 4.258 -10.102 -16.172 1 96.31 134 PHE B O 1
ATOM 2935 N N . ILE B 1 135 ? 5.723 -11.242 -14.875 1 96.62 135 ILE B N 1
ATOM 2936 C CA . ILE B 1 135 ? 5.934 -10.156 -13.922 1 96.62 135 ILE B CA 1
ATOM 2937 C C . ILE B 1 135 ? 7.387 -9.68 -14 1 96.62 135 ILE B C 1
ATOM 2939 O O . ILE B 1 135 ? 8.305 -10.492 -14.164 1 96.62 135 ILE B O 1
ATOM 2943 N N . CYS B 1 136 ? 7.578 -8.398 -13.883 1 96.81 136 CYS B N 1
ATOM 2944 C CA . CYS B 1 136 ? 8.906 -7.805 -13.797 1 96.81 136 CYS B CA 1
ATOM 2945 C C . CYS B 1 136 ? 9.094 -7.059 -12.484 1 96.81 136 CYS B C 1
ATOM 2947 O O . CYS B 1 136 ? 8.289 -6.195 -12.141 1 96.81 136 CYS B O 1
ATOM 2949 N N . ILE B 1 137 ? 10.078 -7.387 -11.742 1 96.5 137 ILE B N 1
ATOM 2950 C CA . ILE B 1 137 ? 10.438 -6.703 -10.5 1 96.5 137 ILE B CA 1
ATOM 2951 C C . ILE B 1 137 ? 11.648 -5.805 -10.742 1 96.5 137 ILE B C 1
ATOM 2953 O O . ILE B 1 137 ? 12.727 -6.289 -11.102 1 96.5 137 ILE B O 1
ATOM 2957 N N . SER B 1 138 ? 11.508 -4.516 -10.523 1 94.62 138 SER B N 1
ATOM 2958 C CA . SER B 1 138 ? 12.586 -3.545 -10.633 1 94.62 138 SER B CA 1
ATOM 2959 C C . SER B 1 138 ? 13.336 -3.4 -9.305 1 94.62 138 SER B C 1
ATOM 2961 O O . SER B 1 138 ? 12.711 -3.297 -8.25 1 94.62 138 SER B O 1
ATOM 2963 N N . LEU B 1 139 ? 14.633 -3.355 -9.453 1 93.38 139 LEU B N 1
ATOM 2964 C CA . LEU B 1 139 ? 15.461 -3.273 -8.25 1 93.38 139 LEU B CA 1
ATOM 2965 C C . LEU B 1 139 ? 16.469 -2.133 -8.359 1 93.38 139 LEU B C 1
ATOM 2967 O O . LEU B 1 139 ? 16.969 -1.839 -9.445 1 93.38 139 LEU B O 1
ATOM 2971 N N . ASN B 1 140 ? 16.766 -1.58 -7.215 1 87.19 140 ASN B N 1
ATOM 2972 C CA . ASN B 1 140 ? 17.844 -0.601 -7.191 1 87.19 140 ASN B CA 1
ATOM 2973 C C . ASN B 1 140 ? 19.203 -1.272 -7.023 1 87.19 140 ASN B C 1
ATOM 2975 O O . ASN B 1 140 ? 19.312 -2.496 -7.117 1 87.19 140 ASN B O 1
ATOM 2979 N N . GLY B 1 141 ? 20.219 -0.514 -6.828 1 87 141 GLY B N 1
ATOM 2980 C CA . GLY B 1 141 ? 21.578 -1.032 -6.746 1 87 141 GLY B CA 1
ATOM 2981 C C . GLY B 1 141 ? 21.797 -1.966 -5.57 1 87 141 GLY B C 1
ATOM 2982 O O . GLY B 1 141 ? 22.625 -2.879 -5.637 1 87 141 GLY B O 1
ATOM 2983 N N . ALA B 1 142 ? 21.062 -1.739 -4.547 1 84.12 142 ALA B N 1
ATOM 2984 C CA . ALA B 1 142 ? 21.156 -2.576 -3.354 1 84.12 142 ALA B CA 1
ATOM 2985 C C . ALA B 1 142 ? 20.234 -3.789 -3.461 1 84.12 142 ALA B C 1
ATOM 2987 O O . ALA B 1 142 ? 20.094 -4.559 -2.506 1 84.12 142 ALA B O 1
ATOM 2988 N N . HIS B 1 143 ? 19.562 -3.947 -4.621 1 92.88 143 HIS B N 1
ATOM 2989 C CA . HIS B 1 143 ? 18.609 -5.016 -4.914 1 92.88 143 HIS B CA 1
ATOM 2990 C C . HIS B 1 143 ? 17.391 -4.918 -4.016 1 92.88 143 HIS B C 1
ATOM 2992 O O . HIS B 1 143 ? 16.875 -5.938 -3.537 1 92.88 143 HIS B O 1
ATOM 2998 N N . GLU B 1 144 ? 17.078 -3.725 -3.76 1 88.38 144 GLU B N 1
ATOM 2999 C CA . GLU B 1 144 ? 15.789 -3.455 -3.117 1 88.38 144 GLU B CA 1
ATOM 3000 C C . GLU B 1 144 ? 14.688 -3.234 -4.148 1 88.38 144 GLU B C 1
ATOM 3002 O O . GLU B 1 144 ? 14.914 -2.59 -5.176 1 88.38 144 GLU B O 1
ATOM 3007 N N . VAL B 1 145 ? 13.539 -3.711 -3.826 1 90.75 145 VAL B N 1
ATOM 3008 C CA . VAL B 1 145 ? 12.422 -3.668 -4.758 1 90.75 145 VAL B CA 1
ATOM 3009 C C . VAL B 1 145 ? 11.969 -2.223 -4.961 1 90.75 145 VAL B C 1
ATOM 3011 O O . VAL B 1 145 ? 11.711 -1.506 -3.992 1 90.75 145 VAL B O 1
ATOM 3014 N N . LEU B 1 146 ? 11.93 -1.858 -6.215 1 85.44 146 LEU B N 1
ATOM 3015 C CA . LEU B 1 146 ? 11.391 -0.557 -6.594 1 85.44 146 LEU B CA 1
ATOM 3016 C C . LEU B 1 146 ? 9.93 -0.676 -7.016 1 85.44 146 LEU B C 1
ATOM 3018 O O . LEU B 1 146 ? 9.117 0.201 -6.711 1 85.44 146 LEU B O 1
ATOM 3022 N N . ALA B 1 147 ? 9.672 -1.731 -7.688 1 88.25 147 ALA B N 1
ATOM 3023 C CA . ALA B 1 147 ? 8.32 -1.972 -8.188 1 88.25 147 ALA B CA 1
ATOM 3024 C C . ALA B 1 147 ? 8.172 -3.398 -8.703 1 88.25 147 ALA B C 1
ATOM 3026 O O . ALA B 1 147 ? 9.164 -4.043 -9.062 1 88.25 147 ALA B O 1
ATOM 3027 N N . SER B 1 148 ? 7.016 -3.904 -8.656 1 92.25 148 SER B N 1
ATOM 3028 C CA . SER B 1 148 ? 6.613 -5.16 -9.281 1 92.25 148 SER B CA 1
ATOM 3029 C C . SER B 1 148 ? 5.418 -4.957 -10.211 1 92.25 148 SER B C 1
ATOM 3031 O O . SER B 1 148 ? 4.383 -4.43 -9.797 1 92.25 148 SER B O 1
ATOM 3033 N N . ARG B 1 149 ? 5.617 -5.383 -11.461 1 92.31 149 ARG B N 1
ATOM 3034 C CA . ARG B 1 149 ? 4.566 -5.074 -12.43 1 92.31 149 ARG B CA 1
ATOM 3035 C C . ARG B 1 149 ? 4.246 -6.289 -13.289 1 92.31 149 ARG B C 1
ATOM 3037 O O . ARG B 1 149 ? 5.152 -7.008 -13.727 1 92.31 149 ARG B O 1
ATOM 3044 N N . ILE B 1 150 ? 2.953 -6.48 -13.547 1 93.81 150 ILE B N 1
ATOM 3045 C CA . ILE B 1 150 ? 2.529 -7.469 -14.531 1 93.81 150 ILE B CA 1
ATOM 3046 C C . ILE B 1 150 ? 2.721 -6.91 -15.938 1 93.81 150 ILE B C 1
ATOM 3048 O O . ILE B 1 150 ? 2.17 -5.859 -16.281 1 93.81 150 ILE B O 1
ATOM 3052 N N . ILE B 1 151 ? 3.48 -7.602 -16.734 1 94.12 151 ILE B N 1
ATOM 3053 C CA . ILE B 1 151 ? 3.809 -7.145 -18.078 1 94.12 151 ILE B CA 1
ATOM 3054 C C . ILE B 1 151 ? 2.793 -7.703 -19.062 1 94.12 151 ILE B C 1
ATOM 3056 O O . ILE B 1 151 ? 2.301 -6.977 -19.938 1 94.12 151 ILE B O 1
ATOM 3060 N N . THR B 1 152 ? 2.494 -8.977 -18.953 1 92.31 152 THR B N 1
ATOM 3061 C CA . THR B 1 152 ? 1.53 -9.633 -19.828 1 92.31 152 THR B CA 1
ATOM 3062 C C . THR B 1 152 ? 0.752 -10.711 -19.078 1 92.31 152 THR B C 1
ATOM 3064 O O . THR B 1 152 ? 1.245 -11.266 -18.094 1 92.31 152 THR B O 1
ATOM 3067 N N . ILE B 1 153 ? -0.455 -10.891 -19.516 1 92.75 153 ILE B N 1
ATOM 3068 C CA . ILE B 1 153 ? -1.3 -11.969 -19 1 92.75 153 ILE B CA 1
ATOM 3069 C C . ILE B 1 153 ? -1.69 -12.898 -20.156 1 92.75 153 ILE B C 1
ATOM 3071 O O . ILE B 1 153 ? -2.141 -12.438 -21.203 1 92.75 153 ILE B O 1
ATOM 3075 N N . GLY B 1 154 ? -1.539 -14.164 -19.922 1 87.38 154 GLY B N 1
ATOM 3076 C CA . GLY B 1 154 ? -1.811 -15.141 -20.953 1 87.38 154 GLY B CA 1
ATOM 3077 C C . GLY B 1 154 ? -0.575 -15.906 -21.391 1 87.38 154 GLY B C 1
ATOM 3078 O O . GLY B 1 154 ? 0.399 -16 -20.641 1 87.38 154 GLY B O 1
ATOM 3079 N N . LEU B 1 155 ? -0.63 -16.375 -22.562 1 74.38 155 LEU B N 1
ATOM 3080 C CA . LEU B 1 155 ? 0.447 -17.25 -23.016 1 74.38 155 LEU B CA 1
ATOM 3081 C C . LEU B 1 155 ? 1.769 -16.484 -23.094 1 74.38 155 LEU B C 1
ATOM 3083 O O . LEU B 1 155 ? 1.841 -15.414 -23.688 1 74.38 155 LEU B O 1
ATOM 3087 N N . VAL B 1 156 ? 2.684 -17.047 -22.266 1 71.5 156 VAL B N 1
ATOM 3088 C CA . VAL B 1 156 ? 4.043 -16.531 -22.297 1 71.5 156 VAL B CA 1
ATOM 3089 C C . VAL B 1 156 ? 4.805 -17.125 -23.484 1 71.5 156 VAL B C 1
ATOM 3091 O O . VAL B 1 156 ? 5.117 -18.328 -23.469 1 71.5 156 VAL B O 1
ATOM 3094 N N . ASN B 1 157 ? 4.793 -16.484 -24.562 1 71.94 157 ASN B N 1
ATOM 3095 C CA . ASN B 1 157 ? 5.633 -16.891 -25.688 1 71.94 157 ASN B CA 1
ATOM 3096 C C . ASN B 1 157 ? 6.469 -15.727 -26.203 1 71.94 157 ASN B C 1
ATOM 3098 O O . ASN B 1 157 ? 6.258 -14.578 -25.828 1 71.94 157 ASN B O 1
ATOM 3102 N N . ARG B 1 158 ? 7.488 -16.094 -26.812 1 70.06 158 ARG B N 1
ATOM 3103 C CA . ARG B 1 158 ? 8.477 -15.141 -27.297 1 70.06 158 ARG B CA 1
ATOM 3104 C C . ARG B 1 158 ? 7.797 -13.977 -28.016 1 70.06 158 ARG B C 1
ATOM 3106 O O . ARG B 1 158 ? 8.242 -12.836 -27.922 1 70.06 158 ARG B O 1
ATOM 3113 N N . THR B 1 159 ? 6.684 -14.266 -28.625 1 62.19 159 THR B N 1
ATOM 3114 C CA . THR B 1 159 ? 6.027 -13.242 -29.422 1 62.19 159 THR B CA 1
ATOM 3115 C C . THR B 1 159 ? 5.262 -12.266 -28.531 1 62.19 159 THR B C 1
ATOM 3117 O O . THR B 1 159 ? 5.145 -11.086 -28.859 1 62.19 159 THR B O 1
ATOM 3120 N N . LEU B 1 160 ? 4.984 -12.742 -27.375 1 76.19 160 LEU B N 1
ATOM 3121 C CA . LEU B 1 160 ? 4.105 -11.93 -26.547 1 76.19 160 LEU B CA 1
ATOM 3122 C C . LEU B 1 160 ? 4.91 -11.109 -25.547 1 76.19 160 LEU B C 1
ATOM 3124 O O . LEU B 1 160 ? 4.43 -10.086 -25.047 1 76.19 160 LEU B O 1
ATOM 3128 N N . ILE B 1 161 ? 6.105 -11.562 -25.344 1 88.25 161 ILE B N 1
ATOM 3129 C CA . ILE B 1 161 ? 6.922 -10.805 -24.391 1 88.25 161 ILE B CA 1
ATOM 3130 C C . ILE B 1 161 ? 7.977 -10 -25.156 1 88.25 161 ILE B C 1
ATOM 3132 O O . ILE B 1 161 ? 9.008 -10.547 -25.547 1 88.25 161 ILE B O 1
ATOM 3136 N N . HIS B 1 162 ? 7.676 -8.781 -25.406 1 88.44 162 HIS B N 1
ATOM 3137 C CA . HIS B 1 162 ? 8.617 -7.887 -26.062 1 88.44 162 HIS B CA 1
ATOM 3138 C C . HIS B 1 162 ? 9.523 -7.199 -25.047 1 88.44 162 HIS B C 1
ATOM 3140 O O . HIS B 1 16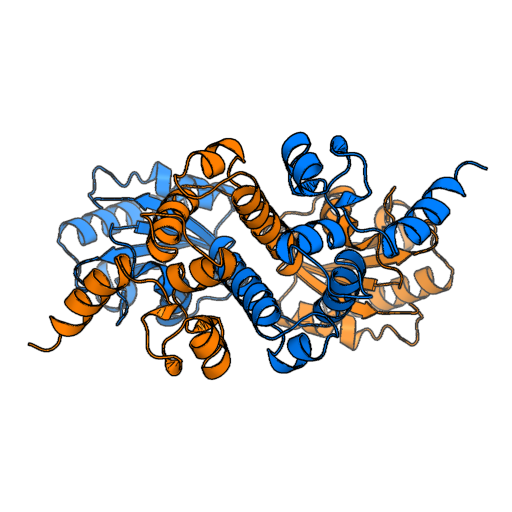2 ? 9.047 -6.633 -24.062 1 88.44 162 HIS B O 1
ATOM 3146 N N . PRO B 1 163 ? 10.836 -7.254 -25.359 1 93.12 163 PRO B N 1
ATOM 3147 C CA . PRO B 1 163 ? 11.773 -6.621 -24.422 1 93.12 163 PRO B CA 1
ATOM 3148 C C . PRO B 1 163 ? 11.406 -5.172 -24.109 1 93.12 163 PRO B C 1
ATOM 3150 O O . PRO B 1 163 ? 11.602 -4.711 -22.984 1 93.12 163 PRO B O 1
ATOM 3153 N N . ARG B 1 164 ? 10.797 -4.527 -25.078 1 90.94 164 ARG B N 1
ATOM 3154 C CA . ARG B 1 164 ? 10.406 -3.141 -24.859 1 90.94 164 ARG B CA 1
ATOM 3155 C C . ARG B 1 164 ? 9.398 -3.031 -23.719 1 90.94 164 ARG B C 1
ATOM 3157 O O . ARG B 1 164 ? 9.484 -2.117 -22.891 1 90.94 164 ARG B O 1
ATOM 3164 N N . GLU B 1 165 ? 8.508 -3.941 -23.688 1 91.94 165 GLU B N 1
ATOM 3165 C CA . GLU B 1 165 ? 7.473 -3.926 -22.656 1 91.94 165 GLU B CA 1
ATOM 3166 C C . GLU B 1 165 ? 8.055 -4.273 -21.281 1 91.94 165 GLU B C 1
ATOM 3168 O O . GLU B 1 165 ? 7.609 -3.754 -20.266 1 91.94 165 GLU B O 1
ATOM 3173 N N . VAL B 1 166 ? 9.039 -5.066 -21.312 1 95.69 166 VAL B N 1
ATOM 3174 C CA . VAL B 1 166 ? 9.633 -5.555 -20.062 1 95.69 166 VAL B CA 1
ATOM 3175 C C . VAL B 1 166 ? 10.516 -4.469 -19.453 1 95.69 166 VAL B C 1
ATOM 3177 O O . VAL B 1 166 ? 10.5 -4.254 -18.234 1 95.69 166 VAL B O 1
ATOM 3180 N N . PHE B 1 167 ? 11.211 -3.713 -20.312 1 95.88 167 PHE B N 1
ATOM 3181 C CA . PHE B 1 167 ? 12.281 -2.883 -19.766 1 95.88 167 PHE B CA 1
ATOM 3182 C C . PHE B 1 167 ? 11.867 -1.417 -19.734 1 95.88 167 PHE B C 1
ATOM 3184 O O . PHE B 1 167 ? 12.555 -0.586 -19.141 1 95.88 167 PHE B O 1
ATOM 3191 N N . SER B 1 168 ? 10.695 -1.077 -20.266 1 93.12 168 SER B N 1
ATOM 3192 C CA . SER B 1 168 ? 10.242 0.31 -20.281 1 93.12 168 SER B CA 1
ATOM 3193 C C . SER B 1 168 ? 10.141 0.863 -18.859 1 93.12 168 SER B C 1
ATOM 3195 O O . SER B 1 168 ? 10.75 1.886 -18.547 1 93.12 168 SER B O 1
ATOM 3197 N N . ASP B 1 169 ? 9.484 0.15 -18.016 1 91.06 169 ASP B N 1
ATOM 3198 C CA . ASP B 1 169 ? 9.25 0.64 -16.656 1 91.06 169 ASP B CA 1
ATOM 3199 C C . ASP B 1 169 ? 10.539 0.604 -15.836 1 91.06 169 ASP B C 1
ATOM 3201 O O . ASP B 1 169 ? 10.867 1.575 -15.148 1 91.06 169 ASP B O 1
ATOM 3205 N N . PRO B 1 170 ? 11.266 -0.452 -15.922 1 93.69 170 PRO B N 1
ATOM 3206 C CA . PRO B 1 170 ? 12.539 -0.462 -15.188 1 93.69 170 PRO B CA 1
ATOM 3207 C C . PRO B 1 170 ? 13.438 0.716 -15.547 1 93.69 170 PRO B C 1
ATOM 3209 O O . PRO B 1 170 ? 14.133 1.258 -14.688 1 93.69 170 PRO B O 1
ATOM 3212 N N . LEU B 1 171 ? 13.445 1.057 -16.797 1 91.06 171 LEU B N 1
ATOM 3213 C CA . LEU B 1 171 ? 14.258 2.189 -17.234 1 91.06 171 LEU B CA 1
ATOM 3214 C C . LEU B 1 171 ? 13.742 3.49 -16.625 1 91.06 171 LEU B C 1
ATOM 3216 O O . LEU B 1 171 ? 14.531 4.32 -16.172 1 91.06 171 LEU B O 1
ATOM 3220 N N . ILE B 1 172 ? 12.469 3.615 -16.625 1 84.88 172 ILE B N 1
ATOM 3221 C CA . ILE B 1 172 ? 11.852 4.793 -16.031 1 84.88 172 ILE B CA 1
ATOM 3222 C C . ILE B 1 172 ? 12.156 4.832 -14.531 1 84.88 172 ILE B C 1
ATOM 3224 O O . ILE B 1 172 ? 12.422 5.898 -13.977 1 84.88 172 ILE B O 1
ATOM 3228 N N . ASP B 1 173 ? 12.164 3.68 -13.875 1 84.19 173 ASP B N 1
ATOM 3229 C CA . ASP B 1 173 ? 12.438 3.535 -12.453 1 84.19 173 ASP B CA 1
ATOM 3230 C C . ASP B 1 173 ? 13.914 3.809 -12.141 1 84.19 173 ASP B C 1
ATOM 3232 O O . ASP B 1 173 ? 14.305 3.889 -10.977 1 84.19 173 ASP B O 1
ATOM 3236 N N . ARG B 1 174 ? 14.695 3.801 -13.18 1 85.56 174 ARG B N 1
ATOM 3237 C CA . ARG B 1 174 ? 16.156 3.836 -13.023 1 85.56 174 ARG B CA 1
ATOM 3238 C C . ARG B 1 174 ? 16.641 2.609 -12.266 1 85.56 174 ARG B C 1
ATOM 3240 O O . ARG B 1 174 ? 17.484 2.729 -11.359 1 85.56 174 ARG B O 1
ATOM 3247 N N . ALA B 1 175 ? 16.078 1.535 -12.57 1 92.31 175 ALA B N 1
ATOM 3248 C CA . ALA B 1 175 ? 16.469 0.273 -11.945 1 92.31 175 ALA B CA 1
ATOM 3249 C C . ALA B 1 175 ? 17.875 -0.136 -12.352 1 92.31 175 ALA B C 1
ATOM 3251 O O . ALA B 1 175 ? 18.281 0.062 -13.5 1 92.31 175 ALA B O 1
ATOM 3252 N N . CYS B 1 176 ? 18.562 -0.714 -11.367 1 94 176 CYS B N 1
ATOM 3253 C CA . CYS B 1 176 ? 19.891 -1.272 -11.648 1 94 176 CYS B CA 1
ATOM 3254 C C . CYS B 1 176 ? 19.781 -2.73 -12.078 1 94 176 CYS B C 1
ATOM 3256 O O . CYS B 1 176 ? 20.625 -3.223 -12.828 1 94 176 CYS B O 1
ATOM 3258 N N . ALA B 1 177 ? 18.75 -3.359 -11.656 1 97.06 177 ALA B N 1
ATOM 3259 C CA . ALA B 1 177 ? 18.531 -4.773 -11.953 1 97.06 177 ALA B CA 1
ATOM 3260 C C . ALA B 1 177 ? 17.047 -5.102 -12.047 1 97.06 177 ALA B C 1
ATOM 3262 O O . ALA B 1 177 ? 16.203 -4.305 -11.633 1 97.06 177 ALA B O 1
ATOM 3263 N N . VAL B 1 178 ? 16.781 -6.285 -12.664 1 97.75 178 VAL B N 1
ATOM 3264 C CA . VAL B 1 178 ? 15.406 -6.766 -12.711 1 97.75 178 VAL B CA 1
ATOM 3265 C C . VAL B 1 178 ? 15.375 -8.273 -12.469 1 97.75 178 VAL B C 1
ATOM 3267 O O . VAL B 1 178 ? 16.375 -8.961 -12.672 1 97.75 178 VAL B O 1
ATOM 3270 N N . ILE B 1 179 ? 14.289 -8.695 -11.945 1 97.88 179 ILE B N 1
ATOM 3271 C CA . ILE B 1 179 ? 13.898 -10.102 -11.922 1 97.88 179 ILE B CA 1
ATOM 3272 C C . ILE B 1 179 ? 12.594 -10.289 -12.695 1 97.88 179 ILE B C 1
ATOM 3274 O O . ILE B 1 179 ? 11.625 -9.547 -12.484 1 97.88 179 ILE B O 1
ATOM 3278 N N . VAL B 1 180 ? 12.641 -11.211 -13.609 1 97.56 180 VAL B N 1
ATOM 3279 C CA . VAL B 1 180 ? 11.383 -11.547 -14.281 1 97.56 180 VAL B CA 1
ATOM 3280 C C . VAL B 1 180 ? 10.852 -12.875 -13.758 1 97.56 180 VAL B C 1
ATOM 3282 O O . VAL B 1 180 ? 11.617 -13.688 -13.227 1 97.56 180 VAL B O 1
ATOM 3285 N N . ALA B 1 181 ? 9.539 -13.016 -13.852 1 97.56 181 ALA B N 1
ATOM 3286 C CA . ALA B 1 181 ? 8.922 -14.219 -13.312 1 97.56 181 ALA B CA 1
ATOM 3287 C C . ALA B 1 181 ? 7.59 -14.508 -14 1 97.56 181 ALA B C 1
ATOM 3289 O O . ALA B 1 181 ? 6.973 -13.609 -14.57 1 97.56 181 ALA B O 1
ATOM 3290 N N . HIS B 1 182 ? 7.191 -15.734 -13.984 1 96.75 182 HIS B N 1
ATOM 3291 C CA . HIS B 1 182 ? 5.832 -16.062 -14.398 1 96.75 182 HIS B CA 1
ATOM 3292 C C . HIS B 1 182 ? 5.34 -17.328 -13.703 1 96.75 182 HIS B C 1
ATOM 3294 O O . HIS B 1 182 ? 6.145 -18.156 -13.281 1 96.75 182 HIS B O 1
ATOM 3300 N N . ASN B 1 183 ? 4.016 -17.406 -13.555 1 96 183 ASN B N 1
ATOM 3301 C CA . ASN B 1 183 ? 3.418 -18.594 -12.969 1 96 183 ASN B CA 1
ATOM 3302 C C . ASN B 1 183 ? 3.01 -19.609 -14.047 1 96 183 ASN B C 1
ATOM 3304 O O . ASN B 1 183 ? 2.754 -19.234 -15.188 1 96 183 ASN B O 1
ATOM 3308 N N . HIS B 1 184 ? 3.027 -20.812 -13.703 1 92.25 184 HIS B N 1
ATOM 3309 C CA . HIS B 1 184 ? 2.406 -21.859 -14.508 1 92.25 184 HIS B CA 1
ATOM 3310 C C . HIS B 1 184 ? 1.143 -22.391 -13.844 1 92.25 184 HIS B C 1
ATOM 3312 O O . HIS B 1 184 ? 1.214 -23.062 -12.812 1 92.25 184 HIS B O 1
ATOM 3318 N N . PRO B 1 185 ? 0.039 -22.203 -14.469 1 88.88 185 PRO B N 1
ATOM 3319 C CA . PRO B 1 185 ? -1.213 -22.688 -13.867 1 88.88 185 PRO B CA 1
ATOM 3320 C C . PRO B 1 185 ? -1.228 -24.203 -13.656 1 88.88 185 PRO B C 1
ATOM 3322 O O . PRO B 1 185 ? -1.923 -24.688 -12.766 1 88.88 185 PRO B O 1
ATOM 3325 N N . SER B 1 186 ? -0.391 -24.875 -14.383 1 89.12 186 SER B N 1
ATOM 3326 C CA . SER B 1 186 ? -0.308 -26.328 -14.273 1 89.12 186 SER B CA 1
ATOM 3327 C C . SER B 1 186 ? 0.354 -26.75 -12.969 1 89.12 186 SER B C 1
ATOM 3329 O O . SER B 1 186 ? 0.26 -27.906 -12.562 1 89.12 186 SER B O 1
ATOM 3331 N N . GLY B 1 187 ? 1.09 -25.859 -12.336 1 90.31 187 GLY B N 1
ATOM 3332 C CA . GLY B 1 187 ? 1.794 -26.156 -11.102 1 90.31 187 GLY B CA 1
ATOM 3333 C C . GLY B 1 187 ? 3.23 -26.594 -11.32 1 90.31 187 GLY B C 1
ATOM 3334 O O . GLY B 1 187 ? 4.035 -26.594 -10.391 1 90.31 187 GLY B O 1
ATOM 3335 N N . GLN B 1 188 ? 3.611 -26.938 -12.57 1 92.5 188 GLN B N 1
ATOM 3336 C CA . GLN B 1 188 ? 4.973 -27.375 -12.875 1 92.5 188 GLN B CA 1
ATOM 3337 C C . GLN B 1 188 ? 5.898 -26.172 -13.055 1 92.5 188 GLN B C 1
ATOM 3339 O O . GLN B 1 188 ? 5.559 -25.203 -13.75 1 92.5 188 GLN B O 1
ATOM 3344 N N . VAL B 1 189 ? 7.043 -26.234 -12.406 1 95.62 189 VAL B N 1
ATOM 3345 C CA . VAL B 1 189 ? 7.887 -25.047 -12.422 1 95.62 189 VAL B CA 1
ATOM 3346 C C . VAL B 1 189 ? 9.078 -25.266 -13.344 1 95.62 189 VAL B C 1
ATOM 3348 O O . VAL B 1 189 ? 9.875 -24.344 -13.578 1 95.62 189 VAL B O 1
ATOM 3351 N N . ASN B 1 190 ? 9.195 -26.438 -13.945 1 94.81 190 ASN B N 1
ATOM 3352 C CA . ASN B 1 190 ? 10.281 -26.672 -14.883 1 94.81 190 ASN B CA 1
ATOM 3353 C C . ASN B 1 190 ? 10.133 -25.828 -16.141 1 94.81 190 ASN B C 1
ATOM 3355 O O . ASN B 1 190 ? 9.039 -25.734 -16.703 1 94.81 190 ASN B O 1
ATOM 3359 N N . PRO B 1 191 ? 11.172 -25.312 -16.609 1 94.19 191 PRO B N 1
ATOM 3360 C CA . PRO B 1 191 ? 11.086 -24.406 -17.766 1 94.19 191 PRO B CA 1
ATOM 3361 C C . PRO B 1 191 ? 10.883 -25.172 -19.078 1 94.19 191 PRO B C 1
ATOM 3363 O O . PRO B 1 191 ? 11.383 -26.281 -19.234 1 94.19 191 PRO B O 1
ATOM 3366 N N . SER B 1 192 ? 10.156 -24.5 -20.016 1 91 192 SER B N 1
ATOM 3367 C CA . SER B 1 192 ? 10.07 -24.953 -21.391 1 91 192 SER B CA 1
ATOM 3368 C C . SER B 1 192 ? 11.219 -24.406 -22.234 1 91 192 SER B C 1
ATOM 3370 O O . SER B 1 192 ? 12 -23.578 -21.75 1 91 192 SER B O 1
ATOM 3372 N N . LEU B 1 193 ? 11.305 -24.938 -23.469 1 91.19 193 LEU B N 1
ATOM 3373 C CA . LEU B 1 193 ? 12.289 -24.391 -24.406 1 91.19 193 LEU B CA 1
ATOM 3374 C C . LEU B 1 193 ? 12 -22.922 -24.688 1 91.19 193 LEU B C 1
ATOM 3376 O O . LEU B 1 193 ? 12.93 -22.125 -24.844 1 91.19 193 LEU B O 1
ATOM 3380 N N . GLU B 1 194 ? 10.75 -22.625 -24.781 1 90.88 194 GLU B N 1
ATOM 3381 C CA . GLU B 1 194 ? 10.352 -21.234 -25.031 1 90.88 194 GLU B CA 1
ATOM 3382 C C . GLU B 1 194 ? 10.773 -20.328 -23.875 1 90.88 194 GLU B C 1
ATOM 3384 O O . GLU B 1 194 ? 11.188 -19.188 -24.094 1 90.88 194 GLU B O 1
ATOM 3389 N N . ASP B 1 195 ? 10.664 -20.844 -22.641 1 92.38 195 ASP B N 1
ATOM 3390 C CA . ASP B 1 195 ? 11.102 -20.078 -21.484 1 92.38 195 ASP B CA 1
ATOM 3391 C C . ASP B 1 195 ? 12.602 -19.766 -21.562 1 92.38 195 ASP B C 1
ATOM 3393 O O . ASP B 1 195 ? 13.023 -18.656 -21.25 1 92.38 195 ASP B O 1
ATOM 3397 N N . GLU B 1 196 ? 13.352 -20.734 -21.953 1 93.31 196 GLU B N 1
ATOM 3398 C CA . GLU B 1 196 ? 14.789 -20.547 -22.078 1 93.31 196 GLU B CA 1
ATOM 3399 C C . GLU B 1 196 ? 15.125 -19.516 -23.141 1 93.31 196 GLU B C 1
ATOM 3401 O O . GLU B 1 196 ? 16 -18.656 -22.938 1 93.31 196 GLU B O 1
ATOM 3406 N N . GLU B 1 197 ? 14.414 -19.609 -24.219 1 91.69 197 GLU B N 1
ATOM 3407 C CA . GLU B 1 197 ? 14.656 -18.688 -25.312 1 91.69 197 GLU B CA 1
ATOM 3408 C C . GLU B 1 197 ? 14.344 -17.25 -24.922 1 91.69 197 GLU B C 1
ATOM 3410 O O . GLU B 1 197 ? 15.117 -16.344 -25.188 1 91.69 197 GLU B O 1
ATOM 3415 N N . ILE B 1 198 ? 13.234 -17.094 -24.281 1 93 198 ILE B N 1
ATOM 3416 C CA . ILE B 1 198 ? 12.828 -15.758 -23.844 1 93 198 ILE B CA 1
ATOM 3417 C C . ILE B 1 198 ? 13.836 -15.227 -22.828 1 93 198 ILE B C 1
ATOM 3419 O O . ILE B 1 198 ? 14.18 -14.039 -22.859 1 93 198 ILE B O 1
ATOM 3423 N N . THR B 1 199 ? 14.273 -16.062 -21.938 1 94.38 199 THR B N 1
ATOM 3424 C CA . THR B 1 199 ? 15.25 -15.664 -20.922 1 94.38 199 THR B CA 1
ATOM 3425 C C . THR B 1 199 ? 16.547 -15.18 -21.578 1 94.38 199 THR B C 1
ATOM 3427 O O . THR B 1 199 ? 17.078 -14.141 -21.203 1 94.38 199 THR B O 1
ATOM 3430 N N . ARG B 1 200 ? 17 -15.898 -22.562 1 93.75 200 ARG B N 1
ATOM 3431 C CA . ARG B 1 200 ? 18.219 -15.523 -23.266 1 93.75 200 ARG B CA 1
ATOM 3432 C C . ARG B 1 200 ? 18.047 -14.172 -23.969 1 93.75 200 ARG B C 1
ATOM 3434 O O . ARG B 1 200 ? 18.938 -13.32 -23.922 1 93.75 200 ARG B O 1
ATOM 3441 N N . ARG B 1 201 ? 16.922 -14.047 -24.578 1 92.88 201 ARG B N 1
ATOM 3442 C CA . ARG B 1 201 ? 16.641 -12.805 -25.281 1 92.88 201 ARG B CA 1
ATOM 3443 C C . ARG B 1 201 ? 16.594 -11.625 -24.312 1 92.88 201 ARG B C 1
ATOM 3445 O O . ARG B 1 201 ? 17.172 -10.57 -24.594 1 92.88 201 ARG B O 1
ATOM 3452 N N . LEU B 1 202 ? 15.953 -11.805 -23.188 1 95.56 202 LEU B N 1
ATOM 3453 C CA . LEU B 1 202 ? 15.852 -10.742 -22.188 1 95.56 202 LEU B CA 1
ATOM 3454 C C . LEU B 1 202 ? 17.203 -10.445 -21.578 1 95.56 202 LEU B C 1
ATOM 3456 O O . LEU B 1 202 ? 17.531 -9.281 -21.297 1 95.56 202 LEU B O 1
ATOM 3460 N N . LYS B 1 203 ? 17.969 -11.461 -21.359 1 95.62 203 LYS B N 1
ATOM 3461 C CA . LYS B 1 203 ? 19.312 -11.273 -20.828 1 95.62 203 LYS B CA 1
ATOM 3462 C C . LYS B 1 203 ? 20.156 -10.422 -21.766 1 95.62 203 LYS B C 1
ATOM 3464 O O . LYS B 1 203 ? 20.828 -9.484 -21.312 1 95.62 203 LYS B O 1
ATOM 3469 N N . ALA B 1 204 ? 20.109 -10.773 -23 1 94.94 204 ALA B N 1
ATOM 3470 C CA . ALA B 1 204 ? 20.859 -10.023 -24 1 94.94 204 ALA B CA 1
ATOM 3471 C C . ALA B 1 204 ? 20.422 -8.57 -24.062 1 94.94 204 ALA B C 1
ATOM 3473 O O . ALA B 1 204 ? 21.25 -7.66 -24.109 1 94.94 204 ALA B O 1
ATOM 3474 N N . THR B 1 205 ? 19.141 -8.383 -24.062 1 95.31 205 THR B N 1
ATOM 3475 C CA . THR B 1 205 ? 18.594 -7.031 -24.109 1 95.31 205 THR B CA 1
ATOM 3476 C C . THR B 1 205 ? 18.984 -6.246 -22.859 1 95.31 205 THR B C 1
ATOM 3478 O O . THR B 1 205 ? 19.359 -5.074 -22.938 1 95.31 205 THR B O 1
ATOM 3481 N N . ALA B 1 206 ? 18.844 -6.875 -21.703 1 96.25 206 ALA B N 1
ATOM 3482 C CA . ALA B 1 206 ? 19.203 -6.242 -20.422 1 96.25 206 ALA B CA 1
ATOM 3483 C C . ALA B 1 206 ? 20.656 -5.742 -20.453 1 96.25 206 ALA B C 1
ATOM 3485 O O . ALA B 1 206 ? 20.922 -4.605 -20.062 1 96.25 206 ALA B O 1
ATOM 3486 N N . ASP B 1 207 ? 21.531 -6.523 -21 1 94.38 207 ASP B N 1
ATOM 3487 C CA . ASP B 1 207 ? 22.938 -6.164 -21.109 1 94.38 207 ASP B CA 1
ATOM 3488 C C . ASP B 1 207 ? 23.125 -4.941 -22 1 94.38 207 ASP B C 1
ATOM 3490 O O . ASP B 1 207 ? 23.922 -4.055 -21.688 1 94.38 207 ASP B O 1
ATOM 3494 N N . LEU B 1 208 ? 22.422 -4.914 -23 1 95 208 LEU B N 1
ATOM 3495 C CA . LEU B 1 208 ? 22.547 -3.832 -23.969 1 95 208 LEU B CA 1
ATOM 3496 C C . LEU B 1 208 ? 22.078 -2.51 -23.375 1 95 208 LEU B C 1
ATOM 3498 O O . LEU B 1 208 ? 22.641 -1.455 -23.656 1 95 208 LEU B O 1
ATOM 3502 N N . VAL B 1 209 ? 21.062 -2.592 -22.578 1 94.62 209 VAL B N 1
ATOM 3503 C CA . VAL B 1 209 ? 20.484 -1.346 -22.094 1 94.62 209 VAL B CA 1
ATOM 3504 C C . VAL B 1 209 ? 21.094 -0.985 -20.734 1 94.62 209 VAL B C 1
ATOM 3506 O O . VAL B 1 209 ? 20.719 0.019 -20.125 1 94.62 209 VAL B O 1
ATOM 3509 N N . GLY B 1 210 ? 21.891 -1.804 -20.172 1 94.62 210 GLY B N 1
ATOM 3510 C CA . GLY B 1 210 ? 22.625 -1.49 -18.969 1 94.62 210 GLY B CA 1
ATOM 3511 C C . GLY B 1 210 ? 21.891 -1.871 -17.703 1 94.62 210 GLY B C 1
ATOM 3512 O O . GLY B 1 210 ? 22.047 -1.221 -16.656 1 94.62 210 GLY B O 1
ATOM 3513 N N . ILE B 1 211 ? 21.016 -2.812 -17.75 1 96.25 211 ILE B N 1
ATOM 3514 C CA . ILE B 1 211 ? 20.297 -3.361 -16.594 1 96.25 211 ILE B CA 1
ATOM 3515 C C . ILE B 1 211 ? 20.688 -4.828 -16.406 1 96.25 211 ILE B C 1
ATOM 3517 O O . ILE B 1 211 ? 20.797 -5.582 -17.375 1 96.25 211 ILE B O 1
ATOM 3521 N N . THR B 1 212 ? 20.875 -5.188 -15.164 1 96.81 212 THR B N 1
ATOM 3522 C CA . THR B 1 212 ? 21.234 -6.574 -14.898 1 96.81 212 THR B CA 1
ATOM 3523 C C . THR B 1 212 ? 19.984 -7.434 -14.75 1 96.81 212 THR B C 1
ATOM 3525 O O . THR B 1 212 ? 19.109 -7.129 -13.93 1 96.81 212 THR B O 1
ATOM 3528 N N . LEU B 1 213 ? 19.859 -8.438 -15.562 1 97.5 213 LEU B N 1
ATOM 3529 C CA . LEU B 1 213 ? 18.859 -9.461 -15.289 1 97.5 213 LEU B CA 1
ATOM 3530 C C . LEU B 1 213 ? 19.344 -10.453 -14.242 1 97.5 213 LEU B C 1
ATOM 3532 O O . LEU B 1 213 ? 20.188 -11.305 -14.539 1 97.5 213 LEU B O 1
ATOM 3536 N N . LEU B 1 214 ? 18.781 -10.398 -13.078 1 96.94 214 LEU B N 1
ATOM 3537 C CA . LEU B 1 214 ? 19.281 -11.172 -11.953 1 96.94 214 LEU B CA 1
ATOM 3538 C C . LEU B 1 214 ? 18.766 -12.602 -12 1 96.94 214 LEU B C 1
ATOM 3540 O O . LEU B 1 214 ? 19.438 -13.531 -11.547 1 96.94 214 LEU B O 1
ATOM 3544 N N . ASP B 1 215 ? 17.547 -12.734 -12.484 1 97.44 215 ASP B N 1
ATOM 3545 C CA . ASP B 1 215 ? 16.953 -14.062 -12.461 1 97.44 215 ASP B CA 1
ATOM 3546 C C . ASP B 1 215 ? 15.672 -14.102 -13.305 1 97.44 215 ASP B C 1
ATOM 3548 O O . ASP B 1 215 ? 15.109 -13.062 -13.633 1 97.44 215 ASP B O 1
ATOM 3552 N N . HIS B 1 216 ? 15.383 -15.211 -13.727 1 97.62 216 HIS B N 1
ATOM 3553 C CA . HIS B 1 216 ? 14.055 -15.562 -14.227 1 97.62 216 HIS B CA 1
ATOM 3554 C C . HIS B 1 216 ? 13.438 -16.688 -13.406 1 97.62 216 HIS B C 1
ATOM 3556 O O . HIS B 1 216 ? 13.938 -17.812 -13.422 1 97.62 216 HIS B O 1
ATOM 3562 N N . ILE B 1 217 ? 12.328 -16.344 -12.75 1 97.69 217 ILE B N 1
ATOM 3563 C CA . ILE B 1 217 ? 11.75 -17.297 -11.805 1 97.69 217 ILE B CA 1
ATOM 3564 C C . ILE B 1 217 ? 10.445 -17.844 -12.359 1 97.69 217 ILE B C 1
ATOM 3566 O O . ILE B 1 217 ? 9.578 -17.094 -12.805 1 97.69 217 ILE B O 1
ATOM 3570 N N . ILE B 1 218 ? 10.344 -19.109 -12.414 1 97.19 218 ILE B N 1
ATOM 3571 C CA . ILE B 1 218 ? 9.078 -19.781 -12.672 1 97.19 218 ILE B CA 1
ATOM 3572 C C . ILE B 1 218 ? 8.5 -20.328 -11.367 1 97.19 218 ILE B C 1
ATOM 3574 O O . ILE B 1 218 ? 9.195 -21.031 -10.625 1 97.19 218 ILE B O 1
ATOM 3578 N N . PHE B 1 219 ? 7.203 -19.938 -11.062 1 97.38 219 PHE B N 1
ATOM 3579 C CA . PHE B 1 219 ? 6.773 -20.25 -9.703 1 97.38 219 PHE B CA 1
ATOM 3580 C C . PHE B 1 219 ? 5.363 -20.828 -9.695 1 97.38 219 PHE B C 1
ATOM 3582 O O . PHE B 1 219 ? 4.625 -20.688 -10.664 1 97.38 219 PHE B O 1
ATOM 3589 N N . SER B 1 220 ? 5.055 -21.578 -8.672 1 96.25 220 SER B N 1
ATOM 3590 C CA . SER B 1 220 ? 3.752 -22.125 -8.312 1 96.25 220 SER B CA 1
ATOM 3591 C C . SER B 1 220 ? 3.459 -21.938 -6.828 1 96.25 220 SER B C 1
ATOM 3593 O O . SER B 1 220 ? 4.215 -21.281 -6.121 1 96.25 220 SER B O 1
ATOM 3595 N N . GLU B 1 221 ? 2.336 -22.453 -6.391 1 93 221 GLU B N 1
ATOM 3596 C CA . GLU B 1 221 ? 1.974 -22.359 -4.98 1 93 221 GLU B CA 1
ATOM 3597 C C . GLU B 1 221 ? 2.947 -23.125 -4.102 1 93 221 GLU B C 1
ATOM 3599 O O . GLU B 1 221 ? 3.209 -22.734 -2.961 1 93 221 GLU B O 1
ATOM 3604 N N . ASP B 1 222 ? 3.531 -24.125 -4.699 1 93.44 222 ASP B N 1
ATOM 3605 C CA . ASP B 1 222 ? 4.254 -25.094 -3.875 1 93.44 222 ASP B CA 1
ATOM 3606 C C . ASP B 1 222 ? 5.766 -24.891 -3.996 1 93.44 222 ASP B C 1
ATOM 3608 O O . ASP B 1 222 ? 6.539 -25.547 -3.297 1 93.44 222 ASP B O 1
ATOM 3612 N N . GLY B 1 223 ? 6.16 -24.031 -4.973 1 95.75 223 GLY B N 1
ATOM 3613 C CA . GLY B 1 223 ? 7.594 -23.844 -5.137 1 95.75 223 GLY B CA 1
ATOM 3614 C C . GLY B 1 223 ? 7.953 -23 -6.344 1 95.75 223 GLY B C 1
ATOM 3615 O O . GLY B 1 223 ? 7.09 -22.328 -6.914 1 95.75 223 GLY B O 1
ATOM 3616 N N . TYR B 1 224 ? 9.328 -23.031 -6.641 1 97.44 224 TYR B N 1
ATOM 3617 C CA . TYR B 1 224 ? 9.789 -22.188 -7.742 1 97.44 224 TYR B CA 1
ATOM 3618 C C . TYR B 1 224 ? 11.039 -22.766 -8.383 1 97.44 224 TYR B C 1
ATOM 3620 O O . TYR B 1 224 ? 11.68 -23.656 -7.816 1 97.44 224 TYR B O 1
ATOM 3628 N N . TYR B 1 225 ? 11.266 -22.375 -9.625 1 97.44 225 TYR B N 1
ATOM 3629 C CA . TYR B 1 225 ? 12.492 -22.594 -10.383 1 97.44 225 TYR B CA 1
ATOM 3630 C C . TYR B 1 225 ? 13.227 -21.297 -10.633 1 97.44 225 TYR B C 1
ATOM 3632 O O . TYR B 1 225 ? 12.625 -20.297 -11.047 1 97.44 225 TYR B O 1
ATOM 3640 N N . SER B 1 226 ? 14.492 -21.281 -10.336 1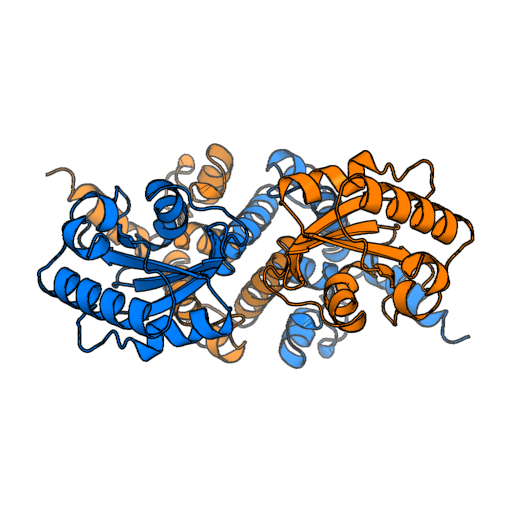 97.56 226 SER B N 1
ATOM 3641 C CA . SER B 1 226 ? 15.359 -20.125 -10.555 1 97.56 226 SER B CA 1
ATOM 3642 C C . SER B 1 226 ? 16.375 -20.406 -11.664 1 97.56 226 SER B C 1
ATOM 3644 O O . SER B 1 226 ? 17.219 -21.281 -11.523 1 97.56 226 SER B O 1
ATOM 3646 N N . PHE B 1 227 ? 16.312 -19.688 -12.75 1 96 227 PHE B N 1
ATOM 3647 C CA . PHE B 1 227 ? 17.266 -19.859 -13.836 1 96 227 PHE B CA 1
ATOM 3648 C C . PHE B 1 227 ? 18.688 -19.562 -13.375 1 96 227 PHE B C 1
ATOM 3650 O O . PHE B 1 227 ? 19.625 -20.25 -13.75 1 96 227 PHE B O 1
ATOM 3657 N N . SER B 1 228 ? 18.812 -18.531 -12.586 1 93.62 228 SER B N 1
ATOM 3658 C CA . SER B 1 228 ? 20.141 -18.125 -12.133 1 93.62 228 SER B CA 1
ATOM 3659 C C . SER B 1 228 ? 20.781 -19.219 -11.289 1 93.62 228 SER B C 1
ATOM 3661 O O . SER B 1 228 ? 22 -19.391 -11.336 1 93.62 228 SER B O 1
ATOM 3663 N N . ARG B 1 229 ? 20.047 -19.984 -10.594 1 90.5 229 ARG B N 1
ATOM 3664 C CA . ARG B 1 229 ? 20.578 -21.031 -9.734 1 90.5 229 ARG B CA 1
ATOM 3665 C C . ARG B 1 229 ? 20.75 -22.328 -10.523 1 90.5 229 ARG B C 1
ATOM 3667 O O . ARG B 1 229 ? 21.766 -23.016 -10.367 1 90.5 229 ARG B O 1
ATOM 3674 N N . GLU B 1 230 ? 19.812 -22.656 -11.336 1 86.88 230 GLU B N 1
ATOM 3675 C CA . GLU B 1 230 ? 19.766 -23.969 -11.977 1 86.88 230 GLU B CA 1
ATOM 3676 C C . GLU B 1 230 ? 20.469 -23.938 -13.336 1 86.88 230 GLU B C 1
ATOM 3678 O O . GLU B 1 230 ? 20.938 -24.984 -13.812 1 86.88 230 GLU B O 1
ATOM 3683 N N . GLN B 1 231 ? 20.391 -22.906 -14.086 1 81.25 231 GLN B N 1
ATOM 3684 C CA . GLN B 1 231 ? 21.016 -22.75 -15.391 1 81.25 231 GLN B CA 1
ATOM 3685 C C . GLN B 1 231 ? 21.938 -21.531 -15.43 1 81.25 231 GLN B C 1
ATOM 3687 O O . GLN B 1 231 ? 21.703 -20.594 -16.203 1 81.25 231 GLN B O 1
ATOM 3692 N N . ASN B 1 232 ? 22.875 -21.578 -14.719 1 75.25 232 ASN B N 1
ATOM 3693 C CA . ASN B 1 232 ? 23.797 -20.469 -14.492 1 75.25 232 ASN B CA 1
ATOM 3694 C C . ASN B 1 232 ? 24.5 -20.047 -15.781 1 75.25 232 ASN B C 1
ATOM 3696 O O . ASN B 1 232 ? 24.953 -18.922 -15.914 1 75.25 232 ASN B O 1
ATOM 3700 N N . SER B 1 233 ? 24.453 -20.953 -16.734 1 76 233 SER B N 1
ATOM 3701 C CA . SER B 1 233 ? 25.156 -20.672 -17.984 1 76 233 SER B CA 1
ATOM 3702 C C . SER B 1 233 ? 24.547 -19.469 -18.688 1 76 233 SER B C 1
ATOM 3704 O O . SER B 1 233 ? 25.266 -18.703 -19.344 1 76 233 SER B O 1
ATOM 3706 N N . ILE B 1 234 ? 23.266 -19.312 -18.562 1 78.31 234 ILE B N 1
ATOM 3707 C CA . ILE B 1 234 ? 22.594 -18.188 -19.188 1 78.31 234 ILE B CA 1
ATOM 3708 C C . ILE B 1 234 ? 22.984 -16.891 -18.5 1 78.31 234 ILE B C 1
ATOM 3710 O O . ILE B 1 234 ? 23.062 -15.836 -19.141 1 78.31 234 ILE B O 1
ATOM 3714 N N . PHE B 1 235 ? 23.266 -16.922 -17.25 1 79.94 235 PHE B N 1
ATOM 3715 C CA . PHE B 1 235 ? 23.469 -15.719 -16.469 1 79.94 235 PHE B CA 1
ATOM 3716 C C . PHE B 1 235 ? 24.969 -15.445 -16.297 1 79.94 235 PHE B C 1
ATOM 3718 O O . PHE B 1 235 ? 25.359 -14.328 -15.938 1 79.94 235 PHE B O 1
ATOM 3725 N N . LEU B 1 236 ? 25.828 -16.438 -16.359 1 69.06 236 LEU B N 1
ATOM 3726 C CA . LEU B 1 236 ? 27.266 -16.266 -16.25 1 69.06 236 LEU B CA 1
ATOM 3727 C C . LEU B 1 236 ? 27.844 -15.734 -17.562 1 69.06 236 LEU B C 1
ATOM 3729 O O . LEU B 1 236 ? 28.969 -15.211 -17.594 1 69.06 236 LEU B O 1
ATOM 3733 N N . SER B 1 237 ? 27.031 -15.789 -18.641 1 54.75 237 SER B N 1
ATOM 3734 C CA . SER B 1 237 ? 27.688 -15.359 -19.875 1 54.75 237 SER B CA 1
ATOM 3735 C C . SER B 1 237 ? 27.562 -13.844 -20.062 1 54.75 237 SER B C 1
ATOM 3737 O O . SER B 1 237 ? 26.609 -13.234 -19.594 1 54.75 237 SER B O 1
#

Nearest PDB structures (foldseek):
  2qlc-assembly5_E  TM=9.267E-01  e=2.429E-12  Chlorobaculum tepidum TLS
  7adp-assembly1_H  TM=5.620E-01  e=4.356E-02  Homo sapiens
  6x91-assembly4_H  TM=3.607E-01  e=7.543E-02  Escherichia coli
  5jj4-assembly1_C  TM=3.075E-01  e=5.560E-02  Escherichia coli O157:H7
  3m7f-assembly1_B  TM=5.834E-01  e=7.784E+00  Mus musculus

Secondary structure (DSSP, 8-state):
-TTSHHHHHHHHSSS--GGGS-GGGSHHHHHHHH-GGGS-HHHHHHHHH---BTTB-HHHHHHHHHHHHHT-SSSPPHHHHHTSTT--HHHHHHHHHHHHHHHHHH--TTPBP-SHHHHHHHHGGGTT-SS-EEEEEEE-TT-BEEEEEEEEES---TTT--HHHHHHHHHHTT-SEEEEEEE-TTS--SPPHHHHHHHHHHHHHHHHHT-EEEEEEEE-SS-EEEHHHH-HHHHH-/-TTHHHHHHHHHTSSS-GGGS-GGGSHHHHHHHH-GGGS-HHHHHHHHH---BTTB-HHHHHHHHHHHHHT-SSSPPHHHHHTSTT--HHHHHHHHHHHHHHHHHH--TTPBP-SHHHHHHHHGGGTT-SS-EEEEEEE-TT-BEEEEEEEEES---TTT--HHHHHHHHHHTT-SEEEEEEE-TTS--SPPHHHHHHHHHHHHHHHHHT-EEEEEEEE-SS-EEEHHHH-HHHHH-

InterPro domains:
  IPR001405 Uncharacterised protein family UPF0758 [PTHR30471] (20-230)
  IPR001405 Uncharacterised protein family UPF0758 [TIGR00608] (26-230)
  IPR020891 Uncharacterised protein family UPF0758, conserved site [PS01302] (182-187)
  IPR025657 RadC-like JAB domain [PF04002] (113-230)
  IPR025657 RadC-like JAB domain [cd08071] (118-227)
  IPR037518 MPN domain [PS50249] (112-233)
  IPR046778 UPF0758, N-terminal [PF20582] (20-93)

Foldseek 3Di:
DVVVVVVVVVVVCQQDALVPDDPCPRLVNVCVVPNNVVDDQLSVQLVLLVFFDVPGTSSRLSVQQVVVVVPDDAQDDLVSQCPRVRCHNVNSVSVNCVRVVVCLVFDVFFDADDDVVSVCVSCLVCQQDQWKWKKKFFAAPRRTTPGIDTQDTHDDALVRDDLCSRCVVNVVSVGQEMEIEIEDNVQDADDDPRRVVNLLVNCVVCVVVRHQYQWYWYGHNVGIDTCCVPVVVSRVD/DVVVVVVVVVVVCQQDALVPDDPCPRLVNVCVVPNNVVDDQLSVQLVLLVFFDVPGTSSRLSVQQVVVVVPDDAQDDLVSQCPRVRCHNVNSVSVNCVRVVVCLVFDVFFDADDDVVSVCVSCLVCQQDQWKWKKKFFAAPRRTTPGIDTQDTHDDALVRDDLCSRCVVNVVSVGQEMEIEIEDNVQDADDDPRRVVNLLVNCVVCVVVRHQYQWYWYAHNVGIDTCCVPVVVSRVD